Protein AF-0000000069710941 (afdb_homodimer)

Sequence (602 aa):
MHVAVIGAGALGTLLAGRLKRAETSVTLVGHPGRHLDAIADRGVCIERPNGTAESADLTVSTEHDEVAAADWVLLAVKSYDTKSAMADIAPSLDGTTVLSVQNGLGNAETIAEYVDPEQVVVGTTGHGASIPEPGRVDHAGTGETVIGRYFTDIDEEVETIAATLTAADVETRVTDRPRDAIWEKLLINVAINASTALARVPNGYLLTSQPGERLLERAIEEAIDVAQAEGRSVPNDVVDHAKTVARRTATNTSSMRQDIESGSRTEIDALNGAIVSLGRKHDVETPVNQTLADLVRLAERMHVAVIGAGALGTLLAGRLKRAETSVTLVGHPGRHLDAIADRGVCIERPNGTAESADLTVSTEHDEVAAADWVLLAVKSYDTKSAMADIAPSLDGTTVLSVQNGLGNAETIAEYVDPEQVVVGTTGHGASIPEPGRVDHAGTGETVIGRYFTDIDEEVETIAATLTAADVETRVTDRPRDAIWEKLLINVAINASTALARVPNGYLLTSQPGERLLERAIEEAIDVAQAEGRSVPNDVVDHAKTVARRTATNTSSMRQDIESGSRTEIDALNGAIVSLGRKHDVETPVNQTLADLVRLAER

Foldseek 3Di:
DEEEEEAPFQVSLVLQQLLQVLVHHYEYEDADDLQLVLCQVFAAWEAEPVGDIDGGNHHYYPAQLVCLPGQAYEYEHEQVCLLVSLVRNLVSDDLHAYEYQYAFPDNLVSNCVRDPLQRYKYKHFPWDWHDPDRRYIYGLDHDAIEMERDPDHGDVVVVVVQVSSVSSVRNYDYDRCRVLRNLLVLLLCQLFQLVCLLVVFALLVLVVDPNSLVLSVLRSVLLVVLCVLVVHDDDPCSSVVSNVSSNVRVRDHHPLSVCLVVLHDDSLCRHLVVSCVSCVVSVRDRVSSVVSSVSSVVSRD/DEEEEEAPFQVSLVLQQLLQVLVHHYEYEDADDLQLVLCQVFAAWEAEQVGDIDGGNHHYYPAQLVCLPGQAYEYEHEQVCLLVSLVRNLVSDDLHAYEYQYAFPDNLVSNCVRDPLQRYKYKHFPWDWHDPDRRYIYGLDHDAIEMERDPDHGDVVVVVVQVSSVSSVRNYDYDRCRVLRNLLVLLLCQLFQLVCLLVVFALLVLVVDPNSLVLSVLRSVLLVVLCVLVVHDDDPCSSVVSNVSSNVRVRDHHPLSVCLVVLHDDSLCRHLVVSCVSCVVSVRDRVSSVVSSVSSVVSRD

Nearest PDB structures (foldseek):
  5hws-assembly1_D  TM=9.324E-01  e=9.388E-27  Thermococcus kodakarensis KOD1
  5ayv-assembly1_A  TM=9.344E-01  e=1.489E-26  Thermococcus kodakarensis KOD1
  5x20-assembly1_B  TM=9.435E-01  e=2.235E-25  Enterococcus faecium DO
  5x20-assembly1_A  TM=9.362E-01  e=8.412E-25  Enterococcus faecium DO
  8wl1-assembly1_A-2  TM=7.909E-01  e=8.887E-26  Levilactobacillus brevis

Radius of gyration: 29.09 Å; Cα contacts (8 Å, |Δi|>4): 1334; chains: 2; bounding box: 49×85×63 Å

pLDDT: mean 95.83, std 4.09, range [72.69, 98.94]

Structure (mmCIF, N/CA/C/O backbone):
data_AF-0000000069710941-model_v1
#
loop_
_entity.id
_entity.type
_entity.pdbx_description
1 polymer '2-dehydropantoate 2-reductase'
#
loop_
_atom_site.group_PDB
_atom_site.id
_atom_site.type_symbol
_atom_site.label_atom_id
_atom_site.label_alt_id
_atom_site.label_comp_id
_atom_site.label_asym_id
_atom_site.label_entity_id
_atom_site.label_seq_id
_atom_site.pdbx_PDB_ins_code
_atom_site.Cartn_x
_atom_site.Cartn_y
_atom_site.Cartn_z
_atom_site.occupancy
_atom_site.B_iso_or_equiv
_atom_site.auth_seq_id
_atom_site.auth_comp_id
_atom_site.auth_asym_id
_atom_site.auth_atom_id
_atom_site.pdbx_PDB_model_num
ATOM 1 N N . MET A 1 1 ? 7.656 42.656 17.578 1 91.44 1 MET A N 1
ATOM 2 C CA . MET A 1 1 ? 6.887 41.406 17.562 1 91.44 1 MET A CA 1
ATOM 3 C C . MET A 1 1 ? 7.812 40.188 17.531 1 91.44 1 MET A C 1
ATOM 5 O O . MET A 1 1 ? 8.82 40.188 16.828 1 91.44 1 MET A O 1
ATOM 9 N N . HIS A 1 2 ? 7.539 39.281 18.438 1 95.12 2 HIS A N 1
ATOM 10 C CA . HIS A 1 2 ? 8.328 38.031 18.516 1 95.12 2 HIS A CA 1
ATOM 11 C C . HIS A 1 2 ? 7.445 36.812 18.328 1 95.12 2 HIS A C 1
ATOM 13 O O . HIS A 1 2 ? 6.414 36.688 19 1 95.12 2 HIS A O 1
ATOM 19 N N . VAL A 1 3 ? 7.867 35.906 17.422 1 97.06 3 VAL A N 1
ATOM 20 C CA . VAL A 1 3 ? 7.105 34.688 17.109 1 97.06 3 VAL A CA 1
ATOM 21 C C . VAL A 1 3 ? 7.914 33.469 17.516 1 97.06 3 VAL A C 1
ATOM 23 O O . VAL A 1 3 ? 9.102 33.375 17.203 1 97.06 3 VAL A O 1
ATOM 26 N N . ALA A 1 4 ? 7.309 32.562 18.234 1 97 4 ALA A N 1
ATOM 27 C CA . ALA A 1 4 ? 7.906 31.266 18.484 1 97 4 ALA A CA 1
ATOM 28 C C . ALA A 1 4 ? 7.309 30.203 17.562 1 97 4 ALA A C 1
ATOM 30 O O . ALA A 1 4 ? 6.09 30.047 17.484 1 97 4 ALA A O 1
ATOM 31 N N . VAL A 1 5 ? 8.148 29.516 16.828 1 97.38 5 VAL A N 1
ATOM 32 C CA . VAL A 1 5 ? 7.738 28.422 15.953 1 97.38 5 VAL A CA 1
ATOM 33 C C . VAL A 1 5 ? 8.094 27.078 16.609 1 97.38 5 VAL A C 1
ATOM 35 O O . VAL A 1 5 ? 9.273 26.797 16.828 1 97.38 5 VAL A O 1
ATOM 38 N N . ILE A 1 6 ? 7.047 26.312 16.875 1 96.94 6 ILE A N 1
ATOM 39 C CA . ILE A 1 6 ? 7.238 25.031 17.531 1 96.94 6 ILE A CA 1
ATOM 40 C C . ILE A 1 6 ? 7.191 23.906 16.5 1 96.94 6 ILE A C 1
ATOM 42 O O . ILE A 1 6 ? 6.148 23.656 15.898 1 96.94 6 ILE A O 1
ATOM 46 N N . GLY A 1 7 ? 8.305 23.188 16.391 1 96.5 7 GLY A N 1
ATOM 47 C CA . GLY A 1 7 ? 8.453 22.141 15.375 1 96.5 7 GLY A CA 1
ATOM 48 C C . GLY A 1 7 ? 9.445 22.516 14.289 1 96.5 7 GLY A C 1
ATOM 49 O O . GLY A 1 7 ? 9.094 23.219 13.336 1 96.5 7 GLY A O 1
ATOM 50 N N . ALA A 1 8 ? 10.602 21.922 14.383 1 96.38 8 ALA A N 1
ATOM 51 C CA . ALA A 1 8 ? 11.664 22.219 13.422 1 96.38 8 ALA A CA 1
ATOM 52 C C . ALA A 1 8 ? 11.688 21.188 12.297 1 96.38 8 ALA A C 1
ATOM 54 O O . ALA A 1 8 ? 12.75 20.656 11.961 1 96.38 8 ALA A O 1
ATOM 55 N N . GLY A 1 9 ? 10.484 20.859 11.82 1 95.62 9 GLY A N 1
ATOM 56 C CA . GLY A 1 9 ? 10.375 20.109 10.578 1 95.62 9 GLY A CA 1
ATOM 57 C C . GLY A 1 9 ? 10.438 20.969 9.344 1 95.62 9 GLY A C 1
ATOM 58 O O . GLY A 1 9 ? 10.805 22.156 9.422 1 95.62 9 GLY A O 1
ATOM 59 N N . ALA A 1 10 ? 10.094 20.438 8.258 1 95.25 10 ALA A N 1
ATOM 60 C CA . ALA A 1 10 ? 10.211 21.125 6.977 1 95.25 10 ALA A CA 1
ATOM 61 C C . ALA A 1 10 ? 9.367 22.406 6.961 1 95.25 10 ALA A C 1
ATOM 63 O O . ALA A 1 10 ? 9.891 23.484 6.699 1 95.25 10 ALA A O 1
ATOM 64 N N . LEU A 1 11 ? 8.109 22.266 7.289 1 96.25 11 LEU A N 1
ATOM 65 C CA . LEU A 1 11 ? 7.199 23.406 7.227 1 96.25 11 LEU A CA 1
ATOM 66 C C . LEU A 1 11 ? 7.551 24.438 8.297 1 96.25 11 LEU A C 1
ATOM 68 O O . LEU A 1 11 ? 7.574 25.641 8.023 1 96.25 11 LEU A O 1
ATOM 72 N N . GLY A 1 12 ? 7.809 23.938 9.508 1 97.69 12 GLY A N 1
ATOM 73 C CA . GLY A 1 12 ? 8.195 24.859 10.562 1 97.69 12 GLY A CA 1
ATOM 74 C C . GLY A 1 12 ? 9.445 25.656 10.242 1 97.69 12 GLY A C 1
ATOM 75 O O . GLY A 1 12 ? 9.5 26.875 10.453 1 97.69 12 GLY A O 1
ATOM 76 N N . THR A 1 13 ? 10.422 24.969 9.719 1 97.81 13 THR A N 1
ATOM 77 C CA . THR A 1 13 ? 11.672 25.625 9.352 1 97.81 13 THR A CA 1
ATOM 78 C C . THR A 1 13 ? 11.453 26.609 8.203 1 97.81 13 THR A C 1
ATOM 80 O O . THR A 1 13 ? 12.008 27.703 8.211 1 97.81 13 THR A O 1
ATOM 83 N N . LEU A 1 14 ? 10.633 26.219 7.258 1 97.06 14 LEU A N 1
ATOM 84 C CA . LEU A 1 14 ? 10.305 27.109 6.145 1 97.06 14 LEU A CA 1
ATOM 85 C C . LEU A 1 14 ? 9.656 28.391 6.648 1 97.06 14 LEU A C 1
ATOM 87 O O . LEU A 1 14 ? 10.094 29.484 6.301 1 97.06 14 LEU A O 1
ATOM 91 N N . LEU A 1 15 ? 8.656 28.266 7.496 1 97.69 15 LEU A N 1
ATOM 92 C CA . LEU A 1 15 ? 7.898 29.422 7.973 1 97.69 15 LEU A CA 1
ATOM 93 C C . LEU A 1 15 ? 8.758 30.297 8.883 1 97.69 15 LEU A C 1
ATOM 95 O O . LEU A 1 15 ? 8.695 31.516 8.805 1 97.69 15 LEU A O 1
ATOM 99 N N . ALA A 1 16 ? 9.578 29.672 9.695 1 97.88 16 ALA A N 1
ATOM 100 C CA . ALA A 1 16 ? 10.5 30.422 10.539 1 97.88 16 ALA A CA 1
ATOM 101 C C . ALA A 1 16 ? 11.492 31.219 9.695 1 97.88 16 ALA A C 1
ATOM 103 O O . ALA A 1 16 ? 11.742 32.406 9.969 1 97.88 16 ALA A O 1
ATOM 104 N N . GLY A 1 17 ? 12.039 30.562 8.727 1 97.44 17 GLY A N 1
ATOM 105 C CA . GLY A 1 17 ? 12.969 31.234 7.836 1 97.44 17 GLY A CA 1
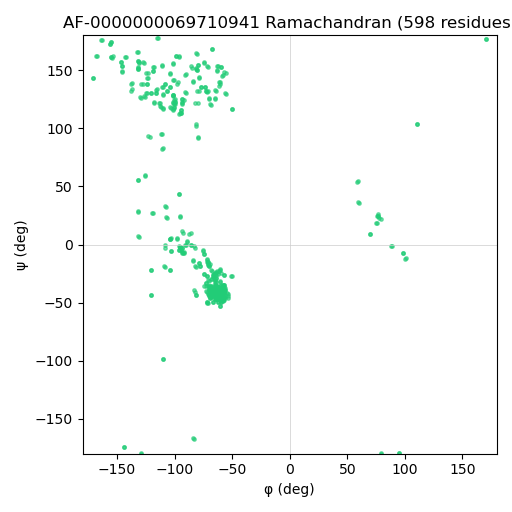ATOM 106 C C . GLY A 1 17 ? 12.359 32.406 7.105 1 97.44 17 GLY A C 1
ATOM 107 O O . GLY A 1 17 ? 12.977 33.469 6.992 1 97.44 17 GLY A O 1
ATOM 108 N N . ARG A 1 18 ? 11.156 32.219 6.641 1 96.31 18 ARG A N 1
ATOM 109 C CA . ARG A 1 18 ? 10.461 33.281 5.93 1 96.31 18 ARG A CA 1
ATOM 110 C C . ARG A 1 18 ? 10.18 34.469 6.852 1 96.31 18 ARG A C 1
ATOM 112 O O . ARG A 1 18 ? 10.359 35.625 6.465 1 96.31 18 ARG A O 1
ATOM 119 N N . LEU A 1 19 ? 9.734 34.188 8.023 1 97.69 19 LEU A N 1
ATOM 120 C CA . LEU A 1 19 ? 9.477 35.25 9.008 1 97.69 19 LEU A CA 1
ATOM 121 C C . LEU A 1 19 ? 10.75 36 9.336 1 97.69 19 LEU A C 1
ATOM 123 O O . LEU A 1 19 ? 10.742 37.25 9.391 1 97.69 19 LEU A O 1
ATOM 127 N N . LYS A 1 20 ? 11.805 35.281 9.484 1 97.5 20 LYS A N 1
ATOM 128 C CA . LYS A 1 20 ? 13.094 35.906 9.789 1 97.5 20 LYS A CA 1
ATOM 129 C C . LYS A 1 20 ? 13.539 36.812 8.656 1 97.5 20 LYS A C 1
ATOM 131 O O . LYS A 1 20 ? 14.016 37.938 8.906 1 97.5 20 LYS A O 1
ATOM 136 N N . ARG A 1 21 ? 13.336 36.375 7.523 1 95.06 21 ARG A N 1
ATOM 137 C CA . ARG A 1 21 ? 13.734 37.188 6.359 1 95.06 21 ARG A CA 1
ATOM 138 C C . ARG A 1 21 ? 12.914 38.469 6.262 1 95.06 21 ARG A C 1
ATOM 140 O O . ARG A 1 21 ? 13.391 39.469 5.738 1 95.06 21 ARG A O 1
ATOM 147 N N . ALA A 1 22 ? 11.781 38.406 6.742 1 95.94 22 ALA A N 1
ATOM 148 C CA . ALA A 1 22 ? 10.914 39.594 6.773 1 95.94 22 ALA A CA 1
ATOM 149 C C . ALA A 1 22 ? 11.18 40.438 8.023 1 95.94 22 ALA A C 1
ATOM 151 O O . ALA A 1 22 ? 10.359 41.281 8.383 1 95.94 22 ALA A O 1
ATOM 152 N N . GLU A 1 23 ? 12.203 40.125 8.734 1 95.75 23 GLU A N 1
ATOM 153 C CA . GLU A 1 23 ? 12.727 40.906 9.859 1 95.75 23 GLU A CA 1
ATOM 154 C C . GLU A 1 23 ? 11.852 40.75 11.094 1 95.75 23 GLU A C 1
ATOM 156 O O . GLU A 1 23 ? 11.805 41.656 11.945 1 95.75 23 GLU A O 1
ATOM 161 N N . THR A 1 24 ? 11.07 39.719 11.086 1 96.12 24 THR A N 1
ATOM 162 C CA . THR A 1 24 ? 10.367 39.344 12.305 1 96.12 24 THR A CA 1
ATOM 163 C C . THR A 1 24 ? 11.281 38.594 13.258 1 96.12 24 THR A C 1
ATOM 165 O O . THR A 1 24 ? 12.062 37.719 12.82 1 96.12 24 THR A O 1
ATOM 168 N N . SER A 1 25 ? 11.266 39 14.516 1 95.56 25 SER A N 1
ATOM 169 C CA . SER A 1 25 ? 11.984 38.188 15.5 1 95.56 25 SER A CA 1
ATOM 170 C C . SER A 1 25 ? 11.352 36.812 15.656 1 95.56 25 SER A C 1
ATOM 172 O O . SER A 1 25 ? 10.141 36.719 15.883 1 95.56 25 SER A O 1
ATOM 174 N N . VAL A 1 26 ? 12.203 35.781 15.484 1 96.06 26 VAL A N 1
ATOM 175 C CA . VAL A 1 26 ? 11.664 34.406 15.492 1 96.06 26 VAL A CA 1
ATOM 176 C C . VAL A 1 26 ? 12.586 33.5 16.297 1 96.06 26 VAL A C 1
ATOM 178 O O . VAL A 1 26 ? 13.812 33.594 16.203 1 96.06 26 VAL A O 1
ATOM 181 N N . THR A 1 27 ? 11.961 32.656 17.062 1 96 27 THR A N 1
ATOM 182 C CA . THR A 1 27 ? 12.656 31.531 17.672 1 96 27 THR A CA 1
ATOM 183 C C . THR A 1 27 ? 12.078 30.203 17.172 1 96 27 THR A C 1
ATOM 185 O O . THR A 1 27 ? 10.875 29.969 17.297 1 96 27 THR A O 1
ATOM 188 N N . LEU A 1 28 ? 12.922 29.391 16.594 1 96.75 28 LEU A N 1
ATOM 189 C CA . LEU A 1 28 ? 12.539 28.047 16.172 1 96.75 28 LEU A CA 1
ATOM 190 C C . LEU A 1 28 ? 12.867 27.031 17.25 1 96.75 28 LEU A C 1
ATOM 192 O O . LEU A 1 28 ? 14.023 26.891 17.641 1 96.75 28 LEU A O 1
ATOM 196 N N . VAL A 1 29 ? 11.836 26.344 17.688 1 95.81 29 VAL A N 1
ATOM 197 C CA . VAL A 1 29 ? 11.992 25.375 18.766 1 95.81 29 VAL A CA 1
ATOM 198 C C . VAL A 1 29 ? 11.82 23.969 18.203 1 95.81 29 VAL A C 1
ATOM 200 O O . VAL A 1 29 ? 10.883 23.688 17.453 1 95.81 29 VAL A O 1
ATOM 203 N N . GLY A 1 30 ? 12.773 23.094 18.5 1 94.25 30 GLY A N 1
ATOM 204 C CA . GLY A 1 30 ? 12.711 21.719 18.031 1 94.25 30 GLY A CA 1
ATOM 205 C C . GLY A 1 30 ? 13.516 20.766 18.906 1 94.25 30 GLY A C 1
ATOM 206 O O . GLY A 1 30 ? 14.195 21.188 19.844 1 94.25 30 GLY A O 1
ATOM 207 N N . HIS A 1 31 ? 13.367 19.547 18.609 1 92.19 31 HIS A N 1
ATOM 208 C CA . HIS A 1 31 ? 14.156 18.547 19.312 1 92.19 31 HIS A CA 1
ATOM 209 C C . HIS A 1 31 ? 15.617 18.594 18.875 1 92.19 31 HIS A C 1
ATOM 211 O O . HIS A 1 31 ? 15.914 18.906 17.719 1 92.19 31 HIS A O 1
ATOM 217 N N . PRO A 1 32 ? 16.469 18.156 19.812 1 92.88 32 PRO A N 1
ATOM 218 C CA . PRO A 1 32 ? 17.875 18.078 19.406 1 92.88 32 PRO A CA 1
ATOM 219 C C . PRO A 1 32 ? 18.094 17.109 18.25 1 92.88 32 PRO A C 1
ATOM 221 O O . PRO A 1 32 ? 17.469 16.062 18.188 1 92.88 32 PRO A O 1
ATOM 224 N N . GLY A 1 33 ? 18.969 17.562 17.359 1 94.62 33 GLY A N 1
ATOM 225 C CA . GLY A 1 33 ? 19.297 16.734 16.203 1 94.62 33 GLY A CA 1
ATOM 226 C C . GLY A 1 33 ? 20.125 17.453 15.164 1 94.62 33 GLY A C 1
ATOM 227 O O . GLY A 1 33 ? 20.438 18.641 15.32 1 94.62 33 GLY A O 1
ATOM 228 N N . ARG A 1 34 ? 20.516 16.734 14.094 1 93.75 34 ARG A N 1
ATOM 229 C CA . ARG A 1 34 ? 21.422 17.234 13.062 1 93.75 34 ARG A CA 1
ATOM 230 C C . ARG A 1 34 ? 20.828 18.469 12.375 1 93.75 34 ARG A C 1
ATOM 232 O O . ARG A 1 34 ? 21.562 19.391 12.023 1 93.75 34 ARG A O 1
ATOM 239 N N . HIS A 1 35 ? 19.531 18.453 12.227 1 96.75 35 HIS A N 1
ATOM 240 C CA . HIS A 1 35 ? 18.875 19.531 11.508 1 96.75 35 HIS A CA 1
ATOM 241 C C . HIS A 1 35 ? 18.891 20.828 12.32 1 96.75 35 HIS A C 1
ATOM 243 O O . HIS A 1 35 ? 19.312 21.875 11.82 1 96.75 35 HIS A O 1
ATOM 249 N N . LEU A 1 36 ? 18.5 20.797 13.531 1 96.38 36 LEU A N 1
ATOM 250 C CA . LEU A 1 36 ? 18.5 21.969 14.391 1 96.38 36 LEU A CA 1
ATOM 251 C C . LEU A 1 36 ? 19.922 22.469 14.641 1 96.38 36 LEU A C 1
ATOM 253 O O . LEU A 1 36 ? 20.156 23.672 14.695 1 96.38 36 LEU A O 1
ATOM 257 N N . ASP A 1 37 ? 20.859 21.516 14.75 1 96.88 37 ASP A N 1
ATOM 258 C CA . ASP A 1 37 ? 22.25 21.859 14.953 1 96.88 37 ASP A CA 1
ATOM 259 C C . ASP A 1 37 ? 22.812 22.641 13.75 1 96.88 37 ASP A C 1
ATOM 261 O O . ASP A 1 37 ? 23.516 23.625 13.922 1 96.88 37 ASP A O 1
ATOM 265 N N . ALA A 1 38 ? 22.453 22.125 12.648 1 97.75 38 ALA A N 1
ATOM 266 C CA . ALA A 1 38 ? 22.906 22.781 11.422 1 97.75 38 ALA A CA 1
ATOM 267 C C . ALA A 1 38 ? 22.375 24.203 11.328 1 97.75 38 ALA A C 1
ATOM 269 O O . ALA A 1 38 ? 23.094 25.125 10.938 1 97.75 38 ALA A O 1
ATOM 270 N N . ILE A 1 39 ? 21.141 24.406 11.68 1 97.81 39 ILE A N 1
ATOM 271 C CA . ILE A 1 39 ? 20.516 25.719 11.617 1 97.81 39 ILE A CA 1
ATOM 272 C C . ILE A 1 39 ? 21.156 26.641 12.641 1 97.81 39 ILE A C 1
ATOM 274 O O . ILE A 1 39 ? 21.391 27.828 12.352 1 97.81 39 ILE A O 1
ATOM 278 N N . ALA A 1 40 ? 21.453 26.172 13.773 1 96.06 40 ALA A N 1
ATOM 279 C CA . ALA A 1 40 ? 22.094 26.953 14.828 1 96.06 40 ALA A CA 1
ATOM 280 C C . ALA A 1 40 ? 23.469 27.438 14.391 1 96.06 40 ALA A C 1
ATOM 282 O O . ALA A 1 40 ? 23.875 28.562 14.711 1 96.06 40 ALA A O 1
ATOM 283 N N . ASP A 1 41 ? 24.141 26.609 13.688 1 96.25 41 ASP A N 1
ATOM 284 C CA . ASP A 1 41 ? 25.531 26.875 13.32 1 96.25 41 ASP A CA 1
ATOM 285 C C . ASP A 1 41 ? 25.609 27.797 12.109 1 96.25 41 ASP A C 1
ATOM 287 O O . ASP A 1 41 ? 26.422 28.734 12.094 1 96.25 41 ASP A O 1
ATOM 291 N N . ARG A 1 42 ? 24.766 27.578 11.062 1 96 42 ARG A N 1
ATOM 292 C CA . ARG A 1 42 ? 25 28.266 9.789 1 96 42 ARG A CA 1
ATOM 293 C C . ARG A 1 42 ? 23.719 28.906 9.273 1 96 42 ARG A C 1
ATOM 295 O O . ARG A 1 42 ? 23.703 29.5 8.195 1 96 42 ARG A O 1
ATOM 302 N N . GLY A 1 43 ? 22.719 28.875 10.047 1 96.94 43 GLY A N 1
ATOM 303 C CA . GLY A 1 43 ? 21.438 29.359 9.555 1 96.94 43 GLY A CA 1
ATOM 304 C C . GLY A 1 43 ? 20.719 28.359 8.68 1 96.94 43 GLY A C 1
ATOM 305 O O . GLY A 1 43 ? 21.156 27.219 8.555 1 96.94 43 GLY A O 1
ATOM 306 N N . VAL A 1 44 ? 19.578 28.75 8.219 1 98 44 VAL A N 1
ATOM 307 C CA . VAL A 1 44 ? 18.797 27.875 7.352 1 98 44 VAL A CA 1
ATOM 308 C C . VAL A 1 44 ? 18.906 28.344 5.906 1 98 44 VAL A C 1
ATOM 310 O O . VAL A 1 44 ? 18.891 29.547 5.637 1 98 44 VAL A O 1
ATOM 313 N N . CYS A 1 45 ? 19.109 27.375 5.055 1 97.88 45 CYS A N 1
ATOM 314 C CA . CYS A 1 45 ? 19.078 27.625 3.619 1 97.88 45 CYS A CA 1
ATOM 315 C C . CYS A 1 45 ? 17.75 27.172 3.014 1 97.88 45 CYS A C 1
ATOM 317 O O . CYS A 1 45 ? 17.375 26 3.127 1 97.88 45 CYS A O 1
ATOM 319 N N . ILE A 1 46 ? 17.031 28.078 2.375 1 96.75 46 ILE A N 1
ATOM 320 C CA . ILE A 1 46 ? 15.734 27.781 1.771 1 96.75 46 ILE A CA 1
ATOM 321 C C . ILE A 1 46 ? 15.859 27.812 0.249 1 96.75 46 ILE A C 1
ATOM 323 O O . ILE A 1 46 ? 16.203 28.828 -0.339 1 96.75 46 ILE A O 1
ATOM 327 N N . GLU A 1 47 ? 15.609 26.672 -0.285 1 95.31 47 GLU A N 1
ATOM 328 C CA . GLU A 1 47 ? 15.57 26.562 -1.74 1 95.31 47 GLU A CA 1
ATOM 329 C C . GLU A 1 47 ? 14.156 26.812 -2.273 1 95.31 47 GLU A C 1
ATOM 331 O O . GLU A 1 47 ? 13.203 26.172 -1.838 1 95.31 47 GLU A O 1
ATOM 336 N N . ARG A 1 48 ? 14.055 27.672 -3.256 1 89.56 48 ARG A N 1
ATOM 337 C CA . ARG A 1 48 ? 12.758 28.031 -3.816 1 89.56 48 ARG A CA 1
ATOM 338 C C . ARG A 1 48 ? 12.453 27.203 -5.062 1 89.56 48 ARG A C 1
ATOM 340 O O . ARG A 1 48 ? 13.367 26.641 -5.676 1 89.56 48 ARG A O 1
ATOM 347 N N . PRO A 1 49 ? 11.203 27.156 -5.422 1 80.88 49 PRO A N 1
ATOM 348 C CA . PRO A 1 49 ? 10.812 26.406 -6.613 1 80.88 49 PRO A CA 1
ATOM 349 C C . PRO A 1 49 ? 11.477 26.906 -7.887 1 80.88 49 PRO A C 1
ATOM 351 O O . PRO A 1 49 ? 11.688 26.141 -8.828 1 80.88 49 PRO A O 1
ATOM 354 N N . ASN A 1 50 ? 11.891 28.172 -7.918 1 82.06 50 ASN A N 1
ATOM 355 C CA . ASN A 1 50 ? 12.492 28.766 -9.109 1 82.06 50 ASN A CA 1
ATOM 356 C C . ASN A 1 50 ? 13.992 28.5 -9.18 1 82.06 50 ASN A C 1
ATOM 358 O O . ASN A 1 50 ? 14.672 28.969 -10.086 1 82.06 50 ASN A O 1
ATOM 362 N N . GLY A 1 51 ? 14.508 27.812 -8.188 1 85.12 51 GLY A N 1
ATOM 363 C CA . GLY A 1 51 ? 15.906 27.406 -8.211 1 85.12 51 GLY A CA 1
ATOM 364 C C . GLY A 1 51 ? 16.812 28.328 -7.402 1 85.12 51 GLY A C 1
ATOM 365 O O . GLY A 1 51 ? 17.984 28.031 -7.184 1 85.12 51 GLY A O 1
ATOM 366 N N . THR A 1 52 ? 16.25 29.422 -6.926 1 91.25 52 THR A N 1
ATOM 367 C CA . THR A 1 52 ? 17.062 30.344 -6.113 1 91.25 52 THR A CA 1
ATOM 368 C C . THR A 1 52 ? 17.062 29.891 -4.652 1 91.25 52 THR A C 1
ATOM 370 O O . THR A 1 52 ? 16.172 29.172 -4.215 1 91.25 52 THR A O 1
ATOM 373 N N . ALA A 1 53 ? 18.141 30.266 -3.98 1 94.81 53 ALA A N 1
ATOM 374 C CA . ALA A 1 53 ? 18.281 29.922 -2.568 1 94.81 53 ALA A CA 1
ATOM 375 C C . ALA A 1 53 ? 18.5 31.172 -1.72 1 94.81 53 ALA A C 1
ATOM 377 O O . ALA A 1 53 ? 19.109 32.156 -2.182 1 94.81 53 ALA A O 1
ATOM 378 N N . GLU A 1 54 ? 17.969 31.188 -0.598 1 94.44 54 GLU A N 1
ATOM 379 C CA . GLU A 1 54 ? 18.156 32.25 0.379 1 94.44 54 GLU A CA 1
ATOM 380 C C . GLU A 1 54 ? 18.484 31.688 1.758 1 94.44 54 GLU A C 1
ATOM 382 O O . GLU A 1 54 ? 18.094 30.562 2.078 1 94.44 54 GLU A O 1
ATOM 387 N N . SER A 1 55 ? 19.203 32.469 2.525 1 96.06 55 SER A N 1
ATOM 388 C CA . SER A 1 55 ? 19.594 32.031 3.863 1 96.06 55 SER A CA 1
ATOM 389 C C . SER A 1 55 ? 19.031 32.969 4.934 1 96.06 55 SER A C 1
ATOM 391 O O . SER A 1 55 ? 18.781 34.156 4.672 1 96.06 55 SER A O 1
ATOM 393 N N . ALA A 1 56 ? 18.766 32.469 6.051 1 96.81 56 ALA A N 1
ATOM 394 C CA . ALA A 1 56 ? 18.312 33.219 7.203 1 96.81 56 ALA A CA 1
ATOM 395 C C . ALA A 1 56 ? 19 32.75 8.484 1 96.81 56 ALA A C 1
ATOM 397 O O . ALA A 1 56 ? 19.141 31.562 8.719 1 96.81 56 ALA A O 1
ATOM 398 N N . ASP A 1 57 ? 19.484 33.719 9.25 1 96.31 57 ASP A N 1
ATOM 399 C CA . ASP A 1 57 ? 20.047 33.406 10.562 1 96.31 57 ASP A CA 1
ATOM 400 C C . ASP A 1 57 ? 18.953 33.25 11.609 1 96.31 57 ASP A C 1
ATOM 402 O O . ASP A 1 57 ? 18.406 34.219 12.109 1 96.31 57 ASP A O 1
ATOM 406 N N . LEU A 1 58 ? 18.641 32.031 11.977 1 95.31 58 LEU A N 1
ATOM 407 C CA . LEU A 1 58 ? 17.516 31.703 12.859 1 95.31 58 LEU A CA 1
ATOM 408 C C . LEU A 1 58 ? 18 31.422 14.273 1 95.31 58 LEU A C 1
ATOM 410 O O . LEU A 1 58 ? 19 30.719 14.469 1 95.31 58 LEU A O 1
ATOM 414 N N . THR A 1 59 ? 17.422 32.062 15.195 1 94.38 59 THR A N 1
ATOM 415 C CA . THR A 1 59 ? 17.594 31.656 16.578 1 94.38 59 THR A CA 1
ATOM 416 C C . THR A 1 59 ? 16.875 30.328 16.844 1 94.38 59 THR A C 1
ATOM 418 O O . THR A 1 59 ? 15.695 30.188 16.547 1 94.38 59 THR A O 1
ATOM 421 N N . VAL A 1 60 ? 17.609 29.328 17.359 1 95.81 60 VAL A N 1
ATOM 422 C CA . VAL A 1 60 ? 17.016 28.016 17.609 1 95.81 60 VAL A CA 1
ATOM 423 C C . VAL A 1 60 ? 17.078 27.703 19.109 1 95.81 60 VAL A C 1
ATOM 425 O O . VAL A 1 60 ? 17.922 28.25 19.828 1 95.81 60 VAL A O 1
ATOM 428 N N . SER A 1 61 ? 16.141 26.891 19.531 1 93.88 61 SER A N 1
ATOM 429 C CA . SER A 1 61 ? 16.125 26.438 20.922 1 93.88 61 SER A CA 1
ATOM 430 C C . SER A 1 61 ? 15.602 25.016 21.047 1 93.88 61 SER A C 1
ATOM 432 O O . SER A 1 61 ? 14.781 24.578 20.234 1 93.88 61 SER A O 1
ATOM 434 N N . THR A 1 62 ? 16.094 24.297 22.047 1 91.56 62 THR A N 1
ATOM 435 C CA . THR A 1 62 ? 15.555 23 22.391 1 91.56 62 THR A CA 1
ATOM 436 C C . THR A 1 62 ? 14.68 23.094 23.641 1 91.56 62 THR A C 1
ATOM 438 O O . THR A 1 62 ? 14.062 22.109 24.047 1 91.56 62 THR A O 1
ATOM 441 N N . GLU A 1 63 ? 14.727 24.266 24.156 1 82.31 63 GLU A N 1
ATOM 442 C CA . GLU A 1 63 ? 13.984 24.5 25.391 1 82.31 63 GLU A CA 1
ATOM 443 C C . GLU A 1 63 ? 12.703 25.281 25.125 1 82.31 63 GLU A C 1
ATOM 445 O O . GLU A 1 63 ? 12.688 26.188 24.281 1 82.31 63 GLU A O 1
ATOM 450 N N . HIS A 1 64 ? 11.727 24.969 25.906 1 76.12 64 HIS A N 1
ATOM 451 C CA . HIS A 1 64 ? 10.414 25.531 25.625 1 76.12 64 HIS A CA 1
ATOM 452 C C . HIS A 1 64 ? 10.172 26.812 26.406 1 76.12 64 HIS A C 1
ATOM 454 O O . HIS A 1 64 ? 9.242 27.562 26.109 1 76.12 64 HIS A O 1
ATOM 460 N N . ASP A 1 65 ? 11.047 27.125 27.25 1 72.94 65 ASP A N 1
ATOM 461 C CA . ASP A 1 65 ? 10.867 28.328 28.062 1 72.94 65 ASP A CA 1
ATOM 462 C C . ASP A 1 65 ? 10.984 29.594 27.234 1 72.94 65 ASP A C 1
ATOM 464 O O . ASP A 1 65 ? 10.469 30.641 27.625 1 72.94 65 ASP A O 1
ATOM 468 N N . GLU A 1 66 ? 11.523 29.5 26.109 1 73.25 66 GLU A N 1
ATOM 469 C CA . GLU A 1 66 ? 11.727 30.672 25.266 1 73.25 66 GLU A CA 1
ATOM 470 C C . GLU A 1 66 ? 10.414 31.141 24.625 1 73.25 66 GLU A C 1
ATOM 472 O O . GLU A 1 66 ? 10.328 32.25 24.109 1 73.25 66 GLU A O 1
ATOM 477 N N . VAL A 1 67 ? 9.438 30.422 24.766 1 82.06 67 VAL A N 1
ATOM 478 C CA . VAL A 1 67 ? 8.133 30.734 24.188 1 82.06 67 VAL A CA 1
ATOM 479 C C . VAL A 1 67 ? 7.426 31.781 25.031 1 82.06 67 VAL A C 1
ATOM 481 O O . VAL A 1 67 ? 6.492 32.438 24.562 1 82.06 67 VAL A O 1
ATOM 484 N N . ALA A 1 68 ? 7.918 31.984 26.281 1 82.31 68 ALA A N 1
ATOM 485 C CA . ALA A 1 68 ? 7.266 32.906 27.219 1 82.31 68 ALA A CA 1
ATOM 486 C C . ALA A 1 68 ? 7.281 34.344 26.688 1 82.31 68 ALA A C 1
ATOM 488 O O . ALA A 1 68 ? 6.379 35.125 26.984 1 82.31 68 ALA A O 1
ATOM 489 N N . ALA A 1 69 ? 8.148 34.75 25.875 1 84.31 69 ALA A N 1
ATOM 490 C CA . ALA A 1 69 ? 8.297 36.094 25.406 1 84.31 69 ALA A CA 1
ATOM 491 C C . ALA A 1 69 ? 7.637 36.281 24.047 1 84.31 69 ALA A C 1
ATOM 493 O O . ALA A 1 69 ? 7.617 37.406 23.5 1 84.31 69 ALA A O 1
ATOM 494 N N . ALA A 1 70 ? 6.969 35.25 23.562 1 94.31 70 ALA A N 1
ATOM 495 C CA . ALA A 1 70 ? 6.441 35.344 22.203 1 94.31 70 ALA A CA 1
ATOM 496 C C . ALA A 1 70 ? 5.094 36.062 22.172 1 94.31 70 ALA A C 1
ATOM 498 O O . ALA A 1 70 ? 4.273 35.875 23.078 1 94.31 70 ALA A O 1
ATOM 499 N N . ASP A 1 71 ? 4.902 36.875 21.156 1 96 71 ASP A N 1
ATOM 500 C CA . ASP A 1 71 ? 3.611 37.5 20.938 1 96 71 ASP A CA 1
ATOM 501 C C . ASP A 1 71 ? 2.564 36.5 20.484 1 96 71 ASP A C 1
ATOM 503 O O . ASP A 1 71 ? 1.389 36.594 20.828 1 96 71 ASP A O 1
ATOM 507 N N . TRP A 1 72 ? 2.92 35.562 19.719 1 97.19 72 TRP A N 1
ATOM 508 C CA . TRP A 1 72 ? 2.113 34.406 19.359 1 97.19 72 TRP A CA 1
ATOM 509 C C . TRP A 1 72 ? 3 33.219 18.953 1 97.19 72 TRP A C 1
ATOM 511 O O . TRP A 1 72 ? 4.203 33.406 18.734 1 97.19 72 TRP A O 1
ATOM 521 N N . VAL A 1 73 ? 2.424 32.031 18.984 1 97.38 73 VAL A N 1
ATOM 522 C CA . VAL A 1 73 ? 3.125 30.797 18.734 1 97.38 73 VAL A CA 1
ATOM 523 C C . VAL A 1 73 ? 2.58 30.125 17.469 1 97.38 73 VAL A C 1
ATOM 525 O O . VAL A 1 73 ? 1.367 30.125 17.25 1 97.38 73 VAL A O 1
ATOM 528 N N . LEU A 1 74 ? 3.48 29.688 16.625 1 97.94 74 LEU A N 1
ATOM 529 C CA . LEU A 1 74 ? 3.129 28.859 15.477 1 97.94 74 LEU A CA 1
ATOM 530 C C . LEU A 1 74 ? 3.447 27.391 15.742 1 97.94 74 LEU A C 1
ATOM 532 O O . LEU A 1 74 ? 4.609 27.031 15.945 1 97.94 74 LEU A O 1
ATOM 536 N N . LEU A 1 75 ? 2.445 26.641 15.758 1 97.75 75 LEU A N 1
ATOM 537 C CA . LEU A 1 75 ? 2.6 25.203 15.984 1 97.75 75 LEU A CA 1
ATOM 538 C C . LEU A 1 75 ? 2.68 24.453 14.656 1 97.75 75 LEU A C 1
ATOM 540 O O . LEU A 1 75 ? 1.707 24.406 13.898 1 97.75 75 LEU A O 1
ATOM 544 N N . ALA A 1 76 ? 3.867 23.828 14.406 1 97.38 76 ALA A N 1
ATOM 545 C CA . ALA A 1 76 ? 4.094 23.172 13.125 1 97.38 76 ALA A CA 1
ATOM 546 C C . ALA A 1 76 ? 4.652 21.766 13.328 1 97.38 76 ALA A C 1
ATOM 548 O O . ALA A 1 76 ? 5.418 21.266 12.5 1 97.38 76 ALA A O 1
ATOM 549 N N . VAL A 1 77 ? 4.324 21.109 14.461 1 96.88 77 VAL A N 1
ATOM 550 C CA . VAL A 1 77 ? 4.684 19.719 14.68 1 96.88 77 VAL A CA 1
ATOM 551 C C . VAL A 1 77 ? 3.674 18.812 13.977 1 96.88 77 VAL A C 1
ATOM 553 O O . VAL A 1 77 ? 2.6 19.266 13.57 1 96.88 77 VAL A O 1
ATOM 556 N N . LYS A 1 78 ? 4.035 17.609 13.836 1 96.69 78 LYS A N 1
ATOM 557 C CA . LYS A 1 78 ? 3.057 16.641 13.359 1 96.69 78 LYS A C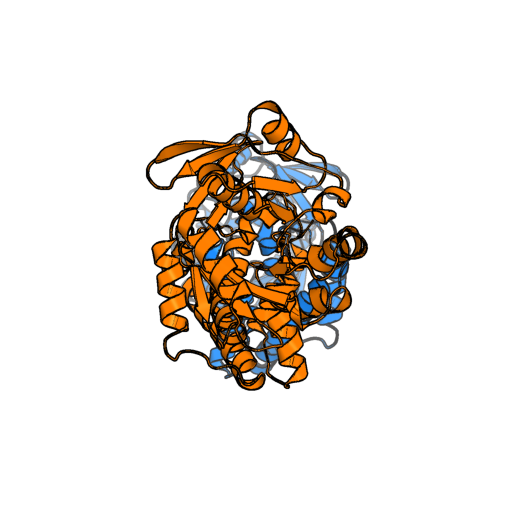A 1
ATOM 558 C C . LYS A 1 78 ? 1.896 16.5 14.344 1 96.69 78 LYS A C 1
ATOM 560 O O . LYS A 1 78 ? 2.078 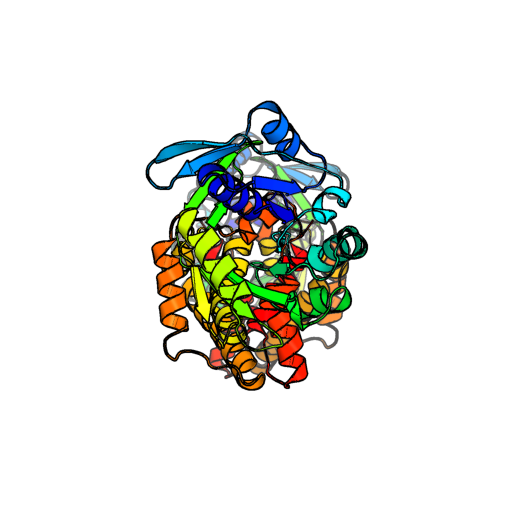16.656 15.547 1 96.69 78 LYS A O 1
ATOM 565 N N . SER A 1 79 ? 0.762 16.109 13.789 1 97.19 79 SER A N 1
ATOM 566 C CA . SER A 1 79 ? -0.466 16.078 14.578 1 97.19 79 SER A CA 1
ATOM 567 C C . SER A 1 79 ? -0.315 15.188 15.805 1 97.19 79 SER A C 1
ATOM 569 O O . SER A 1 79 ? -0.852 15.492 16.875 1 97.19 79 SER A O 1
ATOM 571 N N . TYR A 1 80 ? 0.463 14.086 15.672 1 96.69 80 TYR A N 1
ATOM 572 C CA . TYR A 1 80 ? 0.582 13.148 16.781 1 96.69 80 TYR A CA 1
ATOM 573 C C . TYR A 1 80 ? 1.493 13.703 17.875 1 96.69 80 TYR A C 1
ATOM 575 O O . TYR A 1 80 ? 1.569 13.148 18.969 1 96.69 80 TYR A O 1
ATOM 583 N N . ASP A 1 81 ? 2.111 14.852 17.641 1 97.12 81 ASP A N 1
ATOM 584 C C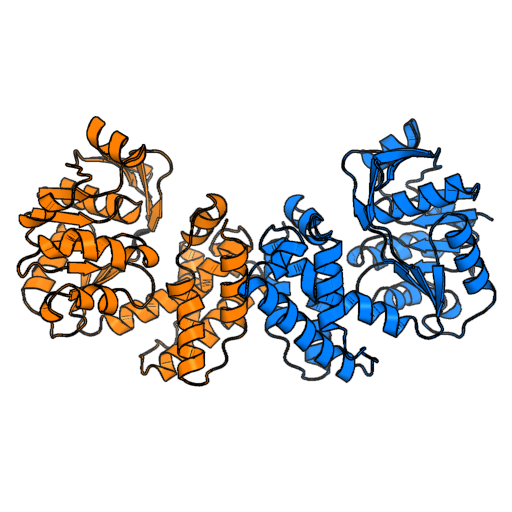A . ASP A 1 81 ? 3.004 15.469 18.625 1 97.12 81 ASP A CA 1
ATOM 585 C C . ASP A 1 81 ? 2.363 16.719 19.234 1 97.12 81 ASP A C 1
ATOM 587 O O . ASP A 1 81 ? 2.959 17.359 20.109 1 97.12 81 ASP A O 1
ATOM 591 N N . THR A 1 82 ? 1.155 17.047 18.797 1 98.19 82 THR A N 1
ATOM 592 C CA . THR A 1 82 ? 0.489 18.266 19.281 1 98.19 82 THR A CA 1
ATOM 593 C C . THR A 1 82 ? 0.35 18.234 20.797 1 98.19 82 THR A C 1
ATOM 595 O O . THR A 1 82 ? 0.678 19.219 21.469 1 98.19 82 THR A O 1
ATOM 598 N N . LYS A 1 83 ? -0.092 17.125 21.328 1 98 83 LYS A N 1
ATOM 599 C CA . LYS A 1 83 ? -0.334 17.016 22.766 1 98 83 LYS A CA 1
ATOM 600 C C . LYS A 1 83 ? 0.954 17.219 23.562 1 98 83 LYS A C 1
ATOM 602 O O . LYS A 1 83 ? 0.989 18.031 24.5 1 98 83 LYS A O 1
ATOM 607 N N . SER A 1 84 ? 2.006 16.516 23.188 1 96.94 84 SER A N 1
ATOM 608 C CA . SER A 1 84 ? 3.27 16.625 23.906 1 96.94 84 SER A CA 1
ATOM 609 C C . SER A 1 84 ? 3.875 18.016 23.766 1 96.94 84 SER A C 1
ATOM 611 O O . SER A 1 84 ? 4.426 18.562 24.719 1 96.94 84 SER A O 1
ATOM 613 N N . ALA A 1 85 ? 3.779 18.594 22.562 1 96.19 85 ALA A N 1
ATOM 614 C CA . ALA A 1 85 ? 4.285 19.938 22.328 1 96.19 85 ALA A CA 1
ATOM 615 C C . ALA A 1 85 ? 3.568 20.953 23.203 1 96.19 85 ALA A C 1
ATOM 617 O O . ALA A 1 85 ? 4.207 21.797 23.844 1 96.19 85 ALA A O 1
ATOM 618 N N . MET A 1 86 ? 2.26 20.844 23.312 1 96.69 86 MET A N 1
ATOM 619 C CA . MET A 1 86 ? 1.477 21.781 24.109 1 96.69 86 MET A CA 1
ATOM 620 C C . MET A 1 86 ? 1.763 21.594 25.594 1 96.69 86 MET A C 1
ATOM 622 O O . MET A 1 86 ? 1.847 22.578 26.344 1 96.69 86 MET A O 1
ATOM 626 N N . ALA A 1 87 ? 1.886 20.328 25.984 1 96.12 87 ALA A N 1
ATOM 627 C CA . ALA A 1 87 ? 2.223 20.062 27.375 1 96.12 87 ALA A CA 1
ATOM 628 C C . ALA A 1 87 ? 3.523 20.766 27.766 1 96.12 87 ALA A C 1
ATOM 630 O O . ALA A 1 87 ? 3.652 21.266 28.891 1 96.12 87 ALA A O 1
ATOM 631 N N . ASP A 1 88 ? 4.426 20.797 26.875 1 93.88 88 ASP A N 1
ATOM 632 C CA . ASP A 1 88 ? 5.742 21.375 27.125 1 93.88 88 ASP A CA 1
ATOM 633 C C . ASP A 1 88 ? 5.68 22.891 27.188 1 93.88 88 ASP A C 1
ATOM 635 O O . ASP A 1 88 ? 6.34 23.516 28.016 1 93.88 88 ASP A O 1
ATOM 639 N N . ILE A 1 89 ? 4.848 23.531 26.391 1 94.56 89 ILE A N 1
ATOM 640 C CA . ILE A 1 89 ? 4.992 24.984 26.25 1 94.56 89 ILE A CA 1
ATOM 641 C C . ILE A 1 89 ? 3.898 25.688 27.047 1 94.56 89 ILE A C 1
ATOM 643 O O . ILE A 1 89 ? 4.016 26.875 27.359 1 94.56 89 ILE A O 1
ATOM 647 N N . ALA A 1 90 ? 2.871 25.031 27.312 1 93.88 90 ALA A N 1
ATOM 648 C CA . ALA A 1 90 ? 1.681 25.625 27.906 1 93.88 90 ALA A CA 1
ATOM 649 C C . ALA A 1 90 ? 2.025 26.375 29.188 1 93.88 90 ALA A C 1
ATOM 651 O O . ALA A 1 90 ? 1.528 27.484 29.406 1 93.88 90 ALA A O 1
ATOM 652 N N . PRO A 1 91 ? 2.889 25.828 30.062 1 92.44 91 PRO A N 1
ATOM 653 C CA . PRO A 1 91 ? 3.209 26.516 31.312 1 92.44 91 PRO A CA 1
ATOM 654 C C . PRO A 1 91 ? 3.838 27.891 31.078 1 92.44 91 PRO A C 1
ATOM 656 O O . PRO A 1 91 ? 3.779 28.75 31.953 1 92.44 91 PRO A O 1
ATOM 659 N N . SER A 1 92 ? 4.387 28.062 29.938 1 91.69 92 SER A N 1
ATOM 660 C CA . SER A 1 92 ? 5.078 29.312 29.641 1 91.69 92 SER A CA 1
ATOM 661 C C . SER A 1 92 ? 4.168 30.281 28.891 1 91.69 92 SER A C 1
ATOM 663 O O . SER A 1 92 ? 4.555 31.422 28.609 1 91.69 92 SER A O 1
ATOM 665 N N . LEU A 1 93 ? 2.996 29.844 28.547 1 91.75 93 LEU A N 1
ATOM 666 C CA . LEU A 1 93 ? 2.07 30.672 27.797 1 91.75 93 LEU A CA 1
ATOM 667 C C . LEU A 1 93 ? 1.146 31.453 28.719 1 91.75 93 LEU A C 1
ATOM 669 O O . LEU A 1 93 ? 0.667 30.906 29.719 1 91.75 93 LEU A O 1
ATOM 673 N N . ASP A 1 94 ? 1.126 32.75 28.578 1 90.31 94 ASP A N 1
ATOM 674 C CA . ASP A 1 94 ? 0.208 33.594 29.312 1 90.31 94 ASP A CA 1
ATOM 675 C C . ASP A 1 94 ? -0.652 34.438 28.359 1 90.31 94 ASP A C 1
ATOM 677 O O . ASP A 1 94 ? -0.272 35.531 27.969 1 90.31 94 ASP A O 1
ATOM 681 N N . GLY A 1 95 ? -1.827 33.875 28.047 1 92.75 95 GLY A N 1
ATOM 682 C CA . GLY A 1 95 ? -2.732 34.594 27.156 1 92.75 95 GLY A CA 1
ATOM 683 C C . GLY A 1 95 ? -2.221 34.656 25.734 1 92.75 95 GLY A C 1
ATOM 684 O O . GLY A 1 95 ? -2.752 35.438 24.922 1 92.75 95 GLY A O 1
ATOM 685 N N . THR A 1 96 ? -1.14 33.906 25.422 1 95.44 96 THR A N 1
ATOM 686 C CA . THR A 1 96 ? -0.509 33.938 24.109 1 95.44 96 THR A CA 1
ATOM 687 C C . THR A 1 96 ? -1.34 33.125 23.109 1 95.44 96 THR A C 1
ATOM 689 O O . THR A 1 96 ? -1.816 32.031 23.406 1 95.44 96 THR A O 1
ATOM 692 N N . THR A 1 97 ? -1.552 33.688 21.891 1 97.5 97 THR A N 1
ATOM 693 C CA . THR A 1 97 ? -2.277 33.031 20.812 1 97.5 97 THR A CA 1
ATOM 694 C C . THR A 1 97 ? -1.432 31.922 20.203 1 97.5 97 THR A C 1
ATOM 696 O O . THR A 1 97 ? -0.232 32.094 19.984 1 97.5 97 THR A O 1
ATOM 699 N N . VAL A 1 98 ? -2.086 30.766 19.984 1 98.12 98 VAL A N 1
ATOM 700 C CA . VAL A 1 98 ? -1.445 29.625 19.328 1 98.12 98 VAL A CA 1
ATOM 701 C C . VAL A 1 98 ? -2.082 29.391 17.969 1 98.12 98 VAL A C 1
ATOM 703 O O . VAL A 1 98 ? -3.279 29.094 17.875 1 98.12 98 VAL A O 1
ATOM 706 N N . LEU A 1 99 ? -1.267 29.5 16.906 1 98.62 99 LEU A N 1
ATOM 707 C CA . LEU A 1 99 ? -1.697 29.203 15.547 1 98.62 99 LEU A CA 1
ATOM 708 C C . LEU A 1 99 ? -1.224 27.828 15.109 1 98.62 99 LEU A C 1
ATOM 710 O O . LEU A 1 99 ? -0.023 27.547 15.117 1 98.62 99 LEU A O 1
ATOM 714 N N . SER A 1 100 ? -2.141 26.969 14.766 1 98.56 100 SER A N 1
ATOM 715 C CA . SER A 1 100 ? -1.826 25.672 14.156 1 98.56 100 SER A CA 1
ATOM 716 C C . SER A 1 100 ? -2.043 25.703 12.648 1 98.56 100 SER A C 1
ATOM 718 O O . SER A 1 100 ? -3.104 26.125 12.18 1 98.56 100 SER A O 1
ATOM 720 N N . VAL A 1 101 ? -1.067 25.281 11.875 1 96.94 101 VAL A N 1
ATOM 721 C CA . VAL A 1 101 ? -1.23 25.094 10.438 1 96.94 101 VAL A CA 1
ATOM 722 C C . VAL A 1 101 ? -0.967 23.641 10.07 1 96.94 101 VAL A C 1
ATOM 724 O O . VAL A 1 101 ? -0.521 23.344 8.961 1 96.94 101 VAL A O 1
ATOM 727 N N . GLN A 1 102 ? -1.191 22.766 11.016 1 97.19 102 GLN A N 1
ATOM 728 C CA . GLN A 1 102 ? -0.947 21.328 10.906 1 97.19 102 GLN A CA 1
ATOM 729 C C . GLN A 1 102 ? -2.01 20.656 10.047 1 97.19 102 GLN A C 1
ATOM 731 O O . GLN A 1 102 ? -3.111 21.172 9.875 1 97.19 102 GLN A O 1
ATOM 736 N N . ASN A 1 103 ? -1.66 19.562 9.523 1 95.25 103 ASN A N 1
ATOM 737 C CA . ASN A 1 103 ? -2.619 18.75 8.773 1 95.25 103 ASN A CA 1
ATOM 738 C C . ASN A 1 103 ? -3.48 17.906 9.695 1 95.25 103 ASN A C 1
ATOM 740 O O . ASN A 1 103 ? -3.059 17.562 10.805 1 95.25 103 ASN A O 1
ATOM 744 N N . GLY A 1 104 ? -4.664 17.656 9.18 1 97.31 104 GLY A N 1
ATOM 745 C CA . GLY A 1 104 ? -5.488 16.656 9.844 1 97.31 104 GLY A CA 1
ATOM 746 C C . GLY A 1 104 ? -6.465 17.266 10.844 1 97.31 104 GLY A C 1
ATOM 747 O O . GLY A 1 104 ? -6.531 18.484 11 1 97.31 104 GLY A O 1
ATOM 748 N N . LEU A 1 105 ? -7.211 16.438 11.477 1 97.94 105 LEU A N 1
ATOM 749 C CA . LEU A 1 105 ? -8.234 16.828 12.43 1 97.94 105 LEU A CA 1
ATOM 750 C C . LEU A 1 105 ? -7.746 16.656 13.867 1 97.94 105 LEU A C 1
ATOM 752 O O . LEU A 1 105 ? -6.824 15.875 14.117 1 97.94 105 LEU A O 1
ATOM 756 N N . GLY A 1 106 ? -8.312 17.406 14.797 1 97.25 106 GLY A N 1
ATOM 757 C CA . GLY A 1 106 ? -8.133 17.156 16.219 1 97.25 106 GLY A CA 1
ATOM 758 C C . GLY A 1 106 ? -7.117 18.078 16.875 1 97.25 106 GLY A C 1
ATOM 759 O O . GLY A 1 106 ? -7.062 18.188 18.094 1 97.25 106 GLY A O 1
ATOM 760 N N . ASN A 1 107 ? -6.336 18.828 16.078 1 98.31 107 ASN A N 1
ATOM 761 C CA . ASN A 1 107 ? -5.285 19.672 16.625 1 98.31 107 ASN A CA 1
ATOM 762 C C . ASN A 1 107 ? -5.859 20.812 17.453 1 98.31 107 ASN A C 1
ATOM 764 O O . ASN A 1 107 ? -5.371 21.109 18.547 1 98.31 107 ASN A O 1
ATOM 768 N N . ALA A 1 108 ? -6.918 21.469 16.984 1 98.19 108 ALA A N 1
ATOM 769 C CA . ALA A 1 108 ? -7.527 22.594 17.688 1 98.19 108 ALA A CA 1
ATOM 770 C C . ALA A 1 108 ? -8.031 22.172 19.062 1 98.19 108 ALA A C 1
ATOM 772 O O . ALA A 1 108 ? -7.789 22.859 20.062 1 98.19 108 ALA A O 1
ATOM 773 N N . GLU A 1 109 ? -8.703 21.031 19.047 1 98.06 109 GLU A N 1
ATOM 774 C CA . GLU A 1 109 ? -9.242 20.5 20.297 1 98.06 109 GLU A CA 1
ATOM 775 C C . GLU A 1 109 ? -8.133 20.141 21.281 1 98.06 109 GLU A C 1
ATOM 777 O O . GLU A 1 109 ? -8.242 20.422 22.484 1 98.06 109 GLU A O 1
ATOM 782 N N . THR A 1 110 ? -7.109 19.562 20.781 1 98.5 110 THR A N 1
ATOM 783 C CA . THR A 1 110 ? -5.973 19.203 21.625 1 98.5 110 THR A CA 1
ATOM 784 C C . THR A 1 110 ? -5.312 20.438 22.203 1 98.5 110 THR A C 1
ATOM 786 O O . THR A 1 110 ? -4.992 20.484 23.391 1 98.5 110 THR A O 1
ATOM 789 N N . ILE A 1 111 ? -5.105 21.469 21.406 1 98.56 111 ILE A N 1
ATOM 790 C CA . ILE A 1 111 ? -4.512 22.734 21.859 1 98.56 111 ILE A CA 1
ATOM 791 C C . ILE A 1 111 ? -5.379 23.344 22.953 1 98.56 111 ILE A C 1
ATOM 793 O O . ILE A 1 111 ? -4.863 23.828 23.953 1 98.56 111 ILE A O 1
ATOM 797 N N . ALA A 1 112 ? -6.691 23.25 22.812 1 98.38 112 ALA A N 1
ATOM 798 C CA . ALA A 1 112 ? -7.648 23.891 23.719 1 98.38 112 ALA A CA 1
ATOM 799 C C . ALA A 1 112 ? -7.664 23.172 25.078 1 98.38 112 ALA A C 1
ATOM 801 O O . ALA A 1 112 ? -8.242 23.688 26.047 1 98.38 112 ALA A O 1
ATOM 802 N N . GLU A 1 113 ? -7.066 22 25.156 1 98.19 113 GLU A N 1
ATOM 803 C CA . GLU A 1 113 ? -6.895 21.344 26.453 1 98.19 113 GLU A CA 1
ATOM 804 C C . GLU A 1 113 ? -5.844 22.047 27.297 1 98.19 113 GLU A C 1
ATOM 806 O O . GLU A 1 113 ? -5.781 21.844 28.516 1 98.19 113 GLU A O 1
ATOM 811 N N . TYR A 1 114 ? -5.027 22.906 26.672 1 97.69 114 TYR A N 1
ATOM 812 C CA . TYR A 1 114 ? -3.865 23.438 27.375 1 97.69 114 TYR A CA 1
ATOM 813 C C . TYR A 1 114 ? -3.945 24.969 27.453 1 97.69 114 TYR A C 1
ATOM 815 O O . TYR A 1 114 ? -3.273 25.578 28.297 1 97.69 114 TYR A O 1
ATOM 823 N N . VAL A 1 115 ? -4.711 25.656 26.578 1 97.38 115 VAL A N 1
ATOM 824 C CA . VAL A 1 115 ? -4.898 27.109 26.609 1 97.38 115 VAL A CA 1
ATOM 825 C C . VAL A 1 115 ? -6.387 27.438 26.484 1 97.38 115 VAL A C 1
ATOM 827 O O . VAL A 1 115 ? -7.191 26.578 26.125 1 97.38 115 VAL A O 1
ATOM 830 N N . ASP A 1 116 ? -6.695 28.688 26.797 1 97.56 116 ASP A N 1
ATOM 831 C CA . ASP A 1 116 ? -8.078 29.125 26.625 1 97.56 116 ASP A CA 1
ATOM 832 C C . ASP A 1 116 ? -8.508 29.016 25.172 1 97.56 116 ASP A C 1
ATOM 834 O O . ASP A 1 116 ? -7.742 29.375 24.266 1 97.56 116 ASP A O 1
ATOM 838 N N . PRO A 1 117 ? -9.711 28.547 24.906 1 97.69 117 PRO A N 1
ATOM 839 C CA . PRO A 1 117 ? -10.227 28.438 23.531 1 97.69 117 PRO A CA 1
ATOM 840 C C . PRO A 1 117 ? -10.094 29.734 22.75 1 97.69 117 PRO A C 1
ATOM 842 O O . PRO A 1 117 ? -9.938 29.703 21.531 1 97.69 117 PRO A O 1
ATOM 845 N N . GLU A 1 118 ? -10.078 30.844 23.391 1 97.06 118 GLU A N 1
ATOM 846 C CA . GLU A 1 118 ? -9.984 32.156 22.75 1 97.06 118 GLU A CA 1
ATOM 847 C C . GLU A 1 118 ? -8.586 32.375 22.172 1 97.06 118 GLU A C 1
ATOM 849 O O . GLU A 1 118 ? -8.391 33.281 21.359 1 97.06 118 GLU A O 1
ATOM 854 N N . GLN A 1 119 ? -7.656 31.562 22.578 1 97.38 119 GLN A N 1
ATOM 855 C CA . GLN A 1 119 ? -6.273 31.719 22.141 1 97.38 119 GLN A CA 1
ATOM 856 C C . GLN A 1 119 ? -5.973 30.828 20.938 1 97.38 119 GLN A C 1
ATOM 858 O O . GLN A 1 119 ? -4.871 30.875 20.391 1 97.38 119 GLN A O 1
ATOM 863 N N . VAL A 1 120 ? -6.949 30.031 20.5 1 98.62 120 VAL A N 1
ATOM 864 C CA . VAL A 1 120 ? -6.703 29.016 19.484 1 98.62 120 VAL A CA 1
ATOM 865 C C . VAL A 1 120 ? -7.055 29.562 18.109 1 98.62 120 VAL A C 1
ATOM 867 O O . VAL A 1 120 ? -8.211 29.891 17.844 1 98.62 120 VAL A O 1
ATOM 870 N N . VAL A 1 121 ? -6.035 29.719 17.297 1 98.69 121 VAL A N 1
ATOM 871 C CA . VAL A 1 121 ? -6.172 30 15.867 1 98.69 121 VAL A CA 1
ATOM 872 C C . VAL A 1 121 ? -5.719 28.781 15.062 1 98.69 121 VAL A C 1
ATOM 874 O O . VAL A 1 121 ? -4.73 28.141 15.414 1 98.69 121 VAL A O 1
ATOM 877 N N . VAL A 1 122 ? -6.516 28.438 14.031 1 98.31 122 VAL A N 1
ATOM 878 C CA . VAL A 1 122 ? -6.141 27.312 13.18 1 98.31 122 VAL A CA 1
ATOM 879 C C . VAL A 1 122 ? -6.148 27.766 11.719 1 98.31 122 VAL A C 1
ATOM 881 O O . VAL A 1 122 ? -6.797 28.75 11.359 1 98.31 122 VAL A O 1
ATOM 884 N N . GLY A 1 123 ? -5.379 27.016 10.945 1 96.19 123 GLY A N 1
ATOM 885 C CA . GLY A 1 123 ? -5.352 27.281 9.516 1 96.19 123 GLY A CA 1
ATOM 886 C C . GLY A 1 123 ? -4.762 26.125 8.711 1 96.19 123 GLY A C 1
ATOM 887 O O . GLY A 1 123 ? -4.516 25.047 9.25 1 96.19 123 GLY A O 1
ATOM 888 N N . THR A 1 124 ? -4.777 26.266 7.461 1 96.69 124 THR A N 1
ATOM 889 C CA . THR A 1 124 ? -4.168 25.344 6.496 1 96.69 124 THR A CA 1
ATOM 890 C C . THR A 1 124 ? -3.189 26.094 5.594 1 96.69 124 THR A C 1
ATOM 892 O O . THR A 1 124 ? -3.295 27.312 5.43 1 96.69 124 THR A O 1
ATOM 895 N N . THR A 1 125 ? -2.229 25.453 5.215 1 95.81 125 THR A N 1
ATOM 896 C CA . THR A 1 125 ? -1.29 26.047 4.27 1 95.81 125 THR A CA 1
ATOM 897 C C . THR A 1 125 ? -1.07 25.141 3.074 1 95.81 125 THR A C 1
ATOM 899 O O . THR A 1 125 ? -1.03 23.906 3.223 1 95.81 125 THR A O 1
ATOM 902 N N . GLY A 1 126 ? -1.033 25.719 1.89 1 92.44 126 GLY A N 1
ATOM 903 C CA . GLY A 1 126 ? -0.74 24.984 0.669 1 92.44 126 GLY A CA 1
ATOM 904 C C . GLY A 1 126 ? 0.742 24.922 0.35 1 92.44 126 GLY A C 1
ATOM 905 O O . GLY A 1 126 ? 1.136 24.422 -0.7 1 92.44 126 GLY A O 1
ATOM 906 N N . HIS A 1 127 ? 1.529 25.5 1.282 1 92.25 127 HIS A N 1
ATOM 907 C CA . HIS A 1 127 ? 2.971 25.422 1.074 1 92.25 127 HIS A CA 1
ATOM 908 C C . HIS A 1 127 ? 3.502 24.016 1.338 1 92.25 127 HIS A C 1
ATOM 910 O O . HIS A 1 127 ? 3.096 23.375 2.305 1 92.25 127 HIS A O 1
ATOM 916 N N . GLY A 1 128 ? 4.297 23.547 0.417 1 90.38 128 GLY A N 1
ATOM 917 C CA . GLY A 1 128 ? 5 22.297 0.581 1 90.38 128 GLY A CA 1
ATOM 918 C C . GLY A 1 128 ? 6.488 22.469 0.811 1 90.38 128 GLY A C 1
ATOM 919 O O . GLY A 1 128 ? 7.113 23.359 0.229 1 90.38 128 GLY A O 1
ATOM 920 N N . ALA A 1 129 ? 6.996 21.641 1.762 1 93.31 129 ALA A N 1
ATOM 921 C CA . ALA A 1 129 ? 8.422 21.734 2.068 1 93.31 129 ALA A CA 1
ATOM 922 C C . ALA A 1 129 ? 9 20.359 2.422 1 93.31 129 ALA A C 1
ATOM 924 O O . ALA A 1 129 ? 8.266 19.469 2.834 1 93.31 129 ALA A O 1
ATOM 925 N N . SER A 1 130 ? 10.266 20.234 2.193 1 93.81 130 SER A N 1
ATOM 926 C CA . SER A 1 130 ? 11.016 19.047 2.58 1 93.81 130 SER A CA 1
ATOM 927 C C . SER A 1 130 ? 12.422 19.406 3.055 1 93.81 130 SER A C 1
ATOM 929 O O . SER A 1 130 ? 12.867 20.531 2.865 1 93.81 130 SER A O 1
ATOM 931 N N . ILE A 1 131 ? 13.023 18.484 3.766 1 94.94 131 ILE A N 1
ATOM 932 C CA . ILE A 1 131 ? 14.391 18.656 4.246 1 94.94 131 ILE A CA 1
ATOM 933 C C . ILE A 1 131 ? 15.32 17.688 3.52 1 94.94 131 ILE A C 1
ATOM 935 O O . ILE A 1 131 ? 15.469 16.531 3.93 1 94.94 131 ILE A O 1
ATOM 939 N N . PRO A 1 132 ? 15.953 18.125 2.461 1 93.81 132 PRO A N 1
ATOM 940 C CA . PRO A 1 132 ? 16.859 17.234 1.728 1 93.81 132 PRO A CA 1
ATOM 941 C C . PRO A 1 132 ? 18.125 16.922 2.504 1 93.81 132 PRO A C 1
ATOM 943 O O . PRO A 1 132 ? 18.703 15.852 2.332 1 93.81 132 PRO A O 1
ATOM 946 N N . GLU A 1 133 ? 18.578 17.875 3.318 1 95.5 133 GLU A N 1
ATOM 947 C CA . GLU A 1 133 ? 19.719 17.719 4.211 1 95.5 133 GLU A CA 1
ATOM 948 C C . GLU A 1 133 ? 19.625 18.672 5.402 1 95.5 133 GLU A C 1
ATOM 950 O O . GLU A 1 133 ? 18.891 19.656 5.355 1 95.5 133 GLU A O 1
ATOM 955 N N . PRO A 1 134 ? 20.344 18.359 6.418 1 96.56 134 PRO A N 1
ATOM 956 C CA . PRO A 1 134 ? 20.281 19.219 7.605 1 96.56 134 PRO A CA 1
ATOM 957 C C . PRO A 1 134 ? 20.594 20.688 7.297 1 96.56 134 PRO A C 1
ATOM 959 O O . PRO A 1 134 ? 21.578 20.984 6.617 1 96.56 134 PRO A O 1
ATOM 962 N N . GLY A 1 135 ? 19.719 21.547 7.75 1 97.5 135 GLY A N 1
ATOM 963 C CA . GLY A 1 135 ? 19.938 22.984 7.594 1 97.5 135 GLY A CA 1
ATOM 964 C C . GLY A 1 135 ? 19.391 23.516 6.285 1 97.5 135 GLY A C 1
ATOM 965 O O . GLY A 1 135 ? 19.438 24.734 6.039 1 97.5 135 GLY A O 1
ATOM 966 N N . ARG A 1 136 ? 18.859 22.641 5.523 1 97.06 136 ARG A N 1
ATOM 967 C CA . ARG A 1 136 ? 18.312 23.062 4.238 1 97.06 136 ARG A CA 1
ATOM 968 C C . ARG A 1 136 ? 16.844 22.656 4.125 1 97.06 136 ARG A C 1
ATOM 970 O O . ARG A 1 136 ? 16.469 21.562 4.539 1 97.06 136 ARG A O 1
ATOM 977 N N . VAL A 1 137 ? 16.031 23.594 3.574 1 96.88 137 VAL A N 1
ATOM 978 C CA . VAL A 1 137 ? 14.633 23.328 3.299 1 96.88 137 VAL A CA 1
ATOM 979 C C . VAL A 1 137 ? 14.328 23.594 1.829 1 96.88 137 VAL A C 1
ATOM 981 O O . VAL A 1 137 ? 14.75 24.625 1.286 1 96.88 137 VAL A O 1
ATOM 984 N N . ASP A 1 138 ? 13.695 22.641 1.209 1 95.38 138 ASP A N 1
ATOM 985 C CA . ASP A 1 138 ? 13.195 22.812 -0.152 1 95.38 138 ASP A CA 1
ATOM 986 C C . ASP A 1 138 ? 11.734 23.25 -0.149 1 95.38 138 ASP A C 1
ATOM 988 O O . ASP A 1 138 ? 10.859 22.516 0.295 1 95.38 138 ASP A O 1
ATOM 992 N N . HIS A 1 139 ? 11.562 24.438 -0.595 1 93.75 139 HIS A N 1
ATOM 993 C CA . HIS A 1 139 ? 10.203 24.938 -0.754 1 93.75 139 HIS A CA 1
ATOM 994 C C . HIS A 1 139 ? 9.57 24.406 -2.033 1 93.75 139 HIS A C 1
ATOM 996 O O . HIS A 1 139 ? 9.664 25.031 -3.088 1 93.75 139 HIS A O 1
ATOM 1002 N N . ALA A 1 140 ? 8.867 23.297 -2.02 1 82 140 ALA A N 1
ATOM 1003 C CA . ALA A 1 140 ? 8.453 22.453 -3.139 1 82 140 ALA A CA 1
ATOM 1004 C C . ALA A 1 140 ? 7.195 23.016 -3.801 1 82 140 ALA A C 1
ATOM 1006 O O . ALA A 1 140 ? 6.863 22.641 -4.93 1 82 140 ALA A O 1
ATOM 1007 N N . GLY A 1 141 ? 6.461 23.844 -3.176 1 82.69 141 GLY A N 1
ATOM 1008 C CA . GLY A 1 141 ? 5.246 24.406 -3.752 1 82.69 141 GLY A CA 1
ATOM 1009 C C . GLY A 1 141 ? 4.652 25.531 -2.92 1 82.69 141 GLY A C 1
ATOM 1010 O O . GLY A 1 141 ? 4.723 25.5 -1.69 1 82.69 141 GLY A O 1
ATOM 1011 N N . THR A 1 142 ? 4.141 26.469 -3.652 1 84.62 142 THR A N 1
ATOM 1012 C CA . THR A 1 142 ? 3.48 27.594 -2.996 1 84.62 142 THR A CA 1
ATOM 1013 C C . THR A 1 142 ? 1.964 27.438 -3.039 1 84.62 142 THR A C 1
ATOM 1015 O O . THR A 1 142 ? 1.423 26.844 -3.979 1 84.62 142 THR A O 1
ATOM 1018 N N . GLY A 1 143 ? 1.368 27.812 -1.987 1 86.38 143 GLY A N 1
ATOM 1019 C CA . GLY A 1 143 ? -0.083 27.828 -1.898 1 86.38 143 GLY A CA 1
ATOM 1020 C C . GLY A 1 143 ? -0.608 28.812 -0.878 1 86.38 143 GLY A C 1
ATOM 1021 O O . GLY A 1 143 ? 0.171 29.484 -0.189 1 86.38 143 GLY A O 1
ATOM 1022 N N . GLU A 1 144 ? -1.84 28.922 -0.863 1 90.19 144 GLU A N 1
ATOM 1023 C CA . GLU A 1 144 ? -2.477 29.875 0.043 1 90.19 144 GLU A CA 1
ATOM 1024 C C . GLU A 1 144 ? -2.545 29.312 1.464 1 90.19 144 GLU A C 1
ATOM 1026 O O . GLU A 1 144 ? -2.639 28.109 1.66 1 90.19 144 GLU A O 1
ATOM 1031 N N . THR A 1 145 ? -2.365 30.234 2.369 1 97.44 145 THR A N 1
ATOM 1032 C CA . THR A 1 145 ? -2.625 29.953 3.777 1 97.44 145 THR A CA 1
ATOM 1033 C C . THR A 1 145 ? -3.91 30.641 4.234 1 97.44 145 THR A C 1
ATOM 1035 O O . THR A 1 145 ? -4.172 31.781 3.871 1 97.44 145 THR A O 1
ATOM 1038 N N . VAL A 1 146 ? -4.75 29.891 4.914 1 97.94 146 VAL A N 1
ATOM 1039 C CA . VAL A 1 146 ? -6.004 30.406 5.445 1 97.94 146 VAL A CA 1
ATOM 1040 C C . VAL A 1 146 ? -6.098 30.125 6.941 1 97.94 146 VAL A C 1
ATOM 1042 O O . VAL A 1 146 ? -5.867 29 7.379 1 97.94 146 VAL A O 1
ATOM 1045 N N . ILE A 1 147 ? -6.371 31.234 7.746 1 98.62 147 ILE A N 1
ATOM 1046 C CA . ILE A 1 147 ? -6.414 31.016 9.188 1 98.62 147 ILE A CA 1
ATOM 1047 C C . ILE A 1 147 ? -7.672 31.656 9.766 1 98.62 147 ILE A C 1
ATOM 1049 O O . ILE A 1 147 ? -8.281 32.531 9.133 1 98.62 147 ILE A O 1
ATOM 1053 N N . GLY A 1 148 ? -8.102 31.234 10.875 1 98.56 148 GLY A N 1
ATOM 1054 C CA . GLY A 1 148 ? -9.211 31.797 11.625 1 98.56 148 GLY A CA 1
ATOM 1055 C C . GLY A 1 148 ? -9.305 31.266 13.047 1 98.56 148 GLY A C 1
ATOM 1056 O O . GLY A 1 148 ? -8.648 30.281 13.391 1 98.56 148 GLY A O 1
ATOM 1057 N N . ARG A 1 149 ? -10.055 31.984 13.906 1 98.25 149 ARG A N 1
ATOM 1058 C CA . ARG A 1 149 ? -10.359 31.5 15.25 1 98.25 149 ARG A CA 1
ATOM 1059 C C . ARG A 1 149 ? -11.211 30.234 15.188 1 98.25 149 ARG A C 1
ATOM 1061 O O . ARG A 1 149 ? -12.195 30.172 14.445 1 98.25 149 ARG A O 1
ATOM 1068 N N . TYR A 1 150 ? -10.852 29.266 15.891 1 97.5 150 TYR A N 1
ATOM 1069 C CA . TYR A 1 150 ? -11.539 27.969 15.805 1 97.5 150 TYR A CA 1
ATOM 1070 C C . TYR A 1 150 ? -12.797 27.969 16.656 1 97.5 150 TYR A C 1
ATOM 1072 O O . TYR A 1 150 ? -13.828 27.422 16.266 1 97.5 150 TYR A O 1
ATOM 1080 N N . PHE A 1 151 ? -12.695 28.578 17.875 1 97.69 151 PHE A N 1
ATOM 1081 C CA . PHE A 1 151 ? -13.773 28.469 18.844 1 97.69 151 PHE A CA 1
ATOM 1082 C C . PHE A 1 151 ? -14.516 29.797 19 1 97.69 151 PHE A C 1
ATOM 1084 O O . PHE A 1 151 ? -15.625 29.828 19.547 1 97.69 151 PHE A O 1
ATOM 1091 N N . THR A 1 152 ? -13.867 30.891 18.578 1 96.88 152 THR A N 1
ATOM 1092 C CA . THR A 1 152 ? -14.445 32.219 18.766 1 96.88 152 THR A CA 1
ATOM 1093 C C . THR A 1 152 ? -14.453 33 17.453 1 96.88 152 THR A C 1
ATOM 1095 O O . THR A 1 152 ? -14.023 32.469 16.422 1 96.88 152 THR A O 1
ATOM 1098 N N . ASP A 1 153 ? -14.938 34.25 17.469 1 96.25 153 ASP A N 1
ATOM 1099 C CA . ASP A 1 153 ? -15.031 35.094 16.281 1 96.25 153 ASP A CA 1
ATOM 1100 C C . ASP A 1 153 ? -13.688 35.719 15.953 1 96.25 153 ASP A C 1
ATOM 1102 O O . ASP A 1 153 ? -12.852 35.906 16.844 1 96.25 153 ASP A O 1
ATOM 1106 N N . ILE A 1 154 ? -13.617 36 14.727 1 95.62 154 ILE A N 1
ATOM 1107 C CA . ILE A 1 154 ? -12.414 36.688 14.25 1 95.62 154 ILE A CA 1
ATOM 1108 C C . ILE A 1 154 ? -12.227 38 14.992 1 95.62 154 ILE A C 1
ATOM 1110 O O . ILE A 1 154 ? -13.211 38.656 15.32 1 95.62 154 ILE A O 1
ATOM 1114 N N . ASP A 1 155 ? -10.984 38.375 15.219 1 95.94 155 ASP A N 1
ATOM 1115 C CA . ASP A 1 155 ? -10.641 39.625 15.867 1 95.94 155 ASP A CA 1
ATOM 1116 C C . ASP A 1 155 ? -9.367 40.219 15.273 1 95.94 155 ASP A C 1
ATOM 1118 O O . ASP A 1 155 ? -8.844 39.719 14.273 1 95.94 155 ASP A O 1
ATOM 1122 N N . GLU A 1 156 ? -8.906 41.281 15.852 1 96.69 156 GLU A N 1
ATOM 1123 C CA . GLU A 1 156 ? -7.781 42.031 15.305 1 96.69 156 GLU A CA 1
ATOM 1124 C C . GLU A 1 156 ? -6.484 41.219 15.414 1 96.69 156 GLU A C 1
ATOM 1126 O O . GLU A 1 156 ? -5.586 41.375 14.578 1 96.69 156 GLU A O 1
ATOM 1131 N N . GLU A 1 157 ? -6.406 40.406 16.375 1 96.75 157 GLU A N 1
ATOM 1132 C CA . GLU A 1 157 ? -5.195 39.625 16.578 1 96.75 157 GLU A CA 1
ATOM 1133 C C . GLU A 1 157 ? -4.965 38.656 15.422 1 96.75 157 GLU A C 1
ATOM 1135 O O . GLU A 1 157 ? -3.846 38.531 14.922 1 96.75 157 GLU A O 1
ATOM 1140 N N . VAL A 1 158 ? -6.02 38 14.969 1 98.12 158 VAL A N 1
ATOM 1141 C CA . VAL A 1 158 ? -5.914 37.062 13.852 1 98.12 158 VAL A CA 1
ATOM 1142 C C . VAL A 1 158 ? -5.512 37.812 12.586 1 98.12 158 VAL A C 1
ATOM 1144 O O . VAL A 1 158 ? -4.723 37.312 11.781 1 98.12 158 VAL A O 1
ATOM 1147 N N . GLU A 1 159 ? -6.031 39 12.422 1 98.06 159 GLU A N 1
ATOM 1148 C CA . GLU A 1 159 ? -5.672 39.812 11.281 1 98.06 159 GLU A CA 1
ATOM 1149 C C . GLU A 1 159 ? -4.199 40.219 11.32 1 98.06 159 GLU A C 1
ATOM 1151 O O . GLU A 1 159 ? -3.531 40.25 10.281 1 98.06 159 GLU A O 1
ATOM 1156 N N . THR A 1 160 ? -3.779 40.5 12.5 1 97.88 160 THR A N 1
ATOM 1157 C CA . THR A 1 160 ? -2.377 40.844 12.68 1 97.88 160 THR A CA 1
ATOM 1158 C C . THR A 1 160 ? -1.469 39.688 12.336 1 97.88 160 THR A C 1
ATOM 1160 O O . THR A 1 160 ? -0.443 39.844 11.672 1 97.88 160 THR A O 1
ATOM 1163 N N . ILE A 1 161 ? -1.794 38.5 12.758 1 98.38 161 ILE A N 1
ATOM 1164 C CA . ILE A 1 161 ? -1.037 37.312 12.453 1 98.38 161 ILE A CA 1
ATOM 1165 C C . ILE A 1 161 ? -1 37.094 10.938 1 98.38 161 ILE A C 1
ATOM 1167 O O . ILE A 1 161 ? 0.067 36.844 10.367 1 98.38 161 ILE A O 1
ATOM 1171 N N . ALA A 1 162 ? -2.15 37.219 10.297 1 98.44 162 ALA A N 1
ATOM 1172 C CA . ALA A 1 162 ? -2.244 37.031 8.844 1 98.44 162 ALA A CA 1
ATOM 1173 C C . ALA A 1 162 ? -1.356 38.031 8.117 1 98.44 162 ALA A C 1
ATOM 1175 O O . ALA A 1 162 ? -0.657 37.688 7.164 1 98.44 162 ALA A O 1
ATOM 1176 N N . ALA A 1 163 ? -1.397 39.25 8.57 1 97.94 163 ALA A N 1
ATOM 1177 C CA . ALA A 1 163 ? -0.593 40.312 7.957 1 97.94 163 ALA A CA 1
ATOM 1178 C C . ALA A 1 163 ? 0.897 40.031 8.125 1 97.94 163 ALA A C 1
ATOM 1180 O O . ALA A 1 163 ? 1.688 40.281 7.211 1 97.94 163 ALA A O 1
ATOM 1181 N N . THR A 1 164 ? 1.277 39.562 9.273 1 98.12 164 THR A N 1
ATOM 1182 C CA . THR A 1 164 ? 2.67 39.219 9.555 1 98.12 164 THR A CA 1
ATOM 1183 C C . THR A 1 164 ? 3.16 38.125 8.617 1 98.12 164 THR A C 1
ATOM 1185 O O . THR A 1 164 ? 4.254 38.219 8.062 1 98.12 164 THR A O 1
ATOM 1188 N N . LEU A 1 165 ? 2.369 37.094 8.414 1 98.19 165 LEU A N 1
ATOM 1189 C CA . LEU A 1 165 ? 2.721 36 7.523 1 98.19 165 LEU A CA 1
ATOM 1190 C C . LEU A 1 165 ? 2.783 36.469 6.074 1 98.19 165 LEU A C 1
ATOM 1192 O O . LEU A 1 165 ? 3.703 36.094 5.336 1 98.19 165 LEU A O 1
ATOM 1196 N N . THR A 1 166 ? 1.827 37.281 5.707 1 97.75 166 THR A N 1
ATOM 1197 C CA . THR A 1 166 ? 1.797 37.781 4.344 1 97.75 166 THR A CA 1
ATOM 1198 C C . THR A 1 166 ? 3.035 38.625 4.062 1 97.75 166 THR A C 1
ATOM 1200 O O . THR A 1 166 ? 3.629 38.531 2.986 1 97.75 166 THR A O 1
ATOM 1203 N N . ALA A 1 167 ? 3.414 39.406 5.051 1 96.94 167 ALA A N 1
ATOM 1204 C CA . ALA A 1 167 ? 4.613 40.25 4.914 1 96.94 167 ALA A CA 1
ATOM 1205 C C . ALA A 1 167 ? 5.859 39.375 4.762 1 96.94 167 ALA A C 1
ATOM 1207 O O . ALA A 1 167 ? 6.867 39.812 4.211 1 96.94 167 ALA A O 1
ATOM 1208 N N . ALA A 1 168 ? 5.793 38.188 5.219 1 95.81 168 ALA A N 1
ATOM 1209 C CA . ALA A 1 168 ? 6.902 37.25 5.133 1 95.81 168 ALA A CA 1
ATOM 1210 C C . ALA A 1 168 ? 6.793 36.375 3.871 1 95.81 168 ALA A C 1
ATOM 1212 O O . ALA A 1 168 ? 7.434 35.344 3.766 1 95.81 168 ALA A O 1
ATOM 1213 N N . ASP A 1 169 ? 5.926 36.688 2.934 1 92.75 169 ASP A N 1
ATOM 1214 C CA . ASP A 1 169 ? 5.73 36.031 1.644 1 92.75 169 ASP A CA 1
ATOM 1215 C C . ASP A 1 169 ? 4.98 34.719 1.806 1 92.75 169 ASP A C 1
ATOM 1217 O O . ASP A 1 169 ? 5.219 33.75 1.055 1 92.75 169 ASP A O 1
ATOM 1221 N N . VAL A 1 170 ? 4.23 34.594 2.824 1 95.5 170 VAL A N 1
ATOM 1222 C CA . VAL A 1 170 ? 3.244 33.531 3.027 1 95.5 170 VAL A CA 1
ATOM 1223 C C . VAL A 1 170 ? 1.837 34.125 2.943 1 95.5 170 VAL A C 1
ATOM 1225 O O . VAL A 1 170 ? 1.237 34.469 3.965 1 95.5 170 VAL A O 1
ATOM 1228 N N . GLU A 1 171 ? 1.42 34.25 1.717 1 96.31 171 GLU A N 1
ATOM 1229 C CA . GLU A 1 171 ? 0.109 34.844 1.513 1 96.31 171 GLU A CA 1
ATOM 1230 C C . GLU A 1 171 ? -0.952 34.188 2.381 1 96.31 171 GLU A C 1
ATOM 1232 O O . GLU A 1 171 ? -1.203 32.969 2.25 1 96.31 171 GLU A O 1
ATOM 1237 N N . THR A 1 172 ? -1.545 34.969 3.314 1 98.06 172 THR A N 1
ATOM 1238 C CA . THR A 1 172 ? -2.463 34.438 4.312 1 98.06 172 THR A CA 1
ATOM 1239 C C . THR A 1 172 ? -3.764 35.25 4.34 1 98.06 172 THR A C 1
ATOM 1241 O O . THR A 1 172 ? -3.742 36.469 4.422 1 98.06 172 THR A O 1
ATOM 1244 N N . ARG A 1 173 ? -4.852 34.562 4.207 1 97.75 173 ARG A N 1
ATOM 1245 C CA . ARG A 1 173 ? -6.164 35.219 4.332 1 97.75 173 ARG A CA 1
ATOM 1246 C C . ARG A 1 173 ? -6.867 34.75 5.609 1 97.75 173 ARG A C 1
ATOM 1248 O O . ARG A 1 173 ? -6.629 33.656 6.102 1 97.75 173 ARG A O 1
ATOM 1255 N N . VAL A 1 174 ? -7.723 35.594 6.117 1 98.38 174 VAL A N 1
ATOM 1256 C CA . VAL A 1 174 ? -8.508 35.281 7.309 1 98.38 174 VAL A CA 1
ATOM 1257 C C . VAL A 1 174 ? -9.891 34.781 6.906 1 98.38 174 VAL A C 1
ATOM 1259 O O . VAL A 1 174 ? -10.469 35.281 5.934 1 98.38 174 VAL A O 1
ATOM 1262 N N . THR A 1 175 ? -10.391 33.781 7.586 1 97.56 175 THR A N 1
ATOM 1263 C CA . THR A 1 175 ? -11.719 33.25 7.332 1 97.56 175 THR A CA 1
ATOM 1264 C C . THR A 1 175 ? -12.492 33.094 8.633 1 97.56 175 THR A C 1
ATOM 1266 O O . THR A 1 175 ? -11.898 32.875 9.695 1 97.56 175 THR A O 1
ATOM 1269 N N . ASP A 1 176 ? -13.773 33.188 8.594 1 96.69 176 ASP A N 1
ATOM 1270 C CA . ASP A 1 176 ? -14.625 32.906 9.742 1 96.69 176 ASP A CA 1
ATOM 1271 C C . ASP A 1 176 ? -15.047 31.422 9.758 1 96.69 176 ASP A C 1
ATOM 1273 O O . ASP A 1 176 ? -15.797 31 10.641 1 96.69 176 ASP A O 1
ATOM 1277 N N . ARG A 1 177 ? -14.602 30.703 8.789 1 94.62 177 ARG A N 1
ATOM 1278 C CA . ARG A 1 177 ? -14.938 29.281 8.695 1 94.62 177 ARG A CA 1
ATOM 1279 C C . ARG A 1 177 ? -13.688 28.422 8.586 1 94.62 177 ARG A C 1
ATOM 1281 O O . ARG A 1 177 ? -13.562 27.594 7.676 1 94.62 177 ARG A O 1
ATOM 1288 N N . PRO A 1 178 ? -12.797 28.484 9.562 1 96.44 178 PRO A N 1
ATOM 1289 C CA . PRO A 1 178 ? -11.539 27.75 9.461 1 96.44 178 PRO A CA 1
ATOM 1290 C C . PRO A 1 178 ? -11.742 26.234 9.469 1 96.44 178 PRO A C 1
ATOM 1292 O O . PRO A 1 178 ? -10.945 25.5 8.883 1 96.44 178 PRO A O 1
ATOM 1295 N N . ARG A 1 179 ? -12.844 25.766 10.055 1 95.94 179 ARG A N 1
ATOM 1296 C CA . ARG A 1 179 ? -13.141 24.328 10.078 1 95.94 179 ARG A CA 1
ATOM 1297 C C . ARG A 1 179 ? -13.352 23.797 8.664 1 95.94 179 ARG A C 1
ATOM 1299 O O . ARG A 1 179 ? -12.875 22.719 8.328 1 95.94 179 ARG A O 1
ATOM 1306 N N . ASP A 1 180 ? -14.07 24.562 7.848 1 95 180 ASP A N 1
ATOM 1307 C CA . ASP A 1 180 ? -14.305 24.156 6.469 1 95 180 ASP A CA 1
ATOM 1308 C C . ASP A 1 180 ? -13 24.094 5.68 1 95 180 ASP A C 1
ATOM 1310 O O . ASP A 1 180 ? -12.805 23.188 4.859 1 95 180 ASP A O 1
ATOM 1314 N N . ALA A 1 181 ? -12.102 25.062 5.949 1 94.69 181 ALA A N 1
ATOM 1315 C CA . ALA A 1 181 ? -10.797 25.062 5.285 1 94.69 181 ALA A CA 1
ATOM 1316 C C . ALA A 1 181 ? -9.992 23.828 5.652 1 94.69 181 ALA A C 1
ATOM 1318 O O . ALA A 1 181 ? -9.367 23.203 4.785 1 94.69 181 ALA A O 1
ATOM 1319 N N . ILE A 1 182 ? -10.047 23.453 6.891 1 96.81 182 ILE A N 1
ATOM 1320 C CA . ILE A 1 182 ? -9.336 22.266 7.371 1 96.81 182 ILE A CA 1
ATOM 1321 C C . ILE A 1 182 ? -9.891 21.016 6.695 1 96.81 182 ILE A C 1
ATOM 1323 O O . ILE A 1 182 ? -9.133 20.172 6.23 1 96.81 182 ILE A O 1
ATOM 1327 N N . TRP A 1 183 ? -11.172 20.938 6.559 1 97.5 183 TRP A N 1
ATOM 1328 C CA . TRP A 1 183 ? -11.805 19.766 5.953 1 97.5 183 TRP A CA 1
ATOM 1329 C C . TRP A 1 183 ? -11.5 19.688 4.461 1 97.5 183 TRP A C 1
ATOM 1331 O O . TRP A 1 183 ? -11.281 18.609 3.918 1 97.5 183 TRP A O 1
ATOM 1341 N N . GLU A 1 184 ? -11.531 20.844 3.844 1 95.62 184 GLU A N 1
ATOM 1342 C CA . GLU A 1 184 ? -11.195 20.844 2.424 1 95.62 184 GLU A CA 1
ATOM 1343 C C . GLU A 1 184 ? -9.789 20.281 2.195 1 95.62 184 GLU A C 1
ATOM 1345 O O . GLU A 1 184 ? -9.578 19.453 1.308 1 95.62 184 GLU A O 1
ATOM 1350 N N . LYS A 1 185 ? -8.859 20.688 2.947 1 96.56 185 LYS A N 1
ATOM 1351 C CA . LYS A 1 185 ? -7.496 20.172 2.832 1 96.56 185 LYS A CA 1
ATOM 1352 C C . LYS A 1 185 ? -7.426 18.703 3.209 1 96.56 185 LYS A C 1
ATOM 1354 O O . LYS A 1 185 ? -6.672 17.938 2.602 1 96.56 185 LYS A O 1
ATOM 1359 N N . LEU A 1 186 ? -8.172 18.359 4.223 1 98 186 LEU A N 1
ATOM 1360 C CA . LEU A 1 186 ? -8.227 16.969 4.629 1 98 186 LEU A CA 1
ATOM 1361 C C . LEU A 1 186 ? -8.688 16.078 3.475 1 98 186 LEU A C 1
ATOM 1363 O O . LEU A 1 186 ? -8.094 15.031 3.223 1 98 186 LEU A O 1
ATOM 1367 N N . LEU A 1 187 ? -9.734 16.531 2.789 1 98.31 187 LEU A N 1
ATOM 1368 C CA . LEU A 1 187 ? -10.273 15.766 1.674 1 98.31 187 LEU A CA 1
ATOM 1369 C C . LEU A 1 187 ? -9.227 15.57 0.587 1 98.31 187 LEU A C 1
ATOM 1371 O O . LEU A 1 187 ? -9.102 14.484 0.019 1 98.31 187 LEU A O 1
ATOM 1375 N N . ILE A 1 188 ? -8.445 16.562 0.367 1 97.19 188 ILE A N 1
ATOM 1376 C CA . ILE A 1 188 ? -7.387 16.484 -0.632 1 97.19 188 ILE A CA 1
ATOM 1377 C C . ILE A 1 188 ? -6.309 15.516 -0.164 1 97.19 188 ILE A C 1
ATOM 1379 O O . ILE A 1 188 ? -5.852 14.664 -0.933 1 97.19 188 ILE A O 1
ATOM 1383 N N . ASN A 1 189 ? -5.926 15.617 1.09 1 97.5 189 ASN A N 1
ATOM 1384 C CA . ASN A 1 189 ? -4.879 14.773 1.647 1 97.5 189 ASN A CA 1
ATOM 1385 C C . ASN A 1 189 ? -5.293 13.305 1.66 1 97.5 189 ASN A C 1
ATOM 1387 O O . ASN A 1 189 ? -4.492 12.422 1.338 1 97.5 189 ASN A O 1
ATOM 1391 N N . VAL A 1 190 ? -6.527 13.047 1.993 1 98.38 190 VAL A N 1
ATOM 1392 C CA . VAL A 1 190 ? -7.07 11.688 2.043 1 98.38 190 VAL A CA 1
ATOM 1393 C C . VAL A 1 190 ? -7.059 11.078 0.645 1 98.38 190 VAL A C 1
ATOM 1395 O O . VAL A 1 190 ? -6.836 9.875 0.489 1 98.38 190 VAL A O 1
ATOM 1398 N N . ALA A 1 191 ? -7.242 11.906 -0.331 1 98.06 191 ALA A N 1
ATOM 1399 C CA . ALA A 1 191 ? -7.32 11.469 -1.724 1 98.06 191 ALA A CA 1
ATOM 1400 C C . ALA A 1 191 ? -5.945 11.094 -2.262 1 98.06 191 ALA A C 1
ATOM 1402 O O . ALA A 1 191 ? -5.828 10.273 -3.168 1 98.06 191 ALA A O 1
ATOM 1403 N N . ILE A 1 192 ? -4.898 11.664 -1.693 1 98.38 192 ILE A N 1
ATOM 1404 C CA . ILE A 1 192 ? -3.627 11.602 -2.406 1 98.38 192 ILE A CA 1
ATOM 1405 C C . ILE A 1 192 ? -2.588 10.883 -1.555 1 98.38 192 ILE A C 1
ATOM 1407 O O . ILE A 1 192 ? -1.894 9.984 -2.041 1 98.38 192 ILE A O 1
ATOM 1411 N N . ASN A 1 193 ? -2.486 11.156 -0.239 1 98.31 193 ASN A N 1
ATOM 1412 C CA . ASN A 1 193 ? -1.291 10.883 0.551 1 98.31 193 ASN A CA 1
ATOM 1413 C C . ASN A 1 193 ? -1.104 9.391 0.787 1 98.31 193 ASN A C 1
ATOM 1415 O O . ASN A 1 193 ? -0.037 8.836 0.502 1 98.31 193 ASN A O 1
ATOM 1419 N N . ALA A 1 194 ? -2.152 8.719 1.239 1 98.75 194 ALA A N 1
ATOM 1420 C CA . ALA A 1 194 ? -2.006 7.316 1.63 1 98.75 194 ALA A CA 1
ATOM 1421 C C . ALA A 1 194 ? -1.695 6.438 0.42 1 98.75 194 ALA A C 1
ATOM 1423 O O . ALA A 1 194 ? -0.786 5.605 0.466 1 98.75 194 ALA A O 1
ATOM 1424 N N . SER A 1 195 ? -2.42 6.691 -0.694 1 98.75 195 SER A N 1
ATOM 1425 C CA . SER A 1 195 ? -2.244 5.863 -1.883 1 98.75 195 SER A CA 1
ATOM 1426 C C . SER A 1 195 ? -0.854 6.043 -2.48 1 98.75 195 SER A C 1
ATOM 1428 O O . SER A 1 195 ? -0.205 5.066 -2.861 1 98.75 195 SER A O 1
ATOM 1430 N N . THR A 1 196 ? -0.356 7.289 -2.527 1 98.5 196 THR A N 1
ATOM 1431 C CA . THR A 1 196 ? 0.961 7.547 -3.1 1 98.5 196 THR A CA 1
ATOM 1432 C C . THR A 1 196 ? 2.061 7 -2.193 1 98.5 196 THR A C 1
ATOM 1434 O O . THR A 1 196 ? 3.096 6.535 -2.676 1 98.5 196 THR A O 1
ATOM 1437 N N . ALA A 1 197 ? 1.818 7.094 -0.878 1 98.38 197 ALA A N 1
ATOM 1438 C CA . ALA A 1 197 ? 2.791 6.566 0.076 1 98.38 197 ALA A CA 1
ATOM 1439 C C . ALA A 1 197 ? 2.902 5.051 -0.038 1 98.38 197 ALA A C 1
ATOM 1441 O O . ALA A 1 197 ? 4.008 4.504 -0.094 1 98.38 197 ALA A O 1
ATOM 1442 N N . LEU A 1 198 ? 1.776 4.383 -0.144 1 98.38 198 LEU A N 1
ATOM 1443 C CA . LEU A 1 198 ? 1.734 2.926 -0.173 1 98.38 198 LEU A CA 1
ATOM 1444 C C . LEU A 1 198 ? 2.262 2.393 -1.5 1 98.38 198 LEU A C 1
ATOM 1446 O O . LEU A 1 198 ? 2.996 1.401 -1.529 1 98.38 198 LEU A O 1
ATOM 1450 N N . ALA A 1 199 ? 1.932 3.023 -2.592 1 97.81 199 ALA A N 1
ATOM 1451 C CA . ALA A 1 199 ? 2.369 2.586 -3.916 1 97.81 199 ALA A CA 1
ATOM 1452 C C . ALA A 1 199 ? 3.766 3.115 -4.234 1 97.81 199 ALA A C 1
ATOM 1454 O O . ALA A 1 199 ? 4.387 2.695 -5.211 1 97.81 199 ALA A O 1
ATOM 1455 N N . ARG A 1 200 ? 4.25 4.07 -3.477 1 96.88 200 ARG A N 1
ATOM 1456 C CA . ARG A 1 200 ? 5.559 4.691 -3.658 1 96.88 200 ARG A CA 1
ATOM 1457 C C . ARG A 1 200 ? 5.672 5.328 -5.039 1 96.88 200 ARG A C 1
ATOM 1459 O O . ARG A 1 200 ? 6.629 5.07 -5.77 1 96.88 200 ARG A O 1
ATOM 1466 N N . VAL A 1 201 ? 4.699 6.176 -5.289 1 97.31 201 VAL A N 1
ATOM 1467 C CA . VAL A 1 201 ? 4.66 6.891 -6.559 1 97.31 201 VAL A CA 1
ATOM 1468 C C . VAL A 1 201 ? 4.453 8.383 -6.301 1 97.31 201 VAL A C 1
ATOM 1470 O O . VAL A 1 201 ? 3.965 8.773 -5.238 1 97.31 201 VAL A O 1
ATOM 1473 N N . PRO A 1 202 ? 4.855 9.273 -7.242 1 97.19 202 PRO A N 1
ATOM 1474 C CA . PRO A 1 202 ? 4.566 10.703 -7.078 1 97.19 202 PRO A CA 1
ATOM 1475 C C . PRO A 1 202 ? 3.074 11.016 -7.18 1 97.19 202 PRO A C 1
ATOM 1477 O O . PRO A 1 202 ? 2.289 10.172 -7.617 1 97.19 202 PRO A O 1
ATOM 1480 N N . ASN A 1 203 ? 2.68 12.203 -6.828 1 97.12 203 ASN A N 1
ATOM 1481 C CA . ASN A 1 203 ? 1.279 12.586 -6.699 1 97.12 203 ASN A CA 1
ATOM 1482 C C . ASN A 1 203 ? 0.532 12.43 -8.023 1 97.12 203 ASN A C 1
ATOM 1484 O O . ASN A 1 203 ? -0.556 11.852 -8.062 1 97.12 203 ASN A O 1
ATOM 1488 N N . GLY A 1 204 ? 1.146 12.852 -9.086 1 97.75 204 GLY A N 1
ATOM 1489 C CA . GLY A 1 204 ? 0.473 12.883 -10.375 1 97.75 204 GLY A CA 1
ATOM 1490 C C . GLY A 1 204 ? 0.221 11.5 -10.945 1 97.75 204 GLY A C 1
ATOM 1491 O O . GLY A 1 204 ? -0.619 11.336 -11.836 1 97.75 204 GLY A O 1
ATOM 1492 N N . TYR A 1 205 ? 0.919 10.523 -10.461 1 97.94 205 TYR A N 1
ATOM 1493 C CA . TYR A 1 205 ? 0.807 9.164 -10.977 1 97.94 205 TYR A CA 1
ATOM 1494 C C . TYR A 1 205 ? -0.585 8.602 -10.727 1 97.94 205 TYR A C 1
ATOM 1496 O O . TYR A 1 205 ? -1.033 7.699 -11.438 1 97.94 205 TYR A O 1
ATOM 1504 N N . LEU A 1 206 ? -1.293 9.109 -9.719 1 98.25 206 LEU A N 1
ATOM 1505 C CA . LEU A 1 206 ? -2.662 8.695 -9.43 1 98.25 206 LEU A CA 1
ATOM 1506 C C . LEU A 1 206 ? -3.562 8.898 -10.641 1 98.25 206 LEU A C 1
ATOM 1508 O O . LEU A 1 206 ? -4.555 8.188 -10.805 1 98.25 206 LEU A O 1
ATOM 1512 N N . LEU A 1 207 ? -3.182 9.836 -11.492 1 98.25 207 LEU A N 1
ATOM 1513 C CA . LEU A 1 207 ? -4.078 10.227 -12.57 1 98.25 207 LEU A CA 1
ATOM 1514 C C . LEU A 1 207 ? -3.619 9.641 -13.906 1 98.25 207 LEU A C 1
ATOM 1516 O O . LEU A 1 207 ? -4.211 9.922 -14.945 1 98.25 207 LEU A O 1
ATOM 1520 N N . THR A 1 208 ? -2.604 8.828 -13.883 1 97.25 208 THR A N 1
ATOM 1521 C CA . THR A 1 208 ? -2.057 8.281 -15.117 1 97.25 208 THR A CA 1
ATOM 1522 C C . THR A 1 208 ? -2.691 6.93 -15.43 1 97.25 208 THR A C 1
ATOM 1524 O O . THR A 1 208 ? -2.43 6.348 -16.484 1 97.25 208 THR A O 1
ATOM 1527 N N . SER A 1 209 ? -3.469 6.406 -14.547 1 95.69 209 SER A N 1
ATOM 1528 C CA . SER A 1 209 ? -4.109 5.109 -14.742 1 95.69 209 SER A CA 1
ATOM 1529 C C . SER A 1 209 ? -5.488 5.07 -14.094 1 95.69 209 SER A C 1
ATOM 1531 O O . SER A 1 209 ? -5.766 5.832 -13.164 1 95.69 209 SER A O 1
ATOM 1533 N N . GLN A 1 210 ? -6.309 4.219 -14.539 1 97.25 210 GLN A N 1
ATOM 1534 C CA . GLN A 1 210 ? -7.656 4.066 -14 1 97.25 210 GLN A CA 1
ATOM 1535 C C . GLN A 1 210 ? -7.621 3.619 -12.539 1 97.25 210 GLN A C 1
ATOM 1537 O O . GLN A 1 210 ? -8.367 4.133 -11.711 1 97.25 210 GLN A O 1
ATOM 1542 N N . PRO A 1 211 ? -6.688 2.68 -12.164 1 97.75 211 PRO A N 1
ATOM 1543 C CA . PRO A 1 211 ? -6.602 2.295 -10.75 1 97.75 211 PRO A CA 1
ATOM 1544 C C . PRO A 1 211 ? -6.273 3.475 -9.836 1 97.75 211 PRO A C 1
ATOM 1546 O O . PRO A 1 211 ? -6.887 3.629 -8.781 1 97.75 211 PRO A O 1
ATOM 1549 N N . GLY A 1 212 ? -5.312 4.281 -10.25 1 98.25 212 GLY A N 1
ATOM 1550 C CA . GLY A 1 212 ? -4.949 5.438 -9.445 1 98.25 212 GLY A CA 1
ATOM 1551 C C . GLY A 1 212 ? -6.086 6.43 -9.281 1 98.25 212 GLY A C 1
ATOM 1552 O O . GLY A 1 212 ? -6.344 6.906 -8.18 1 98.25 212 GLY A O 1
ATOM 1553 N N . GLU A 1 213 ? -6.77 6.707 -10.383 1 98.38 213 GLU A N 1
ATOM 1554 C CA . GLU A 1 213 ? -7.883 7.648 -10.344 1 98.38 213 GLU A CA 1
ATOM 1555 C C . GLU A 1 213 ? -9.023 7.113 -9.484 1 98.38 213 GLU A C 1
ATOM 1557 O O . GLU A 1 213 ? -9.641 7.867 -8.727 1 98.38 213 GLU A O 1
ATOM 1562 N N . ARG A 1 214 ? -9.297 5.891 -9.602 1 98.44 214 ARG A N 1
ATOM 1563 C CA . ARG A 1 214 ? -10.352 5.266 -8.812 1 98.44 214 ARG A CA 1
ATOM 1564 C C . ARG A 1 214 ? -10.039 5.34 -7.32 1 98.44 214 ARG A C 1
ATOM 1566 O O . ARG A 1 214 ? -10.938 5.582 -6.508 1 98.44 214 ARG A O 1
ATOM 1573 N N . LEU A 1 215 ? -8.789 5.078 -6.941 1 98.56 215 LEU A N 1
ATOM 1574 C CA . LEU A 1 215 ? -8.383 5.188 -5.543 1 98.56 215 LEU A CA 1
ATOM 1575 C C . LEU A 1 215 ? -8.641 6.594 -5.012 1 98.56 215 LEU A C 1
ATOM 1577 O O . LEU A 1 215 ? -9.219 6.758 -3.938 1 98.56 215 LEU A O 1
ATOM 1581 N N . LEU A 1 216 ? -8.211 7.562 -5.781 1 98.75 216 LEU A N 1
ATOM 1582 C CA . LEU A 1 216 ? -8.398 8.961 -5.41 1 98.75 216 LEU A CA 1
ATOM 1583 C C . LEU A 1 216 ? -9.875 9.273 -5.207 1 98.75 216 LEU A C 1
ATOM 1585 O O . LEU A 1 216 ? -10.266 9.789 -4.16 1 98.75 216 LEU A O 1
ATOM 1589 N N . GLU A 1 217 ? -10.68 8.859 -6.129 1 98.75 217 GLU A N 1
ATOM 1590 C CA . GLU A 1 217 ? -12.102 9.188 -6.121 1 98.75 217 GLU A CA 1
ATOM 1591 C C . GLU A 1 217 ? -12.828 8.477 -4.98 1 98.75 217 GLU A C 1
ATOM 1593 O O . GLU A 1 217 ? -13.609 9.094 -4.254 1 98.75 217 GLU A O 1
ATOM 1598 N N . ARG A 1 218 ? -12.562 7.242 -4.773 1 98.69 218 ARG A N 1
ATOM 1599 C CA . ARG A 1 218 ? -13.289 6.473 -3.77 1 98.69 218 ARG A CA 1
ATOM 1600 C C . ARG A 1 218 ? -12.914 6.918 -2.361 1 98.69 218 ARG A C 1
ATOM 1602 O O . ARG A 1 218 ? -13.766 6.973 -1.473 1 98.69 218 ARG A O 1
ATOM 1609 N N . ALA A 1 219 ? -11.641 7.223 -2.164 1 98.81 219 ALA A N 1
ATOM 1610 C CA . ALA A 1 219 ? -11.203 7.688 -0.851 1 98.81 219 ALA A CA 1
ATOM 1611 C C . ALA A 1 219 ? -11.875 9.008 -0.484 1 98.81 219 ALA A C 1
ATOM 1613 O O . ALA A 1 219 ? -12.391 9.156 0.625 1 98.81 219 ALA A O 1
ATOM 1614 N N . ILE A 1 220 ? -11.875 9.891 -1.452 1 98.81 220 ILE A N 1
ATOM 1615 C CA . ILE A 1 220 ? -12.414 11.219 -1.167 1 98.81 220 ILE A CA 1
ATOM 1616 C C . ILE A 1 220 ? -13.938 11.148 -1.061 1 98.81 220 ILE A C 1
ATOM 1618 O O . ILE A 1 220 ? -14.539 11.867 -0.268 1 98.81 220 ILE A O 1
ATOM 1622 N N . GLU A 1 221 ? -14.578 10.266 -1.816 1 98.56 221 GLU A N 1
ATOM 1623 C CA . GLU A 1 221 ? -16.031 10.133 -1.766 1 98.56 221 GLU A CA 1
ATOM 1624 C C . GLU A 1 221 ? -16.5 9.656 -0.39 1 98.56 221 GLU A C 1
ATOM 1626 O O . GLU A 1 221 ? -17.453 10.203 0.169 1 98.56 221 GLU A O 1
ATOM 1631 N N . GLU A 1 222 ? -15.805 8.633 0.145 1 98.75 222 GLU A N 1
ATOM 1632 C CA . GLU A 1 222 ? -16.094 8.227 1.514 1 98.75 222 GLU A CA 1
ATOM 1633 C C . GLU A 1 222 ? -15.914 9.383 2.492 1 98.75 222 GLU A C 1
ATOM 1635 O O . GLU A 1 222 ? -16.719 9.562 3.402 1 98.75 222 GLU A O 1
ATOM 1640 N N . ALA A 1 223 ? -14.875 10.156 2.285 1 98.81 223 ALA A N 1
ATOM 1641 C CA . ALA A 1 223 ? -14.555 11.258 3.188 1 98.81 223 ALA A CA 1
ATOM 1642 C C . ALA A 1 223 ? -15.602 12.367 3.08 1 98.81 223 ALA A C 1
ATOM 1644 O O . ALA A 1 223 ? -15.922 13.031 4.07 1 98.81 223 ALA A O 1
ATOM 1645 N N . ILE A 1 224 ? -16.094 12.602 1.862 1 98.62 224 ILE A N 1
ATOM 1646 C CA . ILE A 1 224 ? -17.156 13.578 1.643 1 98.62 224 ILE A CA 1
ATOM 1647 C C . ILE A 1 224 ? -18.391 13.188 2.439 1 98.62 224 ILE A C 1
ATOM 1649 O O . ILE A 1 224 ? -19 14.031 3.107 1 98.62 224 ILE A O 1
ATOM 1653 N N . ASP A 1 225 ? -18.75 11.883 2.387 1 98.56 225 ASP A N 1
ATOM 1654 C CA . ASP A 1 225 ? -19.906 11.398 3.133 1 98.56 225 ASP A CA 1
ATOM 1655 C C . ASP A 1 225 ? -19.734 11.664 4.629 1 98.56 225 ASP A C 1
ATOM 1657 O O . ASP A 1 225 ? -20.688 12.078 5.297 1 98.56 225 ASP A O 1
ATOM 1661 N N . VAL A 1 226 ? -18.578 11.477 5.129 1 98.75 226 VAL A N 1
ATOM 1662 C CA . VAL A 1 226 ? -18.297 11.695 6.543 1 98.75 226 VAL A CA 1
ATOM 1663 C C . VAL A 1 226 ? -18.344 13.188 6.855 1 98.75 226 VAL A C 1
ATOM 1665 O O . VAL A 1 226 ? -18.906 13.602 7.879 1 98.75 226 VAL A O 1
ATOM 1668 N N . ALA A 1 227 ? -17.734 14.023 5.965 1 98.31 227 ALA A N 1
ATOM 1669 C CA . ALA A 1 227 ? -17.75 15.477 6.145 1 98.31 227 ALA A CA 1
ATOM 1670 C C . ALA A 1 227 ? -19.188 15.992 6.234 1 98.31 227 ALA A C 1
ATOM 1672 O O . ALA A 1 227 ? -19.5 16.812 7.098 1 98.31 227 ALA A O 1
ATOM 1673 N N . GLN A 1 228 ? -20.016 15.469 5.371 1 97.5 228 GLN A N 1
ATOM 1674 C CA . GLN A 1 228 ? -21.406 15.875 5.355 1 97.5 228 GLN A CA 1
ATOM 1675 C C . GLN A 1 228 ? -22.125 15.453 6.641 1 97.5 228 GLN A C 1
ATOM 1677 O O . GLN A 1 228 ? -22.906 16.219 7.199 1 97.5 228 GLN A O 1
ATOM 1682 N N . ALA A 1 229 ? -21.797 14.266 7.098 1 97.94 229 ALA A N 1
ATOM 1683 C CA . ALA A 1 229 ? -22.375 13.789 8.352 1 97.94 229 ALA A CA 1
ATOM 1684 C C . ALA A 1 229 ? -21.938 14.648 9.523 1 97.94 229 ALA A C 1
ATOM 1686 O O . ALA A 1 229 ? -22.672 14.82 10.5 1 97.94 229 ALA A O 1
ATOM 1687 N N . GLU A 1 230 ? -20.734 15.266 9.438 1 96.5 230 GLU A N 1
ATOM 1688 C CA . GLU A 1 230 ? -20.188 16.156 10.453 1 96.5 230 GLU A CA 1
ATOM 1689 C C . GLU A 1 230 ? -20.734 17.578 10.305 1 96.5 230 GLU A C 1
ATOM 1691 O O . GLU A 1 230 ? -20.391 18.469 11.086 1 96.5 230 GLU A O 1
ATOM 1696 N N . GLY A 1 231 ? -21.594 17.781 9.266 1 95.81 231 GLY A N 1
ATOM 1697 C CA . GLY A 1 231 ? -22.188 19.094 9.047 1 95.81 231 GLY A CA 1
ATOM 1698 C C . GLY A 1 231 ? -21.25 20.078 8.391 1 95.81 231 GLY A C 1
ATOM 1699 O O . GLY A 1 231 ? -21.422 21.297 8.531 1 95.81 231 GLY A O 1
ATOM 1700 N N . ARG A 1 232 ? -20.25 19.562 7.699 1 94.88 232 ARG A N 1
ATOM 1701 C CA . ARG A 1 232 ? -19.297 20.438 7.02 1 94.88 232 ARG A CA 1
ATOM 1702 C C . ARG A 1 232 ? -19.75 20.734 5.594 1 94.88 232 ARG A C 1
ATOM 1704 O O . ARG A 1 232 ? -20.406 19.906 4.953 1 94.88 232 ARG A O 1
ATOM 1711 N N . SER A 1 233 ? -19.453 21.953 5.148 1 92.44 233 SER A N 1
ATOM 1712 C CA . SER A 1 233 ? -19.688 22.312 3.754 1 92.44 233 SER A CA 1
ATOM 1713 C C . SER A 1 233 ? -18.562 21.781 2.854 1 92.44 233 SER A C 1
ATOM 1715 O O . SER A 1 233 ? -17.391 22.078 3.08 1 92.44 233 SER A O 1
ATOM 1717 N N . VAL A 1 234 ? -18.953 21 1.924 1 93.19 234 VAL A N 1
ATOM 1718 C CA . VAL A 1 234 ? -18 20.469 0.963 1 93.19 234 VAL A CA 1
ATOM 1719 C C . VAL A 1 234 ? -18.281 21.031 -0.425 1 93.19 234 VAL A C 1
ATOM 1721 O O . VAL A 1 234 ? -19.406 20.938 -0.928 1 93.19 234 VAL A O 1
ATOM 1724 N N . PRO A 1 235 ? -17.281 21.672 -0.956 1 93.06 235 PRO A N 1
ATOM 1725 C CA . PRO A 1 235 ? -17.5 22.156 -2.316 1 93.06 235 PRO A CA 1
ATOM 1726 C C . PRO A 1 235 ? -17.906 21.047 -3.289 1 93.06 235 PRO A C 1
ATOM 1728 O O . PRO A 1 235 ? -17.391 19.938 -3.191 1 93.06 235 PRO A O 1
ATOM 1731 N N . ASN A 1 236 ? -18.719 21.359 -4.277 1 93.12 236 ASN A N 1
ATOM 1732 C CA . ASN A 1 236 ? -19.219 20.375 -5.23 1 93.12 236 ASN A CA 1
ATOM 1733 C C . ASN A 1 236 ? -18.109 19.844 -6.129 1 93.12 236 ASN A C 1
ATOM 1735 O O . ASN A 1 236 ? -18.219 18.75 -6.668 1 93.12 236 ASN A O 1
ATOM 1739 N N . ASP A 1 237 ? -17.047 20.594 -6.254 1 96.44 237 ASP A N 1
ATOM 1740 C CA . ASP A 1 237 ? -16 20.219 -7.195 1 96.44 237 ASP A CA 1
ATOM 1741 C C . ASP A 1 237 ? -14.766 19.719 -6.461 1 96.44 237 ASP A C 1
ATOM 1743 O O . ASP A 1 237 ? -13.648 19.781 -6.984 1 96.44 237 ASP A O 1
ATOM 1747 N N . VAL A 1 238 ? -14.953 19.25 -5.262 1 96.5 238 VAL A N 1
ATOM 1748 C CA . VAL A 1 238 ? -13.812 18.906 -4.426 1 96.5 238 VAL A CA 1
ATOM 1749 C C . VAL A 1 238 ? -13.039 17.75 -5.055 1 96.5 238 VAL A C 1
ATOM 1751 O O . VAL A 1 238 ? -11.812 17.688 -4.957 1 96.5 238 VAL A O 1
ATOM 1754 N N . VAL A 1 239 ? -13.68 16.797 -5.73 1 97.94 239 VAL A N 1
ATOM 1755 C CA . VAL A 1 239 ? -13.008 15.68 -6.398 1 97.94 239 VAL A CA 1
ATOM 1756 C C . VAL A 1 239 ? -12.133 16.219 -7.531 1 97.94 239 VAL A C 1
ATOM 1758 O O . VAL A 1 239 ? -10.961 15.844 -7.648 1 97.94 239 VAL A O 1
ATOM 1761 N N . ASP A 1 240 ? -12.68 17.094 -8.32 1 98 240 ASP A N 1
ATOM 1762 C CA . ASP A 1 240 ? -11.914 17.719 -9.406 1 98 240 ASP A CA 1
ATOM 1763 C C . ASP A 1 240 ? -10.766 18.547 -8.852 1 98 240 ASP A C 1
ATOM 1765 O O . ASP A 1 240 ? -9.688 18.609 -9.453 1 98 240 ASP A O 1
ATOM 1769 N N . HIS A 1 241 ? -11.078 19.234 -7.773 1 96.88 241 HIS A N 1
ATOM 1770 C CA . HIS A 1 241 ? -10.023 20.016 -7.125 1 96.88 241 HIS A CA 1
ATOM 1771 C C . HIS A 1 241 ? -8.883 19.109 -6.668 1 96.88 241 HIS A C 1
ATOM 1773 O O . HIS A 1 241 ? -7.707 19.438 -6.84 1 96.88 241 HIS A O 1
ATOM 1779 N N . ALA A 1 242 ? -9.203 17.953 -6.082 1 97.69 242 ALA A N 1
ATOM 1780 C CA . ALA A 1 242 ? -8.188 17 -5.668 1 97.69 242 ALA A CA 1
ATOM 1781 C C . ALA A 1 242 ? -7.348 16.547 -6.859 1 97.69 242 ALA A C 1
ATOM 1783 O O . ALA A 1 242 ? -6.121 16.453 -6.766 1 97.69 242 ALA A O 1
ATOM 1784 N N . LYS A 1 243 ? -7.996 16.281 -7.965 1 98.38 243 LYS A N 1
ATOM 1785 C CA . LYS A 1 243 ? -7.293 15.898 -9.188 1 98.38 243 LYS A CA 1
ATOM 1786 C C . LYS A 1 243 ? -6.375 17.016 -9.672 1 98.38 243 LYS A C 1
ATOM 1788 O O . LYS A 1 243 ? -5.254 16.766 -10.117 1 98.38 243 LYS A O 1
ATOM 1793 N N . THR A 1 244 ? -6.859 18.203 -9.602 1 97 244 THR A N 1
ATOM 1794 C CA . THR A 1 244 ? -6.066 19.359 -9.992 1 97 244 THR A CA 1
ATOM 1795 C C . THR A 1 244 ? -4.82 19.484 -9.117 1 97 244 THR A C 1
ATOM 1797 O O . THR A 1 244 ? -3.725 19.734 -9.625 1 97 244 THR A O 1
ATOM 1800 N N . VAL A 1 245 ? -4.977 19.344 -7.828 1 94.94 245 VAL A N 1
ATOM 1801 C CA . VAL A 1 245 ? -3.844 19.391 -6.91 1 94.94 245 VAL A CA 1
ATOM 1802 C C . VAL A 1 245 ? -2.84 18.297 -7.262 1 94.94 245 VAL A C 1
ATOM 1804 O O . VAL A 1 245 ? -1.634 18.547 -7.316 1 94.94 245 VAL A O 1
ATOM 1807 N N . ALA A 1 246 ? -3.324 17.062 -7.504 1 97.06 246 ALA A N 1
ATOM 1808 C CA . ALA A 1 246 ? -2.449 15.969 -7.895 1 97.06 246 ALA A CA 1
ATOM 1809 C C . ALA A 1 246 ? -1.671 16.312 -9.164 1 97.06 246 ALA A C 1
ATOM 1811 O O . ALA A 1 246 ? -0.479 16 -9.266 1 97.06 246 ALA A O 1
ATOM 1812 N N . ARG A 1 247 ? -2.338 16.953 -10.102 1 96.81 247 ARG A N 1
ATOM 1813 C CA . ARG A 1 247 ? -1.704 17.328 -11.359 1 96.81 247 ARG A CA 1
ATOM 1814 C C . ARG A 1 247 ? -0.663 18.422 -11.133 1 96.81 247 ARG A C 1
ATOM 1816 O O . ARG A 1 247 ? 0.437 18.359 -11.688 1 96.81 247 ARG A O 1
ATOM 1823 N N . ARG A 1 248 ? -0.995 19.406 -10.391 1 92.75 248 ARG A N 1
ATOM 1824 C CA . ARG A 1 248 ? -0.118 20.547 -10.141 1 92.75 248 ARG A CA 1
ATOM 1825 C C . ARG A 1 248 ? 1.127 20.125 -9.367 1 92.75 248 ARG A C 1
ATOM 1827 O O . ARG A 1 248 ? 2.195 20.719 -9.531 1 92.75 248 ARG A O 1
ATOM 1834 N N . THR A 1 249 ? 0.986 19.141 -8.578 1 92.69 249 THR A N 1
ATOM 1835 C CA . THR A 1 249 ? 2.098 18.641 -7.781 1 92.69 249 THR A CA 1
ATOM 1836 C C . THR A 1 249 ? 2.564 17.281 -8.312 1 92.69 249 THR A C 1
ATOM 1838 O O . THR A 1 249 ? 2.98 16.422 -7.543 1 92.69 249 THR A O 1
ATOM 1841 N N . ALA A 1 250 ? 2.486 17.047 -9.609 1 95.12 250 ALA A N 1
ATOM 1842 C CA . ALA A 1 250 ? 2.613 15.734 -10.258 1 95.12 250 ALA A CA 1
ATOM 1843 C C . ALA A 1 250 ? 3.963 15.094 -9.945 1 95.12 250 ALA A C 1
ATOM 1845 O O . ALA A 1 250 ? 4.047 13.883 -9.742 1 95.12 250 ALA A O 1
ATOM 1846 N N . THR A 1 251 ? 4.969 15.852 -9.859 1 93.25 251 THR A N 1
ATOM 1847 C CA . THR A 1 251 ? 6.305 15.289 -9.688 1 93.25 251 THR A CA 1
ATOM 1848 C C . THR A 1 251 ? 6.688 15.266 -8.211 1 93.25 251 THR A C 1
ATOM 1850 O O . THR A 1 251 ? 7.738 14.727 -7.844 1 93.25 251 THR A O 1
ATOM 1853 N N . ASN A 1 252 ? 5.805 15.789 -7.305 1 92.06 252 ASN A N 1
ATOM 1854 C CA . ASN A 1 252 ? 6.102 15.867 -5.879 1 92.06 252 ASN A CA 1
ATOM 1855 C C . ASN A 1 252 ? 5.859 14.531 -5.184 1 92.06 252 ASN A C 1
ATOM 1857 O O . ASN A 1 252 ? 5.059 13.719 -5.648 1 92.06 252 ASN A O 1
ATOM 1861 N N . THR A 1 253 ? 6.629 14.336 -4.145 1 93.81 253 THR A N 1
ATOM 1862 C CA . THR A 1 253 ? 6.398 13.266 -3.182 1 93.81 253 THR A CA 1
ATOM 1863 C C . THR A 1 253 ? 5.559 13.758 -2.008 1 93.81 253 THR A C 1
ATOM 1865 O O . THR A 1 253 ? 5.871 14.789 -1.406 1 93.81 253 THR A O 1
ATOM 1868 N N . SER A 1 254 ? 4.477 13.039 -1.798 1 94.94 254 SER A N 1
ATOM 1869 C CA . SER A 1 254 ? 3.674 13.445 -0.649 1 94.94 254 SER A CA 1
ATOM 1870 C C . SER A 1 254 ? 4.477 13.359 0.644 1 94.94 254 SER A C 1
ATOM 1872 O O . SER A 1 254 ? 5.441 12.602 0.732 1 94.94 254 SER A O 1
ATOM 1874 N N . SER A 1 255 ? 4.094 14.188 1.618 1 93.25 255 SER A N 1
ATOM 1875 C CA . SER A 1 255 ? 4.781 14.18 2.906 1 93.25 255 SER A CA 1
ATOM 1876 C C . SER A 1 255 ? 4.668 12.812 3.578 1 93.25 255 SER A C 1
ATOM 1878 O O . SER A 1 255 ? 5.602 12.367 4.25 1 93.25 255 SER A O 1
ATOM 1880 N N . MET A 1 256 ? 3.623 12.141 3.363 1 97.06 256 MET A N 1
ATOM 1881 C CA . MET A 1 256 ? 3.438 10.828 3.969 1 97.06 256 MET A CA 1
ATOM 1882 C C . MET A 1 256 ? 4.371 9.797 3.336 1 97.06 256 MET A C 1
ATOM 1884 O O . MET A 1 256 ? 4.906 8.938 4.027 1 97.06 256 MET A O 1
ATOM 1888 N N . ARG A 1 257 ? 4.504 9.828 2.016 1 97.06 257 ARG A N 1
ATOM 1889 C CA . ARG A 1 257 ? 5.457 8.93 1.371 1 97.06 257 ARG A CA 1
ATOM 1890 C C . ARG A 1 257 ? 6.863 9.141 1.919 1 97.06 257 ARG A C 1
ATOM 1892 O O . ARG A 1 257 ? 7.586 8.18 2.18 1 97.06 257 ARG A O 1
ATOM 1899 N N . GLN A 1 258 ? 7.223 10.398 2.121 1 93.81 258 GLN A N 1
ATOM 1900 C CA . GLN A 1 258 ? 8.523 10.703 2.711 1 93.81 258 GLN A CA 1
ATOM 1901 C C . GLN A 1 258 ? 8.664 10.055 4.082 1 93.81 258 GLN A C 1
ATOM 1903 O O . GLN A 1 258 ? 9.727 9.508 4.406 1 93.81 258 GLN A O 1
ATOM 1908 N N . ASP A 1 259 ? 7.609 10.148 4.891 1 95.5 259 ASP A N 1
ATOM 1909 C CA . ASP A 1 259 ? 7.617 9.539 6.219 1 95.5 259 ASP A CA 1
ATOM 1910 C C . ASP A 1 259 ? 7.812 8.031 6.133 1 95.5 259 ASP A C 1
ATOM 1912 O O . ASP A 1 259 ? 8.664 7.469 6.828 1 95.5 259 ASP A O 1
ATOM 1916 N N . ILE A 1 260 ? 7.074 7.363 5.25 1 96.69 260 ILE A N 1
ATOM 1917 C CA . ILE A 1 260 ? 7.129 5.91 5.105 1 96.69 260 ILE A CA 1
ATOM 1918 C C . ILE A 1 260 ? 8.516 5.496 4.625 1 96.69 260 ILE A C 1
ATOM 1920 O O . ILE A 1 260 ? 9.102 4.547 5.152 1 96.69 260 ILE A O 1
ATOM 1924 N N . GLU A 1 261 ? 9.062 6.172 3.672 1 94 261 GLU A N 1
ATOM 1925 C CA . GLU A 1 261 ? 10.359 5.848 3.09 1 94 261 GLU A CA 1
ATOM 1926 C C . GLU A 1 261 ? 11.484 6.059 4.098 1 94 261 GLU A C 1
ATOM 1928 O O . GLU A 1 261 ? 12.508 5.371 4.047 1 94 261 GLU A O 1
ATOM 1933 N N . SER A 1 262 ? 11.242 6.953 5.055 1 91.56 262 SER A N 1
ATOM 1934 C CA . SER A 1 262 ? 12.258 7.227 6.062 1 91.56 262 SER A CA 1
ATOM 1935 C C . SER A 1 262 ? 12.055 6.359 7.301 1 91.56 262 SER A C 1
ATOM 1937 O O . SER A 1 262 ? 12.82 6.445 8.266 1 91.56 262 SER A O 1
ATOM 1939 N N . GLY A 1 263 ? 10.953 5.555 7.277 1 92.31 263 GLY A N 1
ATOM 1940 C CA . GLY A 1 263 ? 10.664 4.688 8.406 1 92.31 263 GLY A CA 1
ATOM 1941 C C . GLY A 1 263 ? 10.078 5.43 9.594 1 92.31 263 GLY A C 1
ATOM 1942 O O . GLY A 1 263 ? 10.227 4.992 10.742 1 92.31 263 GLY A O 1
ATOM 1943 N N . SER A 1 264 ? 9.422 6.594 9.383 1 91.81 264 SER A N 1
ATOM 1944 C CA . SER A 1 264 ? 8.867 7.434 10.438 1 91.81 264 SER A CA 1
ATOM 1945 C C . SER A 1 264 ? 7.371 7.195 10.609 1 91.81 264 SER A C 1
ATOM 1947 O O . SER A 1 264 ? 6.727 6.613 9.734 1 91.81 264 SER A O 1
ATOM 1949 N N . ARG A 1 265 ? 6.918 7.629 11.75 1 95.5 265 ARG A N 1
ATOM 1950 C CA . ARG A 1 265 ? 5.477 7.711 11.969 1 95.5 265 ARG A CA 1
ATOM 1951 C C . ARG A 1 265 ? 4.836 8.711 11.008 1 95.5 265 ARG A C 1
ATOM 1953 O O . ARG A 1 265 ? 5.492 9.641 10.539 1 95.5 265 ARG A O 1
ATOM 1960 N N . THR A 1 266 ? 3.527 8.414 10.672 1 97.56 266 THR A N 1
ATOM 1961 C CA . THR A 1 266 ? 2.82 9.297 9.75 1 97.56 266 THR A CA 1
ATOM 1962 C C . THR A 1 266 ? 1.644 9.977 10.453 1 97.56 266 THR A C 1
ATOM 1964 O O . THR A 1 266 ? 1.371 9.703 11.625 1 97.56 266 THR A O 1
ATOM 1967 N N . GLU A 1 267 ? 0.992 10.805 9.727 1 97.69 267 GLU A N 1
ATOM 1968 C CA . GLU A 1 267 ? -0.193 11.484 10.242 1 97.69 267 GLU A CA 1
ATOM 1969 C C . GLU A 1 267 ? -1.469 10.742 9.852 1 97.69 267 GLU A C 1
ATOM 1971 O O . GLU A 1 267 ? -2.553 11.328 9.828 1 97.69 267 GLU A O 1
ATOM 1976 N N . ILE A 1 268 ? -1.371 9.453 9.578 1 98.5 268 ILE A N 1
ATOM 1977 C CA . ILE A 1 268 ? -2.465 8.664 9.023 1 98.5 268 ILE A CA 1
ATOM 1978 C C . ILE A 1 268 ? -3.678 8.742 9.945 1 98.5 268 ILE A C 1
ATOM 1980 O O . ILE A 1 268 ? -4.82 8.789 9.484 1 98.5 268 ILE A O 1
ATOM 1984 N N . ASP A 1 269 ? -3.498 8.805 11.242 1 98.19 269 ASP A N 1
ATOM 1985 C CA . ASP A 1 269 ? -4.594 8.773 12.211 1 98.19 269 ASP A CA 1
ATOM 1986 C C . ASP A 1 269 ? -5.375 10.086 12.188 1 98.19 269 ASP A C 1
ATOM 1988 O O . ASP A 1 269 ? -6.574 10.109 12.469 1 98.19 269 ASP A O 1
ATOM 1992 N N . ALA A 1 270 ? -4.672 11.164 11.797 1 98.31 270 ALA A N 1
ATOM 1993 C CA . ALA A 1 270 ? -5.332 12.461 11.75 1 98.31 270 ALA A CA 1
ATOM 1994 C C . ALA A 1 270 ? -5.926 12.727 10.367 1 98.31 270 ALA A C 1
ATOM 1996 O O . ALA A 1 270 ? -6.617 13.719 10.156 1 98.31 270 ALA A O 1
ATOM 1997 N N . LEU A 1 271 ? -5.645 11.844 9.422 1 98.5 271 LEU A N 1
ATOM 1998 C CA . LEU A 1 271 ? -6.148 11.953 8.055 1 98.5 271 LEU A CA 1
ATOM 1999 C C . LEU A 1 271 ? -7.18 10.867 7.766 1 98.5 271 LEU A C 1
ATOM 2001 O O . LEU A 1 271 ? -8.297 10.906 8.289 1 98.5 271 LEU A O 1
ATOM 2005 N N . ASN A 1 272 ? -6.75 9.781 7.105 1 98.88 272 ASN A N 1
ATOM 2006 C CA . ASN A 1 272 ? -7.68 8.703 6.809 1 98.88 272 ASN A CA 1
ATOM 2007 C C . ASN A 1 272 ? -8.25 8.078 8.078 1 98.88 272 ASN A C 1
ATOM 2009 O O . ASN A 1 272 ? -9.422 7.699 8.125 1 98.88 272 ASN A O 1
ATOM 2013 N N . GLY A 1 273 ? -7.434 7.934 9.102 1 98.69 273 GLY A N 1
ATOM 2014 C CA . GLY A 1 273 ? -7.898 7.395 10.367 1 98.69 273 GLY A CA 1
ATOM 2015 C C . GLY A 1 273 ? -9 8.227 11 1 98.69 273 GLY A C 1
ATOM 2016 O O . GLY A 1 273 ? -9.922 7.68 11.609 1 98.69 273 GLY A O 1
ATOM 2017 N N . ALA A 1 274 ? -8.875 9.523 10.875 1 98.75 274 ALA A N 1
ATOM 2018 C CA . ALA A 1 274 ? -9.914 10.406 11.398 1 98.75 274 ALA A CA 1
ATOM 2019 C C . ALA A 1 274 ? -11.234 10.203 10.656 1 98.75 274 ALA A C 1
ATOM 2021 O O . ALA A 1 274 ? -12.305 10.195 11.273 1 98.75 274 ALA A O 1
ATOM 2022 N N . ILE A 1 275 ? -11.172 10.031 9.336 1 98.88 275 ILE A N 1
ATOM 2023 C CA . ILE A 1 275 ? -12.359 9.766 8.531 1 98.88 275 ILE A CA 1
ATOM 2024 C C . ILE A 1 275 ? -13.023 8.477 9.008 1 98.88 275 ILE A C 1
ATOM 2026 O O . ILE A 1 275 ? -14.242 8.422 9.164 1 98.88 275 ILE A O 1
ATOM 2030 N N . VAL A 1 276 ? -12.227 7.465 9.273 1 98.88 276 VAL A N 1
ATOM 2031 C CA . VAL A 1 276 ? -12.742 6.172 9.719 1 98.88 276 VAL A CA 1
ATOM 2032 C C . VAL A 1 276 ? -13.414 6.328 11.078 1 98.88 276 VAL A C 1
ATOM 2034 O O . VAL A 1 276 ? -14.523 5.824 11.289 1 98.88 276 VAL A O 1
ATOM 2037 N N . SER A 1 277 ? -12.766 6.992 11.984 1 98.62 277 SER A N 1
ATOM 2038 C CA . SER A 1 277 ? -13.305 7.191 13.328 1 98.62 277 SER A CA 1
ATOM 2039 C C . SER A 1 277 ? -14.633 7.941 13.281 1 98.62 277 SER A C 1
ATOM 2041 O O . SER A 1 277 ? -15.609 7.527 13.906 1 98.62 277 SER A O 1
ATOM 2043 N N . LEU A 1 278 ? -14.672 9 12.547 1 98.69 278 LEU A N 1
ATOM 2044 C CA . LEU A 1 278 ? -15.891 9.789 12.43 1 98.69 278 LEU A CA 1
ATOM 2045 C C . LEU A 1 278 ? -16.969 9.023 11.664 1 98.69 278 LEU A C 1
ATOM 2047 O O . LEU A 1 278 ? -18.156 9.164 11.953 1 98.69 278 LEU A O 1
ATOM 2051 N N . GLY A 1 279 ? -16.531 8.273 10.633 1 98.75 279 GLY A N 1
ATOM 2052 C CA . GLY A 1 279 ? -17.484 7.398 9.961 1 98.75 279 GLY A CA 1
ATOM 2053 C C . GLY A 1 279 ? -18.219 6.473 10.914 1 98.75 279 GLY A C 1
ATOM 2054 O O . GLY A 1 279 ? -19.438 6.324 10.828 1 98.75 279 GLY A O 1
ATOM 2055 N N . ARG A 1 280 ? -17.484 5.879 11.789 1 98.5 280 ARG A N 1
ATOM 2056 C CA . ARG A 1 280 ? -18.078 5.012 12.797 1 98.5 280 ARG A CA 1
ATOM 2057 C C . ARG A 1 280 ? -19.062 5.785 13.672 1 98.5 280 ARG A C 1
ATOM 2059 O O . ARG A 1 280 ? -20.156 5.305 13.953 1 98.5 280 ARG A O 1
ATOM 2066 N N . LYS A 1 281 ? -18.656 6.953 14.055 1 98.31 281 LYS A N 1
ATOM 2067 C CA . LYS A 1 281 ? -19.5 7.812 14.891 1 98.31 281 LYS A CA 1
ATOM 2068 C C . LYS A 1 281 ? -20.828 8.102 14.211 1 98.31 281 LYS A C 1
ATOM 2070 O O . LYS A 1 281 ? -21.875 8.133 14.867 1 98.31 281 LYS A O 1
ATOM 2075 N N . HIS A 1 282 ? -20.844 8.312 12.953 1 98.56 282 HIS A N 1
ATOM 2076 C CA . HIS A 1 282 ? -22.031 8.75 12.219 1 98.56 282 HIS A CA 1
ATOM 2077 C C . HIS A 1 282 ? -22.656 7.59 11.445 1 98.56 282 HIS A C 1
ATOM 2079 O O . HIS A 1 282 ? -23.578 7.797 10.648 1 98.56 282 HIS A O 1
ATOM 2085 N N . ASP A 1 283 ? -22.109 6.332 11.641 1 98.38 283 ASP A N 1
ATOM 2086 C CA . ASP A 1 283 ? -22.578 5.137 10.953 1 98.38 283 ASP A CA 1
ATOM 2087 C C . ASP A 1 283 ? -22.453 5.285 9.438 1 98.38 283 ASP A C 1
ATOM 2089 O O . ASP A 1 283 ? -23.391 5.004 8.695 1 98.38 283 ASP A O 1
ATOM 2093 N N . VAL A 1 284 ? -21.438 5.926 8.984 1 98.62 284 VAL A N 1
ATOM 2094 C CA . VAL A 1 284 ? -21.047 6.027 7.578 1 98.62 284 VAL A CA 1
ATOM 2095 C C . VAL A 1 284 ? -19.922 5.039 7.277 1 98.62 284 VAL A C 1
ATOM 2097 O O . VAL A 1 284 ? -18.891 5.043 7.949 1 98.62 284 VAL A O 1
ATOM 2100 N N . GLU A 1 285 ? -20.078 4.117 6.305 1 98.38 285 GLU A N 1
ATOM 2101 C CA . GLU A 1 285 ? -19.078 3.123 5.961 1 98.38 285 GLU A CA 1
ATOM 2102 C C . GLU A 1 285 ? -17.891 3.766 5.25 1 98.38 285 GLU A C 1
ATOM 2104 O O . GLU A 1 285 ? -18.062 4.586 4.348 1 98.38 285 GLU A O 1
ATOM 2109 N N . THR A 1 286 ? -16.734 3.447 5.688 1 98.81 286 THR A N 1
ATOM 2110 C CA . THR A 1 286 ? -15.516 3.994 5.086 1 98.81 286 THR A CA 1
ATOM 2111 C C . THR A 1 286 ? -14.508 2.887 4.801 1 98.81 286 THR A C 1
ATOM 2113 O O . THR A 1 286 ? -13.344 2.973 5.207 1 98.81 286 THR A O 1
ATOM 2116 N N . PRO A 1 287 ? -14.883 1.856 4.047 1 98.81 287 PRO A N 1
ATOM 2117 C CA . PRO A 1 287 ? -14 0.708 3.854 1 98.81 287 PRO A CA 1
ATOM 2118 C C . PRO A 1 287 ? -12.695 1.078 3.139 1 98.81 287 PRO A C 1
ATOM 2120 O O . PRO A 1 287 ? -11.648 0.486 3.408 1 98.81 287 PRO A O 1
ATOM 2123 N N . VAL A 1 288 ? -12.734 2.004 2.188 1 98.88 288 VAL A N 1
ATOM 2124 C CA . VAL A 1 288 ? -11.539 2.4 1.451 1 98.88 288 VAL A CA 1
ATOM 2125 C C . VAL A 1 288 ? -10.562 3.111 2.387 1 98.88 288 VAL A C 1
ATOM 2127 O O . VAL A 1 288 ? -9.391 2.736 2.477 1 98.88 288 VAL A O 1
ATOM 2130 N N . ASN A 1 289 ? -11.086 4.098 3.154 1 98.94 289 ASN A N 1
ATOM 2131 C CA . ASN A 1 289 ? -10.242 4.828 4.09 1 98.94 289 ASN A CA 1
ATOM 2132 C C . ASN A 1 289 ? -9.719 3.922 5.203 1 98.94 289 ASN A C 1
ATOM 2134 O O . ASN A 1 289 ? -8.602 4.094 5.676 1 98.94 289 ASN A O 1
ATOM 2138 N N . GLN A 1 290 ? -10.539 3 5.668 1 98.88 290 GLN A N 1
ATOM 2139 C CA . GLN A 1 290 ? -10.086 2.043 6.672 1 98.88 290 GLN A CA 1
ATOM 2140 C C . GLN A 1 290 ? -8.953 1.174 6.137 1 98.88 290 GLN A C 1
ATOM 2142 O O . GLN A 1 290 ? -7.969 0.932 6.836 1 98.88 290 GLN A O 1
ATOM 2147 N N . THR A 1 291 ? -9.094 0.663 4.922 1 98.88 291 THR A N 1
ATOM 2148 C CA . THR A 1 291 ? -8.062 -0.157 4.301 1 98.88 291 THR A CA 1
ATOM 2149 C C . THR A 1 291 ? -6.754 0.625 4.168 1 98.88 291 THR A C 1
ATOM 2151 O O . THR A 1 291 ? -5.688 0.135 4.543 1 98.88 291 THR A O 1
ATOM 2154 N N . LEU A 1 292 ? -6.852 1.854 3.664 1 98.88 292 LEU A N 1
ATOM 2155 C CA . LEU A 1 292 ? -5.684 2.713 3.506 1 98.88 292 LEU A CA 1
ATOM 2156 C C . LEU A 1 292 ? -5.023 2.982 4.855 1 98.88 292 LEU A C 1
ATOM 2158 O O . LEU A 1 292 ? -3.801 2.867 4.984 1 98.88 292 LEU A O 1
ATOM 2162 N N . ALA A 1 293 ? -5.867 3.311 5.848 1 98.81 293 ALA A N 1
ATOM 2163 C CA . ALA A 1 293 ? -5.344 3.619 7.176 1 98.81 293 ALA A CA 1
ATOM 2164 C C . ALA A 1 293 ? -4.625 2.414 7.777 1 98.81 293 ALA A C 1
ATOM 2166 O O . ALA A 1 293 ? -3.516 2.539 8.297 1 98.81 293 ALA A O 1
ATOM 2167 N N . ASP A 1 294 ? -5.219 1.253 7.684 1 98.75 294 ASP A N 1
ATOM 2168 C CA . ASP A 1 294 ? -4.633 0.038 8.242 1 98.75 294 ASP A CA 1
ATOM 2169 C C . ASP A 1 294 ? -3.326 -0.317 7.539 1 98.75 294 ASP A C 1
ATOM 2171 O O . ASP A 1 294 ? -2.363 -0.742 8.18 1 98.75 294 ASP A O 1
ATOM 2175 N N . LEU A 1 295 ? -3.287 -0.157 6.211 1 98.75 295 LEU A N 1
ATOM 2176 C CA . LEU A 1 295 ? -2.076 -0.455 5.453 1 98.75 295 LEU A CA 1
ATOM 2177 C C . LEU A 1 295 ? -0.936 0.471 5.867 1 98.75 295 LEU A C 1
ATOM 2179 O O . LEU A 1 295 ? 0.197 0.022 6.059 1 98.75 295 LEU A O 1
ATOM 2183 N N . VAL A 1 296 ? -1.231 1.772 5.969 1 98.75 296 VAL A N 1
ATOM 2184 C CA . VAL A 1 296 ? -0.197 2.73 6.348 1 98.75 296 VAL A CA 1
ATOM 2185 C C . VAL A 1 296 ? 0.31 2.418 7.754 1 98.75 296 VAL A C 1
ATOM 2187 O O . VAL A 1 296 ? 1.517 2.436 8 1 98.75 296 VAL A O 1
ATOM 2190 N N . ARG A 1 297 ? -0.627 2.145 8.711 1 98.19 297 ARG A N 1
ATOM 2191 C CA . ARG A 1 297 ? -0.231 1.781 10.07 1 98.19 297 ARG A CA 1
ATOM 2192 C C . ARG A 1 297 ? 0.691 0.566 10.062 1 98.19 297 ARG A C 1
ATOM 2194 O O . ARG A 1 297 ? 1.653 0.506 10.836 1 98.19 297 ARG A O 1
ATOM 2201 N N . LEU A 1 298 ? 0.365 -0.386 9.172 1 97 298 LEU A N 1
ATOM 2202 C CA . LEU A 1 298 ? 1.174 -1.594 9.055 1 97 298 LEU A CA 1
ATOM 2203 C C . LEU A 1 298 ? 2.549 -1.271 8.477 1 97 298 LEU A C 1
ATOM 2205 O O . LEU A 1 298 ? 3.545 -1.897 8.852 1 97 298 LEU A O 1
ATOM 2209 N N . ALA A 1 299 ? 2.627 -0.349 7.594 1 97.06 299 ALA A N 1
ATOM 2210 C CA . ALA A 1 299 ? 3.854 0.005 6.883 1 97.06 299 ALA A CA 1
ATOM 2211 C C . ALA A 1 299 ? 4.773 0.846 7.766 1 97.06 299 ALA A C 1
ATOM 2213 O O . ALA A 1 299 ? 5.973 0.953 7.496 1 97.06 299 ALA A O 1
ATOM 2214 N N . GLU A 1 300 ? 4.129 1.456 8.875 1 93.06 300 GLU A N 1
ATOM 2215 C CA . GLU A 1 300 ? 4.91 2.283 9.789 1 93.06 300 GLU A CA 1
ATOM 2216 C C . GLU A 1 300 ? 5.891 1.436 10.594 1 93.06 300 GLU A C 1
ATOM 2218 O O . GLU A 1 300 ? 5.578 0.303 10.969 1 93.06 300 GLU A O 1
ATOM 2223 N N . ARG A 1 301 ? 7.199 1.531 10.633 1 74.12 301 ARG A N 1
ATOM 2224 C CA . ARG A 1 301 ? 8.211 0.785 11.375 1 74.12 301 ARG A CA 1
ATOM 2225 C C . ARG A 1 301 ? 8.484 1.432 12.734 1 74.12 301 ARG A C 1
ATOM 2227 O O . ARG A 1 301 ? 8.328 2.645 12.891 1 74.12 301 ARG A O 1
ATOM 2234 N N . MET B 1 1 ? 9.086 -42.125 -18.609 1 91.12 1 MET B N 1
ATOM 2235 C CA . MET B 1 1 ? 8.203 -40.969 -18.469 1 91.12 1 MET B CA 1
ATOM 2236 C C . MET B 1 1 ? 9 -39.656 -18.578 1 91.12 1 MET B C 1
ATOM 2238 O O . MET B 1 1 ? 10.094 -39.562 -18.031 1 91.12 1 MET B O 1
ATOM 2242 N N . HIS B 1 2 ? 8.508 -38.781 -19.453 1 95.12 2 HIS B N 1
ATOM 2243 C CA . HIS B 1 2 ? 9.148 -37.469 -19.641 1 95.12 2 HIS B CA 1
ATOM 2244 C C . HIS B 1 2 ? 8.188 -36.344 -19.328 1 95.12 2 HIS B C 1
ATOM 2246 O O . HIS B 1 2 ? 7.062 -36.312 -19.828 1 95.12 2 HIS B O 1
ATOM 2252 N N . VAL B 1 3 ? 8.656 -35.375 -18.484 1 97.06 3 VAL B N 1
ATOM 2253 C CA . VAL B 1 3 ? 7.832 -34.25 -18.062 1 97.06 3 VAL B CA 1
ATOM 2254 C C . VAL B 1 3 ? 8.445 -32.969 -18.578 1 97.06 3 VAL B C 1
ATOM 2256 O O . VAL B 1 3 ? 9.648 -32.75 -18.453 1 97.06 3 VAL B O 1
ATOM 2259 N N . ALA B 1 4 ? 7.652 -32.125 -19.203 1 96.94 4 ALA B N 1
ATOM 2260 C CA . ALA B 1 4 ? 8.07 -30.766 -19.516 1 96.94 4 ALA B CA 1
ATOM 2261 C C . ALA B 1 4 ? 7.523 -29.766 -18.516 1 96.94 4 ALA B C 1
ATOM 2263 O O . ALA B 1 4 ? 6.316 -29.734 -18.25 1 96.94 4 ALA B O 1
ATOM 2264 N N . VAL B 1 5 ? 8.391 -28.984 -17.906 1 97.38 5 VAL B N 1
ATOM 2265 C CA . VAL B 1 5 ? 8.008 -27.922 -16.984 1 97.38 5 VAL B CA 1
ATOM 2266 C C . VAL B 1 5 ? 8.133 -26.562 -17.672 1 97.38 5 VAL B C 1
ATOM 2268 O O . VAL B 1 5 ? 9.227 -26.172 -18.078 1 97.38 5 VAL B O 1
ATOM 2271 N N . ILE B 1 6 ? 6.984 -25.906 -17.766 1 96.94 6 ILE B N 1
ATOM 2272 C CA . ILE B 1 6 ? 6.941 -24.625 -18.453 1 96.94 6 ILE B CA 1
ATOM 2273 C C . ILE B 1 6 ? 6.941 -23.484 -17.422 1 96.94 6 ILE B C 1
ATOM 2275 O O . ILE B 1 6 ? 5.984 -23.344 -16.656 1 96.94 6 ILE B O 1
ATOM 2279 N N . GLY B 1 7 ? 7.98 -22.656 -17.469 1 96.5 7 GLY B N 1
ATOM 2280 C CA . GLY B 1 7 ? 8.18 -21.609 -16.484 1 96.5 7 GLY B CA 1
ATOM 2281 C C . GLY B 1 7 ? 9.359 -21.859 -15.57 1 96.5 7 GLY B C 1
ATOM 2282 O O . GLY B 1 7 ? 9.227 -22.594 -14.578 1 96.5 7 GLY B O 1
ATOM 2283 N N . ALA B 1 8 ? 10.422 -21.156 -15.828 1 96.38 8 ALA B N 1
ATOM 2284 C CA . ALA B 1 8 ? 11.641 -21.344 -15.047 1 96.38 8 ALA B CA 1
ATOM 2285 C C . ALA B 1 8 ? 11.734 -20.312 -13.938 1 96.38 8 ALA B C 1
ATOM 2287 O O . ALA B 1 8 ? 12.773 -19.656 -13.766 1 96.38 8 ALA B O 1
ATOM 2288 N N . GLY B 1 9 ? 10.594 -20.094 -13.281 1 95.56 9 GLY B N 1
ATOM 2289 C CA . GLY B 1 9 ? 10.594 -19.344 -12.031 1 95.56 9 GLY B CA 1
ATOM 2290 C C . GLY B 1 9 ? 10.938 -20.188 -10.82 1 95.56 9 GLY B C 1
ATOM 2291 O O . GLY B 1 9 ? 11.398 -21.312 -10.961 1 95.56 9 GLY B O 1
ATOM 2292 N N . ALA B 1 10 ? 10.711 -19.672 -9.695 1 95.31 10 ALA B N 1
ATOM 2293 C CA . ALA B 1 10 ? 11.094 -20.328 -8.453 1 95.31 10 ALA B CA 1
ATOM 2294 C C . ALA B 1 10 ? 10.391 -21.688 -8.312 1 95.31 10 ALA B C 1
ATOM 2296 O O . ALA B 1 10 ? 11.047 -22.719 -8.141 1 95.31 10 ALA B O 1
ATOM 2297 N N . LEU B 1 11 ? 9.086 -21.672 -8.438 1 96.31 11 LEU B N 1
ATOM 2298 C CA . LEU B 1 11 ? 8.312 -22.891 -8.242 1 96.31 11 LEU B CA 1
ATOM 2299 C C . LEU B 1 11 ? 8.594 -23.891 -9.359 1 96.31 11 LEU B C 1
ATOM 2301 O O . LEU B 1 11 ? 8.781 -25.094 -9.094 1 96.31 11 LEU B O 1
ATOM 2305 N N . GLY B 1 12 ? 8.617 -23.391 -10.602 1 97.69 12 GLY B N 1
ATOM 2306 C CA . GLY B 1 12 ? 8.922 -24.281 -11.703 1 97.69 12 GLY B CA 1
ATOM 2307 C C . GLY B 1 12 ? 10.281 -24.953 -11.586 1 97.69 12 GLY B C 1
ATOM 2308 O O . GLY B 1 12 ? 10.414 -26.156 -11.805 1 97.69 12 GLY B O 1
ATOM 2309 N N . THR B 1 13 ? 11.258 -24.172 -11.219 1 97.81 13 THR B N 1
ATOM 2310 C CA . THR B 1 13 ? 12.609 -24.688 -11.047 1 97.81 13 THR B CA 1
ATOM 2311 C C . THR B 1 13 ? 12.664 -25.672 -9.883 1 97.81 13 THR B C 1
ATOM 2313 O O . THR B 1 13 ? 13.312 -26.719 -9.977 1 97.81 13 THR B O 1
ATOM 2316 N N . LEU B 1 14 ? 11.961 -25.359 -8.82 1 97.12 14 LEU B N 1
ATOM 2317 C CA . LEU B 1 14 ? 11.898 -26.266 -7.672 1 97.12 14 LEU B CA 1
ATOM 2318 C C . LEU B 1 14 ? 11.312 -27.609 -8.07 1 97.12 14 LEU B C 1
ATOM 2320 O O . LEU B 1 14 ? 11.906 -28.656 -7.801 1 97.12 14 LEU B O 1
ATOM 2324 N N . LEU B 1 15 ? 10.18 -27.594 -8.758 1 97.69 15 LEU B N 1
ATOM 2325 C CA . LEU B 1 15 ? 9.477 -28.828 -9.117 1 97.69 15 LEU B CA 1
ATOM 2326 C C . LEU B 1 15 ? 10.266 -29.609 -10.148 1 97.69 15 LEU B C 1
ATOM 2328 O O . LEU B 1 15 ? 10.344 -30.844 -10.07 1 97.69 15 LEU B O 1
ATOM 2332 N N . ALA B 1 16 ? 10.898 -28.922 -11.078 1 97.88 16 ALA B N 1
ATOM 2333 C CA . ALA B 1 16 ? 11.75 -29.594 -12.055 1 97.88 16 ALA B CA 1
ATOM 2334 C C . ALA B 1 16 ? 12.93 -30.281 -11.383 1 97.88 16 ALA B C 1
ATOM 2336 O O . ALA B 1 16 ? 13.258 -31.422 -11.695 1 97.88 16 ALA B O 1
ATOM 2337 N N . GLY B 1 17 ? 13.547 -29.547 -10.5 1 97.44 17 GLY B N 1
ATOM 2338 C CA . GLY B 1 17 ? 14.672 -30.109 -9.758 1 97.44 17 GLY B CA 1
ATOM 2339 C C . GLY B 1 17 ? 14.297 -31.344 -8.953 1 97.44 17 GLY B C 1
ATOM 2340 O O . GLY B 1 17 ? 15.023 -32.344 -8.945 1 97.44 17 GLY B O 1
ATOM 2341 N N . ARG B 1 18 ? 13.164 -31.281 -8.305 1 96.38 18 ARG B N 1
ATOM 2342 C CA . ARG B 1 18 ? 12.695 -32.406 -7.504 1 96.38 18 ARG B CA 1
ATOM 2343 C C . ARG B 1 18 ? 12.398 -33.625 -8.383 1 96.38 18 ARG B C 1
ATOM 2345 O O . ARG B 1 18 ? 12.75 -34.75 -8.031 1 96.38 18 ARG B O 1
ATOM 2352 N N . LEU B 1 19 ? 11.75 -33.406 -9.469 1 97.75 19 LEU B N 1
ATOM 2353 C CA . LEU B 1 19 ? 11.453 -34.469 -10.406 1 97.75 19 LEU B CA 1
ATOM 2354 C C . LEU B 1 19 ? 12.734 -35.125 -10.93 1 97.75 19 LEU B C 1
ATOM 2356 O O . LEU B 1 19 ? 12.844 -36.344 -10.984 1 97.75 19 LEU B O 1
ATOM 2360 N N . LYS B 1 20 ? 13.688 -34.281 -11.234 1 97.56 20 LYS B N 1
ATOM 2361 C CA . LYS B 1 20 ? 14.969 -34.75 -11.734 1 97.56 20 LYS B CA 1
ATOM 2362 C C . LYS B 1 20 ? 15.672 -35.625 -10.688 1 97.56 20 LYS B C 1
ATOM 2364 O O . LYS B 1 20 ? 16.219 -36.688 -11.016 1 97.56 20 LYS B O 1
ATOM 2369 N N . ARG B 1 21 ? 15.602 -35.219 -9.531 1 95.06 21 ARG B N 1
ATOM 2370 C CA . ARG B 1 21 ? 16.25 -35.938 -8.445 1 95.06 21 ARG B CA 1
ATOM 2371 C C . ARG B 1 21 ? 15.586 -37.281 -8.227 1 95.06 21 ARG B C 1
ATOM 2373 O O . ARG B 1 21 ? 16.234 -38.25 -7.789 1 95.06 21 ARG B O 1
ATOM 2380 N N . ALA B 1 22 ? 14.391 -37.375 -8.539 1 96 22 ALA B N 1
ATOM 2381 C CA . ALA B 1 22 ? 13.648 -38.625 -8.438 1 96 22 ALA B CA 1
ATOM 2382 C C . ALA B 1 22 ? 13.805 -39.438 -9.719 1 96 22 ALA B C 1
ATOM 2384 O O . ALA B 1 22 ? 13.031 -40.375 -9.961 1 96 22 ALA B O 1
ATOM 2385 N N . GLU B 1 23 ? 14.664 -39.031 -10.578 1 95.75 23 GLU B N 1
ATOM 2386 C CA . GLU B 1 23 ? 15.086 -39.781 -11.766 1 95.75 23 GLU B CA 1
ATOM 2387 C C . GLU B 1 23 ? 14.016 -39.719 -12.852 1 95.75 23 GLU B C 1
ATOM 2389 O O . GLU B 1 23 ? 13.93 -40.625 -13.688 1 95.75 23 GLU B O 1
ATOM 2394 N N . THR B 1 24 ? 13.156 -38.781 -12.727 1 96.12 24 THR B N 1
ATOM 2395 C CA . THR B 1 24 ? 12.234 -38.5 -13.82 1 96.12 24 THR B CA 1
ATOM 2396 C C . THR B 1 24 ? 12.914 -37.656 -14.898 1 96.12 24 THR B C 1
ATOM 2398 O O . THR B 1 24 ? 13.656 -36.719 -14.586 1 96.12 24 THR B O 1
ATOM 2401 N N . SER B 1 25 ? 12.742 -38.094 -16.141 1 95.62 25 SER B N 1
ATOM 2402 C CA . SER B 1 25 ? 13.211 -37.25 -17.219 1 95.62 25 SER B CA 1
ATOM 2403 C C . SER B 1 25 ? 12.43 -35.938 -17.281 1 95.62 25 SER B C 1
ATOM 2405 O O . SER B 1 25 ? 11.195 -35.938 -17.328 1 95.62 25 SER B O 1
ATOM 2407 N N . VAL B 1 26 ? 13.188 -34.812 -17.234 1 96.12 26 VAL B N 1
ATOM 2408 C CA . VAL B 1 26 ? 12.523 -33.5 -17.141 1 96.12 26 VAL B CA 1
ATOM 2409 C C . VAL B 1 26 ? 13.219 -32.5 -18.078 1 96.12 26 VAL B C 1
ATOM 2411 O O . VAL B 1 26 ? 14.453 -32.5 -18.156 1 96.12 26 VAL B O 1
ATOM 2414 N N . THR B 1 27 ? 12.414 -31.734 -18.734 1 96 27 THR B N 1
ATOM 2415 C CA . THR B 1 27 ? 12.891 -30.562 -19.438 1 96 27 THR B CA 1
ATOM 2416 C C . THR B 1 27 ? 12.266 -29.297 -18.859 1 96 27 THR B C 1
ATOM 2418 O O . THR B 1 27 ? 11.039 -29.172 -18.797 1 96 27 THR B O 1
ATOM 2421 N N . LEU B 1 28 ? 13.102 -28.391 -18.406 1 96.81 28 LEU B N 1
ATOM 2422 C CA . LEU B 1 28 ? 12.656 -27.094 -17.922 1 96.81 28 LEU B CA 1
ATOM 2423 C C . LEU B 1 28 ? 12.711 -26.047 -19.031 1 96.81 28 LEU B C 1
ATOM 2425 O O . LEU B 1 28 ? 13.781 -25.797 -19.609 1 96.81 28 LEU B O 1
ATOM 2429 N N . VAL B 1 29 ? 11.562 -25.469 -19.312 1 95.88 29 VAL B N 1
ATOM 2430 C CA . VAL B 1 29 ? 11.461 -24.5 -20.391 1 95.88 29 VAL B CA 1
ATOM 2431 C C . VAL B 1 29 ? 11.234 -23.109 -19.812 1 95.88 29 VAL B C 1
ATOM 2433 O O . VAL B 1 29 ? 10.391 -22.922 -18.922 1 95.88 29 VAL B O 1
ATOM 2436 N N . GLY B 1 30 ? 12.039 -22.156 -20.234 1 94.31 30 GLY B N 1
ATOM 2437 C CA . GLY B 1 30 ? 11.906 -20.797 -19.766 1 94.31 30 GLY B CA 1
ATOM 2438 C C . GLY B 1 30 ? 12.477 -19.766 -20.734 1 94.31 30 GLY B C 1
ATOM 2439 O O . GLY B 1 30 ? 13.039 -20.141 -21.766 1 94.31 30 GLY B O 1
ATOM 2440 N N . HIS B 1 31 ? 12.242 -18.562 -20.422 1 92.19 31 HIS B N 1
ATOM 2441 C CA . HIS B 1 31 ? 12.82 -17.5 -21.234 1 92.19 31 HIS B CA 1
ATOM 2442 C C . HIS B 1 31 ? 14.328 -17.391 -21.031 1 92.19 31 HIS B C 1
ATOM 2444 O O . HIS B 1 31 ? 14.82 -17.672 -19.938 1 92.19 31 HIS B O 1
ATOM 2450 N N . PRO B 1 32 ? 14.977 -16.906 -22.078 1 92.94 32 PRO B N 1
ATOM 2451 C CA . PRO B 1 32 ? 16.406 -16.688 -21.891 1 92.94 32 PRO B CA 1
ATOM 2452 C C . PRO B 1 32 ? 16.719 -15.688 -20.781 1 92.94 32 PRO B C 1
ATOM 2454 O O . PRO B 1 32 ? 16 -14.703 -20.609 1 92.94 32 PRO B O 1
ATOM 2457 N N . GLY B 1 33 ? 17.75 -16.031 -20.031 1 94.69 33 GLY B N 1
ATOM 2458 C CA . GLY B 1 33 ? 18.172 -15.164 -18.953 1 94.69 33 GLY B CA 1
ATOM 2459 C C . GLY B 1 33 ? 19.219 -15.797 -18.047 1 94.69 33 GLY B C 1
ATOM 2460 O O . GLY B 1 33 ? 19.609 -16.938 -18.266 1 94.69 33 GLY B O 1
ATOM 2461 N N . ARG B 1 34 ? 19.703 -15.016 -17.047 1 93.81 34 ARG B N 1
ATOM 2462 C CA . ARG B 1 34 ? 20.797 -15.422 -16.172 1 93.81 34 ARG B CA 1
ATOM 2463 C C . ARG B 1 34 ? 20.453 -16.688 -15.406 1 93.81 34 ARG B C 1
ATOM 2465 O O . ARG B 1 34 ? 21.312 -17.547 -15.172 1 93.81 34 ARG B O 1
ATOM 2472 N N . HIS B 1 35 ? 19.188 -16.812 -15.055 1 96.81 35 HIS B N 1
ATOM 2473 C CA . HIS B 1 35 ? 18.766 -17.953 -14.25 1 96.81 35 HIS B CA 1
ATOM 2474 C C . HIS B 1 35 ? 18.781 -19.234 -15.062 1 96.81 35 HIS B C 1
ATOM 2476 O O . HIS B 1 35 ? 19.391 -20.234 -14.641 1 96.81 35 HIS B O 1
ATOM 2482 N N . LEU B 1 36 ? 18.203 -19.25 -16.203 1 96.38 36 LEU B N 1
ATOM 2483 C CA . LEU B 1 36 ? 18.188 -20.438 -17.062 1 96.38 36 LEU B CA 1
ATOM 2484 C C . LEU B 1 36 ? 19.594 -20.781 -17.531 1 96.38 36 LEU B C 1
ATOM 2486 O O . LEU B 1 36 ? 19.953 -21.969 -17.609 1 96.38 36 LEU B O 1
ATOM 2490 N N . ASP B 1 37 ? 20.406 -19.734 -17.766 1 96.88 37 ASP B N 1
ATOM 2491 C CA . ASP B 1 37 ? 21.797 -19.953 -18.188 1 96.88 37 ASP B CA 1
ATOM 2492 C C . ASP B 1 37 ? 22.594 -20.656 -17.078 1 96.88 37 ASP B C 1
ATOM 2494 O O . ASP B 1 37 ? 23.359 -21.578 -17.359 1 96.88 37 ASP B O 1
ATOM 2498 N N . ALA B 1 38 ? 22.359 -20.188 -15.938 1 97.75 38 ALA B N 1
ATOM 2499 C CA . ALA B 1 38 ? 23.062 -20.781 -14.797 1 97.75 38 ALA B CA 1
ATOM 2500 C C . ALA B 1 38 ? 22.688 -22.25 -14.633 1 97.75 38 ALA B C 1
ATOM 2502 O O . ALA B 1 38 ? 23.562 -23.094 -14.367 1 97.75 38 ALA B O 1
ATOM 2503 N N . ILE B 1 39 ? 21.453 -22.562 -14.797 1 97.81 39 ILE B N 1
ATOM 2504 C CA . ILE B 1 39 ? 20.969 -23.922 -14.641 1 97.81 39 ILE B CA 1
ATOM 2505 C C . ILE B 1 39 ? 21.547 -24.797 -15.758 1 97.81 39 ILE B C 1
ATOM 2507 O O . ILE B 1 39 ? 21.938 -25.953 -15.516 1 97.81 39 ILE B O 1
ATOM 2511 N N . ALA B 1 40 ? 21.609 -24.312 -16.922 1 96.06 40 ALA B N 1
ATOM 2512 C CA . ALA B 1 40 ? 22.156 -25.047 -18.062 1 96.06 40 ALA B CA 1
ATOM 2513 C C . ALA B 1 40 ? 23.625 -25.375 -17.859 1 96.06 40 ALA B C 1
ATOM 2515 O O . ALA B 1 40 ? 24.078 -26.453 -18.234 1 96.06 40 ALA B O 1
ATOM 2516 N N . ASP B 1 41 ? 24.328 -24.484 -17.25 1 96.38 41 ASP B N 1
ATOM 2517 C CA . ASP B 1 41 ? 25.766 -24.609 -17.094 1 96.38 41 ASP B CA 1
ATOM 2518 C C . ASP B 1 41 ? 26.125 -25.516 -15.914 1 96.38 41 ASP B C 1
ATOM 2520 O O . ASP B 1 41 ? 27.016 -26.344 -16.031 1 96.38 41 ASP B O 1
ATOM 2524 N N . ARG B 1 42 ? 25.422 -25.359 -14.758 1 96.06 42 ARG B N 1
ATOM 2525 C CA . ARG B 1 42 ? 25.922 -26 -13.539 1 96.06 42 ARG B CA 1
ATOM 2526 C C . ARG B 1 42 ? 24.797 -26.766 -12.836 1 96.06 42 ARG B C 1
ATOM 2528 O O . ARG B 1 42 ? 25.016 -27.344 -11.766 1 96.06 42 ARG B O 1
ATOM 2535 N N . GLY B 1 43 ? 23.688 -26.844 -13.453 1 97 43 GLY B N 1
ATOM 2536 C CA . GLY B 1 43 ? 22.547 -27.453 -12.766 1 97 43 GLY B CA 1
ATOM 2537 C C . GLY B 1 43 ? 21.875 -26.516 -11.789 1 97 43 GLY B C 1
ATOM 2538 O O . GLY B 1 43 ? 22.203 -25.328 -11.734 1 97 43 GLY B O 1
ATOM 2539 N N . VAL B 1 44 ? 20.859 -27.016 -11.148 1 98.06 44 VAL B N 1
ATOM 2540 C CA . VAL B 1 44 ? 20.141 -26.219 -10.172 1 98.06 44 VAL B CA 1
ATOM 2541 C C . VAL B 1 44 ? 20.516 -26.656 -8.758 1 98.06 44 VAL B C 1
ATOM 2543 O O . VAL B 1 44 ? 20.656 -27.859 -8.492 1 98.06 44 VAL B O 1
ATOM 2546 N N . CYS B 1 45 ? 20.75 -25.656 -7.945 1 97.88 45 CYS B N 1
ATOM 2547 C CA . CYS B 1 45 ? 20.953 -25.891 -6.523 1 97.88 45 CYS B CA 1
ATOM 2548 C C . CYS B 1 45 ? 19.703 -25.562 -5.723 1 97.88 45 CYS B C 1
ATOM 2550 O O . CYS B 1 45 ? 19.203 -24.438 -5.77 1 97.88 45 CYS B O 1
ATOM 2552 N N . ILE B 1 46 ? 19.188 -26.531 -4.977 1 96.81 46 ILE B N 1
ATOM 2553 C CA . ILE B 1 46 ? 17.969 -26.359 -4.18 1 96.81 46 ILE B CA 1
ATOM 2554 C C . ILE B 1 46 ? 18.328 -26.344 -2.695 1 96.81 46 ILE B C 1
ATOM 2556 O O . ILE B 1 46 ? 18.844 -27.328 -2.17 1 96.81 46 ILE B O 1
ATOM 2560 N N . GLU B 1 47 ? 18.047 -25.219 -2.129 1 95.44 47 GLU B N 1
ATOM 2561 C CA . GLU B 1 47 ? 18.219 -25.125 -0.683 1 95.44 47 GLU B CA 1
ATOM 2562 C C . GLU B 1 47 ? 16.938 -25.5 0.058 1 95.44 47 GLU B C 1
ATOM 2564 O O . GLU B 1 47 ? 15.875 -24.953 -0.221 1 95.44 47 GLU B O 1
ATOM 2569 N N . ARG B 1 48 ? 17.078 -26.359 1.043 1 89.81 48 ARG B N 1
ATOM 2570 C CA . ARG B 1 48 ? 15.914 -26.828 1.795 1 89.81 48 ARG B CA 1
ATOM 2571 C C . ARG B 1 48 ? 15.727 -26.031 3.076 1 89.81 48 ARG B C 1
ATOM 2573 O O . ARG B 1 48 ? 16.656 -25.375 3.543 1 89.81 48 ARG B O 1
ATOM 2580 N N . PRO B 1 49 ? 14.547 -26.109 3.621 1 81.25 49 PRO B N 1
ATOM 2581 C CA . PRO B 1 49 ? 14.273 -25.359 4.855 1 81.25 49 PRO B CA 1
ATOM 2582 C C . PRO B 1 49 ? 15.172 -25.797 6.016 1 81.25 49 PRO B C 1
ATOM 2584 O O . PRO B 1 49 ? 15.445 -25 6.914 1 81.25 49 PRO B O 1
ATOM 2587 N N . ASN B 1 50 ? 15.711 -27.016 5.977 1 82.44 50 ASN B N 1
ATOM 2588 C CA . ASN B 1 50 ? 16.531 -27.531 7.062 1 82.44 50 ASN B CA 1
ATOM 2589 C C . ASN B 1 50 ? 18 -27.109 6.898 1 82.44 50 ASN B C 1
ATOM 2591 O O . ASN B 1 50 ? 18.859 -27.5 7.695 1 82.44 50 ASN B O 1
ATOM 2595 N N . GLY B 1 51 ? 18.281 -26.391 5.84 1 85.31 51 GLY B N 1
ATOM 2596 C CA . GLY B 1 51 ? 19.625 -25.859 5.652 1 85.31 51 GLY B CA 1
ATOM 2597 C C . GLY B 1 51 ? 20.484 -26.703 4.711 1 85.31 51 GLY B C 1
ATOM 2598 O O . GLY B 1 51 ? 21.578 -26.281 4.324 1 85.31 51 GLY B O 1
ATOM 2599 N N . THR B 1 52 ? 19.984 -27.844 4.324 1 91.5 52 THR B N 1
ATOM 2600 C CA . THR B 1 52 ? 20.734 -28.688 3.398 1 91.5 52 THR B CA 1
ATOM 2601 C C . THR B 1 52 ? 20.469 -28.266 1.954 1 91.5 52 THR B C 1
ATOM 2603 O O . THR B 1 52 ? 19.453 -27.641 1.657 1 91.5 52 THR B O 1
ATOM 2606 N N . ALA B 1 53 ? 21.469 -28.531 1.124 1 94.94 53 ALA B N 1
ATOM 2607 C CA . ALA B 1 53 ? 21.359 -28.188 -0.292 1 94.94 53 ALA B CA 1
ATOM 2608 C C . ALA B 1 53 ? 21.562 -29.422 -1.169 1 94.94 53 ALA B C 1
ATOM 2610 O O . ALA B 1 53 ? 22.328 -30.328 -0.812 1 94.94 53 ALA B O 1
ATOM 2611 N N . GLU B 1 54 ? 20.859 -29.5 -2.197 1 94.56 54 GLU B N 1
ATOM 2612 C CA . GLU B 1 54 ? 21.016 -30.547 -3.197 1 94.56 54 GLU B CA 1
ATOM 2613 C C . GLU B 1 54 ? 21.062 -29.969 -4.605 1 94.56 54 GLU B C 1
ATOM 2615 O O . GLU B 1 54 ? 20.516 -28.891 -4.863 1 94.56 54 GLU B O 1
ATOM 2620 N N . SER B 1 55 ? 21.734 -30.688 -5.48 1 96.12 55 SER B N 1
ATOM 2621 C CA . SER B 1 55 ? 21.875 -30.234 -6.855 1 96.12 55 SER B CA 1
ATOM 2622 C C . SER B 1 55 ? 21.25 -31.219 -7.832 1 96.12 55 SER B C 1
ATOM 2624 O O . SER B 1 55 ? 21.156 -32.406 -7.543 1 96.12 55 SER B O 1
ATOM 2626 N N . ALA B 1 56 ? 20.766 -30.75 -8.898 1 96.88 56 ALA B N 1
ATOM 2627 C CA . ALA B 1 56 ? 20.219 -31.562 -9.977 1 96.88 56 ALA B CA 1
ATOM 2628 C C . ALA B 1 56 ? 20.672 -31.047 -11.344 1 96.88 56 ALA B C 1
ATOM 2630 O O . ALA B 1 56 ? 20.641 -29.844 -11.594 1 96.88 56 ALA B O 1
ATOM 2631 N N . ASP B 1 57 ? 21.109 -31.969 -12.18 1 96.38 57 ASP B N 1
ATOM 2632 C CA . ASP B 1 57 ? 21.438 -31.625 -13.562 1 96.38 57 ASP B CA 1
ATOM 2633 C C . ASP B 1 57 ? 20.188 -31.578 -14.43 1 96.38 57 ASP B C 1
ATOM 2635 O O . ASP B 1 57 ? 19.672 -32.625 -14.852 1 96.38 57 ASP B O 1
ATOM 2639 N N . LEU B 1 58 ? 19.703 -30.406 -14.727 1 95.31 58 LEU B N 1
ATOM 2640 C CA . LEU B 1 58 ? 18.438 -30.203 -15.422 1 95.31 58 LEU B CA 1
ATOM 2641 C C . LEU B 1 58 ? 18.656 -29.891 -16.891 1 95.31 58 LEU B C 1
ATOM 2643 O O . LEU B 1 58 ? 19.531 -29.094 -17.234 1 95.31 58 LEU B O 1
ATOM 2647 N N . THR B 1 59 ? 18.016 -30.594 -17.719 1 94.38 59 THR B N 1
ATOM 2648 C CA . THR B 1 59 ? 17.938 -30.172 -19.109 1 94.38 59 THR B CA 1
ATOM 2649 C C . THR B 1 59 ? 17.062 -28.938 -19.25 1 94.38 59 THR B C 1
ATOM 2651 O O . THR B 1 59 ? 15.922 -28.922 -18.766 1 94.38 59 THR B O 1
ATOM 2654 N N . VAL B 1 60 ? 17.594 -27.859 -19.875 1 95.81 60 VAL B N 1
ATOM 2655 C CA . VAL B 1 60 ? 16.828 -26.625 -20.031 1 95.81 60 VAL B CA 1
ATOM 2656 C C . VAL B 1 60 ? 16.641 -26.312 -21.516 1 95.81 60 VAL B C 1
ATOM 2658 O O . VAL B 1 60 ? 17.422 -26.781 -22.344 1 95.81 60 VAL B O 1
ATOM 2661 N N . SER B 1 61 ? 15.57 -25.609 -21.797 1 93.88 61 SER B N 1
ATOM 2662 C CA . SER B 1 61 ? 15.305 -25.188 -23.172 1 93.88 61 SER B CA 1
ATOM 2663 C C . SER B 1 61 ? 14.625 -23.812 -23.203 1 93.88 61 SER B C 1
ATOM 2665 O O . SER B 1 61 ? 13.898 -23.453 -22.266 1 93.88 61 SER B O 1
ATOM 2667 N N . THR B 1 62 ? 14.898 -23.062 -24.25 1 91.5 62 THR B N 1
ATOM 2668 C CA . THR B 1 62 ? 14.188 -21.828 -24.5 1 91.5 62 THR B CA 1
ATOM 2669 C C . THR B 1 62 ? 13.148 -22.016 -25.609 1 91.5 62 THR B C 1
ATOM 2671 O O . THR B 1 62 ? 12.375 -21.094 -25.906 1 91.5 62 THR B O 1
ATOM 2674 N N . GLU B 1 63 ? 13.227 -23.188 -26.125 1 82.06 63 GLU B N 1
ATOM 2675 C CA . GLU B 1 63 ? 12.336 -23.516 -27.234 1 82.06 63 GLU B CA 1
ATOM 2676 C C . GLU B 1 63 ? 11.195 -24.422 -26.781 1 82.06 63 GLU B C 1
ATOM 2678 O O . GLU B 1 63 ? 11.391 -25.297 -25.953 1 82.06 63 GLU B O 1
ATOM 2683 N N . HIS B 1 64 ? 10.086 -24.219 -27.438 1 76.12 64 HIS B N 1
ATOM 2684 C CA . HIS B 1 64 ? 8.883 -24.906 -26.953 1 76.12 64 HIS B CA 1
ATOM 2685 C C . HIS B 1 64 ? 8.672 -26.219 -27.688 1 76.12 64 HIS B C 1
ATOM 2687 O O . HIS B 1 64 ? 7.863 -27.047 -27.25 1 76.12 64 HIS B O 1
ATOM 2693 N N . ASP B 1 65 ? 9.461 -26.484 -28.625 1 72.69 65 ASP B N 1
ATOM 2694 C CA . ASP B 1 65 ? 9.281 -27.703 -29.422 1 72.69 65 ASP B CA 1
ATOM 2695 C C . ASP B 1 65 ? 9.633 -28.938 -28.609 1 72.69 65 ASP B C 1
ATOM 2697 O O . ASP B 1 65 ? 9.164 -30.047 -28.922 1 72.69 65 ASP B O 1
ATOM 2701 N N . GLU B 1 66 ? 10.328 -28.797 -27.562 1 73.31 66 GLU B N 1
ATOM 2702 C CA . GLU B 1 66 ? 10.758 -29.922 -26.75 1 73.31 66 GLU B CA 1
ATOM 2703 C C . GLU B 1 66 ? 9.594 -30.484 -25.938 1 73.31 66 GLU B C 1
ATOM 2705 O O . GLU B 1 66 ? 9.68 -31.609 -25.406 1 73.31 66 GLU B O 1
ATOM 2710 N N . VAL B 1 67 ? 8.531 -29.859 -25.938 1 82.06 67 VAL B N 1
ATOM 2711 C CA . VAL B 1 67 ? 7.355 -30.266 -25.172 1 82.06 67 VAL B CA 1
ATOM 2712 C C . VAL B 1 67 ? 6.629 -31.391 -25.906 1 82.06 67 VAL B C 1
ATOM 2714 O O . VAL B 1 67 ? 5.84 -32.125 -25.312 1 82.06 67 VAL B O 1
ATOM 2717 N N . ALA B 1 68 ? 6.961 -31.562 -27.219 1 82.25 68 ALA B N 1
ATOM 2718 C CA . ALA B 1 68 ? 6.27 -32.531 -28.047 1 82.25 68 ALA B CA 1
ATOM 2719 C C . ALA B 1 68 ? 6.504 -33.969 -27.531 1 82.25 68 ALA B C 1
ATOM 2721 O O . ALA B 1 68 ? 5.652 -34.844 -27.703 1 82.25 68 ALA B O 1
ATOM 2722 N N . ALA B 1 69 ? 7.523 -34.281 -26.875 1 84.31 69 ALA B N 1
ATOM 2723 C CA . ALA B 1 69 ? 7.875 -35.625 -26.438 1 84.31 69 ALA B CA 1
ATOM 2724 C C . ALA B 1 69 ? 7.449 -35.844 -24.984 1 84.31 69 ALA B C 1
ATOM 2726 O O . ALA B 1 69 ? 7.629 -36.969 -24.453 1 84.31 69 ALA B O 1
ATOM 2727 N N . ALA B 1 70 ? 6.77 -34.906 -24.406 1 94.25 70 ALA B N 1
ATOM 2728 C CA . ALA B 1 70 ? 6.465 -35 -22.984 1 94.25 70 ALA B CA 1
ATOM 2729 C C . ALA B 1 70 ? 5.215 -35.844 -22.75 1 94.25 70 ALA B C 1
ATOM 2731 O O . ALA B 1 70 ? 4.25 -35.75 -23.516 1 94.25 70 ALA B O 1
ATOM 2732 N N . ASP B 1 71 ? 5.258 -36.656 -21.734 1 95.94 71 ASP B N 1
ATOM 2733 C CA . ASP B 1 71 ? 4.082 -37.438 -21.312 1 95.94 71 ASP B CA 1
ATOM 2734 C C . ASP B 1 71 ? 3.025 -36.5 -20.703 1 95.94 71 ASP B C 1
ATOM 2736 O O . ASP B 1 71 ? 1.825 -36.75 -20.875 1 95.94 71 ASP B O 1
ATOM 2740 N N . TRP B 1 72 ? 3.396 -35.562 -19.984 1 97.19 72 TRP B N 1
ATOM 2741 C CA . TRP B 1 72 ? 2.547 -34.469 -19.5 1 97.19 72 TRP B CA 1
ATOM 2742 C C . TRP B 1 72 ? 3.363 -33.219 -19.234 1 97.19 72 TRP B C 1
ATOM 2744 O O . TRP B 1 72 ? 4.598 -33.25 -19.203 1 97.19 72 TRP B O 1
ATOM 2754 N N . VAL B 1 73 ? 2.68 -32.094 -19.156 1 97.38 73 VAL B N 1
ATOM 2755 C CA . VAL B 1 73 ? 3.283 -30.766 -19.016 1 97.38 73 VAL B CA 1
ATOM 2756 C C . VAL B 1 73 ? 2.873 -30.156 -17.688 1 97.38 73 VAL B C 1
ATOM 2758 O O . VAL B 1 73 ? 1.713 -30.25 -17.281 1 97.38 73 VAL B O 1
ATOM 2761 N N . LEU B 1 74 ? 3.846 -29.625 -16.984 1 97.94 74 LEU B N 1
ATOM 2762 C CA . LEU B 1 74 ? 3.594 -28.812 -15.797 1 97.94 74 LEU B CA 1
ATOM 2763 C C . LEU B 1 74 ? 3.721 -27.328 -16.109 1 97.94 74 LEU B C 1
ATOM 2765 O O . LEU B 1 74 ? 4.797 -26.859 -16.469 1 97.94 74 LEU B O 1
ATOM 2769 N N . LEU B 1 75 ? 2.66 -26.672 -15.969 1 97.81 75 LEU B N 1
ATOM 2770 C CA . LEU B 1 75 ? 2.635 -25.234 -16.203 1 97.81 75 LEU B CA 1
ATOM 2771 C C . LEU B 1 75 ? 2.84 -24.469 -14.906 1 97.81 75 LEU B C 1
ATOM 2773 O O . LEU B 1 75 ? 1.996 -24.516 -14.008 1 97.81 75 LEU B O 1
ATOM 2777 N N . ALA B 1 76 ? 3.984 -23.719 -14.836 1 97.38 76 ALA B N 1
ATOM 2778 C CA . ALA B 1 76 ? 4.336 -23.031 -13.602 1 97.38 76 ALA B CA 1
ATOM 2779 C C . ALA B 1 76 ? 4.715 -21.578 -13.875 1 97.38 76 ALA B C 1
ATOM 2781 O O . ALA B 1 76 ? 5.547 -21 -13.172 1 97.38 76 ALA B O 1
ATOM 2782 N N . VAL B 1 77 ? 4.164 -20.969 -14.945 1 96.94 77 VAL B N 1
ATOM 2783 C CA . VAL B 1 77 ? 4.34 -19.547 -15.211 1 96.94 77 VAL B CA 1
ATOM 2784 C C . VAL B 1 77 ? 3.367 -18.75 -14.352 1 96.94 77 VAL B C 1
ATOM 2786 O O . VAL B 1 77 ? 2.42 -19.297 -13.789 1 96.94 77 VAL B O 1
ATOM 2789 N N . LYS B 1 78 ? 3.627 -17.516 -14.258 1 96.75 78 LYS B N 1
ATOM 2790 C CA . LYS B 1 78 ? 2.641 -16.641 -13.633 1 96.75 78 LYS B CA 1
ATOM 2791 C C . LYS B 1 78 ? 1.333 -16.625 -14.422 1 96.75 78 LYS B C 1
ATOM 2793 O O . LYS B 1 78 ? 1.339 -16.781 -15.641 1 96.75 78 LYS B O 1
ATOM 2798 N N . SER B 1 79 ? 0.259 -16.344 -13.703 1 97.25 79 SER B N 1
ATOM 2799 C CA . SER B 1 79 ? -1.073 -16.438 -14.289 1 97.25 79 SER B CA 1
ATOM 2800 C C . SER B 1 79 ? -1.204 -15.547 -15.516 1 97.25 79 SER B C 1
ATOM 2802 O O . SER B 1 79 ? -1.867 -15.914 -16.484 1 97.25 79 SER B O 1
ATOM 2804 N N . TYR B 1 80 ? -0.529 -14.367 -15.5 1 96.69 80 TYR B N 1
ATOM 2805 C CA . TYR B 1 80 ? -0.677 -13.43 -16.609 1 96.69 80 TYR B CA 1
ATOM 2806 C C . TYR B 1 80 ? 0.106 -13.906 -17.828 1 96.69 80 TYR B C 1
ATOM 2808 O O . TYR B 1 80 ? -0.045 -13.359 -18.922 1 96.69 80 TYR B O 1
ATOM 2816 N N . ASP B 1 81 ? 0.867 -14.984 -17.719 1 97.19 81 ASP B N 1
ATOM 2817 C CA . ASP B 1 81 ? 1.659 -15.523 -18.812 1 97.19 81 ASP B CA 1
ATOM 2818 C C . ASP B 1 81 ? 1.061 -16.828 -19.344 1 97.19 81 ASP B C 1
ATOM 2820 O O . ASP B 1 81 ? 1.577 -17.406 -20.297 1 97.19 81 ASP B O 1
ATOM 2824 N N . THR B 1 82 ? -0.027 -17.297 -18.703 1 98.19 82 THR B N 1
ATOM 2825 C CA . THR B 1 82 ? -0.631 -18.562 -19.094 1 98.19 82 THR B CA 1
ATOM 2826 C C . THR B 1 82 ? -1.001 -18.562 -20.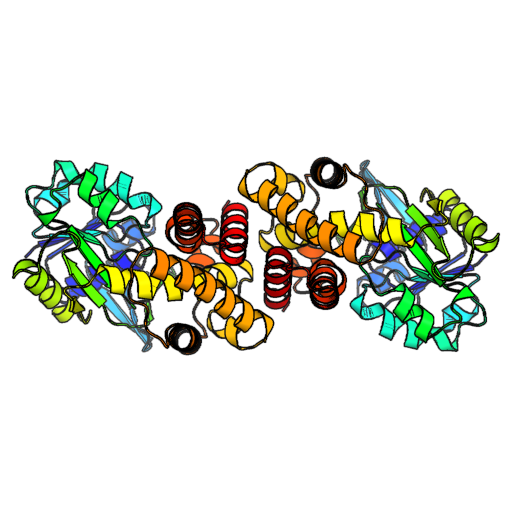562 1 98.19 82 THR B C 1
ATOM 2828 O O . THR B 1 82 ? -0.681 -19.516 -21.297 1 98.19 82 THR B O 1
AT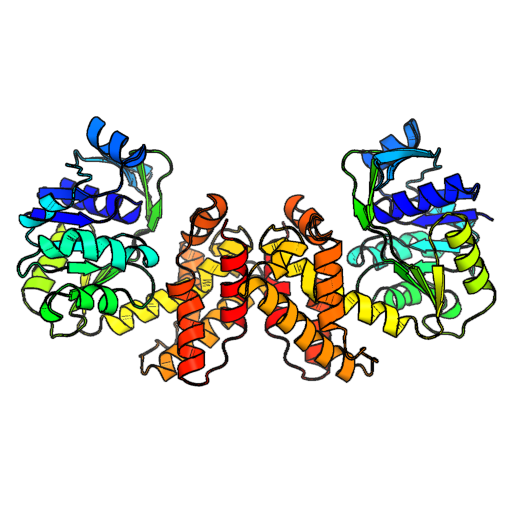OM 2831 N N . LYS B 1 83 ? -1.629 -17.5 -21.016 1 98 83 LYS B N 1
ATOM 2832 C CA . LYS B 1 83 ? -2.098 -17.438 -22.406 1 98 83 LYS B CA 1
ATOM 2833 C C . LYS B 1 83 ? -0.931 -17.516 -23.375 1 98 83 LYS B C 1
ATOM 2835 O O . LYS B 1 83 ? -0.956 -18.328 -24.312 1 98 83 LYS B O 1
ATOM 2840 N N . SER B 1 84 ? 0.095 -16.719 -23.172 1 96.88 84 SER B N 1
ATOM 2841 C CA . SER B 1 84 ? 1.236 -16.703 -24.078 1 96.88 84 SER B CA 1
ATOM 2842 C C . SER B 1 84 ? 1.994 -18.031 -24.031 1 96.88 84 SER B C 1
ATOM 2844 O O . SER B 1 84 ? 2.441 -18.531 -25.078 1 96.88 84 SER B O 1
ATOM 2846 N N . ALA B 1 85 ? 2.145 -18.594 -22.828 1 96.19 85 ALA B N 1
ATOM 2847 C CA . ALA B 1 85 ? 2.814 -19.891 -22.688 1 96.19 85 ALA B CA 1
ATOM 2848 C C . ALA B 1 85 ? 2.074 -20.969 -23.469 1 96.19 85 ALA B C 1
ATOM 2850 O O . ALA B 1 85 ? 2.689 -21.75 -24.188 1 96.19 85 ALA B O 1
ATOM 2851 N N . MET B 1 86 ? 0.759 -21 -23.359 1 96.69 86 MET B N 1
ATOM 2852 C CA . MET B 1 86 ? -0.041 -22.016 -24.031 1 96.69 86 MET B CA 1
ATOM 2853 C C . MET B 1 86 ? -0.004 -21.812 -25.547 1 96.69 86 MET B C 1
ATOM 2855 O O . MET B 1 86 ? 0.063 -22.797 -26.297 1 96.69 86 MET B O 1
ATOM 2859 N N . ALA B 1 87 ? -0.066 -20.547 -25.938 1 96.06 87 ALA B N 1
ATOM 2860 C CA . ALA B 1 87 ? 0.028 -20.266 -27.375 1 96.06 87 ALA B CA 1
ATOM 2861 C C . ALA B 1 87 ? 1.317 -20.828 -27.953 1 96.06 87 ALA B C 1
ATOM 2863 O O . ALA B 1 87 ? 1.324 -21.328 -29.078 1 96.06 87 ALA B O 1
ATOM 2864 N N . ASP B 1 88 ? 2.34 -20.766 -27.219 1 93.69 88 ASP B N 1
ATOM 2865 C CA . ASP B 1 88 ? 3.656 -21.203 -27.672 1 93.69 88 ASP B CA 1
ATOM 2866 C C . ASP B 1 88 ? 3.734 -22.734 -27.719 1 93.69 88 ASP B C 1
ATOM 2868 O O . ASP B 1 88 ? 4.312 -23.297 -28.656 1 93.69 88 ASP B O 1
ATOM 2872 N N . ILE B 1 89 ? 3.098 -23.438 -26.812 1 94.5 89 ILE B N 1
ATOM 2873 C CA . ILE B 1 89 ? 3.402 -24.859 -26.703 1 94.5 89 ILE B CA 1
ATOM 2874 C C . ILE B 1 89 ? 2.275 -25.688 -27.328 1 94.5 89 ILE B C 1
ATOM 2876 O O . ILE B 1 89 ? 2.457 -26.859 -27.656 1 94.5 89 ILE B O 1
ATOM 2880 N N . ALA B 1 90 ? 1.16 -25.125 -27.422 1 93.81 90 ALA B N 1
ATOM 2881 C CA . ALA B 1 90 ? -0.044 -25.859 -27.828 1 93.81 90 ALA B CA 1
ATOM 2882 C C . ALA B 1 90 ? 0.173 -26.578 -29.156 1 93.81 90 ALA B C 1
ATOM 2884 O O . ALA B 1 90 ? -0.236 -27.734 -29.312 1 93.81 90 ALA B O 1
ATOM 2885 N N . PRO B 1 91 ? 0.839 -25.953 -30.156 1 92.31 91 PRO B N 1
ATOM 2886 C CA . PRO B 1 91 ? 1.03 -26.641 -31.453 1 92.31 91 PRO B CA 1
ATOM 2887 C C . PRO B 1 91 ? 1.819 -27.938 -31.328 1 92.31 91 PRO B C 1
ATOM 2889 O O . PRO B 1 91 ? 1.717 -28.812 -32.188 1 92.31 91 PRO B O 1
ATOM 2892 N N . SER B 1 92 ? 2.543 -28.031 -30.266 1 91.56 92 SER B N 1
ATOM 2893 C CA . SER B 1 92 ? 3.391 -29.203 -30.078 1 91.56 92 SER B CA 1
ATOM 2894 C C . SER B 1 92 ? 2.707 -30.25 -29.203 1 91.56 92 SER B C 1
ATOM 2896 O O . SER B 1 92 ? 3.244 -31.344 -29 1 91.56 92 SER B O 1
ATOM 2898 N N . LEU B 1 93 ? 1.548 -29.922 -28.688 1 91.56 93 LEU B N 1
ATOM 2899 C CA . LEU B 1 93 ? 0.837 -30.828 -27.797 1 91.56 93 LEU B CA 1
ATOM 2900 C C . LEU B 1 93 ? -0.145 -31.688 -28.578 1 91.56 93 LEU B C 1
ATOM 2902 O O . LEU B 1 93 ? -0.833 -31.203 -29.484 1 91.56 93 LEU B O 1
ATOM 2906 N N . ASP B 1 94 ? -0.002 -32.969 -28.469 1 90 94 ASP B N 1
ATOM 2907 C CA . ASP B 1 94 ? -0.937 -33.938 -29.062 1 90 94 ASP B CA 1
ATOM 2908 C C . ASP B 1 94 ? -1.541 -34.844 -27.984 1 90 94 ASP B C 1
ATOM 2910 O O . ASP B 1 94 ? -0.992 -35.906 -27.688 1 90 94 ASP B O 1
ATOM 2914 N N . GLY B 1 95 ? -2.709 -34.406 -27.484 1 92.62 95 GLY B N 1
ATOM 2915 C CA . GLY B 1 95 ? -3.385 -35.219 -26.469 1 92.62 95 GLY B CA 1
ATOM 2916 C C . GLY B 1 95 ? -2.654 -35.219 -25.141 1 92.62 95 GLY B C 1
ATOM 2917 O O . GLY B 1 95 ? -2.98 -36 -24.25 1 92.62 95 GLY B O 1
ATOM 2918 N N . THR B 1 96 ? -1.611 -34.344 -25 1 95.44 96 THR B N 1
ATOM 2919 C CA . THR B 1 96 ? -0.79 -34.312 -23.797 1 95.44 96 THR B CA 1
ATOM 2920 C C . THR B 1 96 ? -1.533 -33.594 -22.672 1 95.44 96 THR B C 1
ATOM 2922 O O . THR B 1 96 ? -2.162 -32.562 -22.891 1 95.44 96 THR B O 1
ATOM 2925 N N . THR B 1 97 ? -1.493 -34.156 -21.453 1 97.5 97 THR B N 1
ATOM 2926 C CA . THR B 1 97 ? -2.111 -33.531 -20.266 1 97.5 97 THR B CA 1
ATOM 2927 C C . THR B 1 97 ? -1.299 -32.344 -19.781 1 97.5 97 THR B C 1
ATOM 2929 O O . THR B 1 97 ? -0.068 -32.406 -19.75 1 97.5 97 THR B O 1
ATOM 2932 N N . VAL B 1 98 ? -2.023 -31.266 -19.469 1 98.12 98 VAL B N 1
ATOM 2933 C CA . VAL B 1 98 ? -1.407 -30.062 -18.922 1 98.12 98 VAL B CA 1
ATOM 2934 C C . VAL B 1 98 ? -1.85 -29.875 -17.469 1 98.12 98 VAL B C 1
ATOM 2936 O O . VAL B 1 98 ? -3.041 -29.719 -17.188 1 98.12 98 VAL B O 1
ATOM 2939 N N . LEU B 1 99 ? -0.874 -29.906 -16.547 1 98.62 99 LEU B N 1
ATOM 2940 C CA . LEU B 1 99 ? -1.119 -29.641 -15.133 1 98.62 99 LEU B CA 1
ATOM 2941 C C . LEU B 1 99 ? -0.723 -28.203 -14.773 1 98.62 99 LEU B C 1
ATOM 2943 O O . LEU B 1 99 ? 0.429 -27.812 -14.961 1 98.62 99 LEU B O 1
ATOM 2947 N N . SER B 1 100 ? -1.66 -27.438 -14.281 1 98.56 100 SER B N 1
ATOM 2948 C CA . SER B 1 100 ? -1.385 -26.125 -13.727 1 98.56 100 SER B CA 1
ATOM 2949 C C . SER B 1 100 ? -1.369 -26.156 -12.195 1 98.56 100 SER B C 1
ATOM 2951 O O . SER B 1 100 ? -2.297 -26.672 -11.578 1 98.56 100 SER B O 1
ATOM 2953 N N . VAL B 1 101 ? -0.335 -25.641 -11.578 1 96.81 101 VAL B N 1
ATOM 2954 C CA . VAL B 1 101 ? -0.3 -25.453 -10.133 1 96.81 101 VAL B CA 1
ATOM 2955 C C . VAL B 1 101 ? -0.133 -23.969 -9.805 1 96.81 101 VAL B C 1
ATOM 2957 O O . VAL B 1 101 ? 0.445 -23.625 -8.773 1 96.81 101 VAL B O 1
ATOM 2960 N N . GLN B 1 102 ? -0.581 -23.125 -10.703 1 97.19 102 GLN B N 1
ATOM 2961 C CA . GLN B 1 102 ? -0.469 -21.672 -10.625 1 97.19 102 GLN B CA 1
ATOM 2962 C C . GLN B 1 102 ? -1.446 -21.109 -9.602 1 97.19 102 GLN B C 1
ATOM 2964 O O . GLN B 1 102 ? -2.455 -21.734 -9.281 1 97.19 102 GLN B O 1
ATOM 2969 N N . ASN B 1 103 ? -1.123 -19.984 -9.125 1 95.31 103 ASN B N 1
ATOM 2970 C CA . ASN B 1 103 ? -2.031 -19.266 -8.234 1 95.31 103 ASN B CA 1
ATOM 2971 C C . ASN B 1 103 ? -3.104 -18.516 -9.016 1 95.31 103 ASN B C 1
ATOM 2973 O O . ASN B 1 103 ? -2.887 -18.141 -10.172 1 95.31 103 ASN B O 1
ATOM 2977 N N . GLY B 1 104 ? -4.215 -18.391 -8.32 1 97.31 104 GLY B N 1
ATOM 2978 C CA . GLY B 1 104 ? -5.223 -17.469 -8.844 1 97.31 104 GLY B CA 1
ATOM 2979 C C . GLY B 1 104 ? -6.273 -18.172 -9.688 1 97.31 104 GLY B C 1
ATOM 2980 O O . GLY B 1 104 ? -6.238 -19.391 -9.844 1 97.31 104 GLY B O 1
ATOM 2981 N N . LEU B 1 105 ? -7.18 -17.438 -10.195 1 97.94 105 LEU B N 1
ATOM 2982 C CA . LEU B 1 105 ? -8.297 -17.938 -10.984 1 97.94 105 LEU B CA 1
ATOM 2983 C C . LEU B 1 105 ? -8.047 -17.734 -12.477 1 97.94 105 LEU B C 1
ATOM 2985 O O . LEU B 1 105 ? -7.246 -16.875 -12.859 1 97.94 105 LEU B O 1
ATOM 2989 N N . GLY B 1 106 ? -8.688 -18.531 -13.32 1 97.25 106 GLY B N 1
ATOM 2990 C CA . GLY B 1 106 ? -8.75 -18.281 -14.75 1 97.25 106 GLY B CA 1
ATOM 2991 C C . GLY B 1 106 ? -7.758 -19.109 -15.547 1 97.25 106 GLY B C 1
ATOM 2992 O O . GLY B 1 106 ? -7.871 -19.203 -16.766 1 97.25 106 GLY B O 1
ATOM 2993 N N . ASN B 1 107 ? -6.793 -19.766 -14.875 1 98.25 107 ASN B N 1
ATOM 2994 C CA . ASN B 1 107 ? -5.754 -20.516 -15.586 1 98.25 107 ASN B CA 1
ATOM 2995 C C . ASN B 1 107 ? -6.332 -21.719 -16.328 1 98.25 107 ASN B C 1
ATOM 2997 O O . ASN B 1 107 ? -5.988 -21.969 -17.484 1 98.25 107 ASN B O 1
ATOM 3001 N N . ALA B 1 108 ? -7.242 -22.469 -15.703 1 98.19 108 ALA B N 1
ATOM 3002 C CA . ALA B 1 108 ? -7.84 -23.656 -16.328 1 98.19 108 ALA B CA 1
ATOM 3003 C C . ALA B 1 108 ? -8.586 -23.281 -17.609 1 98.19 108 ALA B C 1
ATOM 3005 O O . ALA B 1 108 ? -8.43 -23.953 -18.625 1 98.19 108 ALA B O 1
ATOM 3006 N N . GLU B 1 109 ? -9.359 -22.219 -17.469 1 98.06 109 GLU B N 1
ATOM 3007 C CA . GLU B 1 109 ? -10.141 -21.766 -18.609 1 98.06 109 GLU B CA 1
ATOM 3008 C C . GLU B 1 109 ? -9.227 -21.312 -19.75 1 98.06 109 GLU B C 1
ATOM 3010 O O . GLU B 1 109 ? -9.492 -21.594 -20.922 1 98.06 109 GLU B O 1
ATOM 3015 N N . THR B 1 110 ? -8.195 -20.625 -19.422 1 98.5 110 THR B N 1
ATOM 3016 C CA . THR B 1 110 ? -7.242 -20.156 -20.422 1 98.5 110 THR B CA 1
ATOM 3017 C C . THR B 1 110 ? -6.559 -21.328 -21.109 1 98.5 110 THR B C 1
ATOM 3019 O O . THR B 1 110 ? -6.426 -21.359 -22.328 1 98.5 110 THR B O 1
ATOM 3022 N N . ILE B 1 111 ? -6.133 -22.328 -20.359 1 98.56 111 ILE B N 1
ATOM 3023 C CA . ILE B 1 111 ? -5.492 -23.516 -20.906 1 98.56 111 ILE B CA 1
ATOM 3024 C C . ILE B 1 111 ? -6.449 -24.234 -21.844 1 98.56 111 ILE B C 1
ATOM 3026 O O . ILE B 1 111 ? -6.051 -24.672 -22.938 1 98.56 111 ILE B O 1
ATOM 3030 N N . ALA B 1 112 ? -7.727 -24.266 -21.516 1 98.38 112 ALA B N 1
ATOM 3031 C CA . ALA B 1 112 ? -8.742 -25 -22.281 1 98.38 112 ALA B CA 1
ATOM 3032 C C . ALA B 1 112 ? -9.039 -24.312 -23.609 1 98.38 112 ALA B C 1
ATOM 3034 O O . ALA B 1 112 ? -9.711 -24.875 -24.469 1 98.38 112 ALA B O 1
ATOM 3035 N N . GLU B 1 113 ? -8.586 -23.078 -23.781 1 98.19 113 GLU B N 1
ATOM 3036 C CA . GLU B 1 113 ? -8.672 -22.406 -25.078 1 98.19 113 GLU B CA 1
ATOM 3037 C C . GLU B 1 113 ? -7.703 -23.031 -26.078 1 98.19 113 GLU B C 1
ATOM 3039 O O . GLU B 1 113 ? -7.844 -22.828 -27.297 1 98.19 113 GLU B O 1
ATOM 3044 N N . TYR B 1 114 ? -6.719 -23.797 -25.594 1 97.69 114 TYR B N 1
ATOM 3045 C CA . TYR B 1 114 ? -5.633 -24.219 -26.469 1 97.69 114 TYR B CA 1
ATOM 3046 C C . TYR B 1 114 ? -5.574 -25.75 -26.547 1 97.69 114 TYR B C 1
ATOM 3048 O O . TYR B 1 114 ? -4.98 -26.297 -27.484 1 97.69 114 TYR B O 1
ATOM 3056 N N . VAL B 1 115 ? -6.121 -26.5 -25.562 1 97.31 115 VAL B N 1
ATOM 3057 C CA . VAL B 1 115 ? -6.168 -27.953 -25.562 1 97.31 115 VAL B CA 1
ATOM 3058 C C . VAL B 1 115 ? -7.578 -28.438 -25.219 1 97.31 115 VAL B C 1
ATOM 3060 O O . VAL B 1 115 ? -8.398 -27.656 -24.734 1 97.31 115 VAL B O 1
ATOM 3063 N N . ASP B 1 116 ? -7.805 -29.703 -25.484 1 97.5 116 ASP B N 1
ATOM 3064 C CA . ASP B 1 116 ? -9.094 -30.281 -25.109 1 97.5 116 ASP B CA 1
ATOM 3065 C C . ASP B 1 116 ? -9.305 -30.219 -23.594 1 97.5 116 ASP B C 1
ATOM 3067 O O . ASP B 1 116 ? -8.375 -30.484 -22.828 1 97.5 116 ASP B O 1
ATOM 3071 N N . PRO B 1 117 ? -10.492 -29.844 -23.141 1 97.62 117 PRO B N 1
ATOM 3072 C CA . PRO B 1 117 ? -10.805 -29.781 -21.719 1 97.62 117 PRO B CA 1
ATOM 3073 C C . PRO B 1 117 ? -10.422 -31.062 -20.969 1 97.62 117 PRO B C 1
ATOM 3075 O O . PRO B 1 117 ? -10.078 -31 -19.781 1 97.62 117 PRO B O 1
ATOM 3078 N N . GLU B 1 118 ? -10.391 -32.156 -21.609 1 97 118 GLU B N 1
ATOM 3079 C CA . GLU B 1 118 ? -10.062 -33.438 -21 1 97 118 GLU B CA 1
ATOM 3080 C C . GLU B 1 118 ? -8.586 -33.531 -20.641 1 97 118 GLU B C 1
ATOM 3082 O O . GLU B 1 118 ? -8.172 -34.406 -19.875 1 97 118 GLU B O 1
ATOM 3087 N N . GLN B 1 119 ? -7.812 -32.625 -21.188 1 97.38 119 GLN B N 1
ATOM 3088 C CA . GLN B 1 119 ? -6.371 -32.656 -20.969 1 97.38 119 GLN B CA 1
ATOM 3089 C C . GLN B 1 119 ? -5.98 -31.719 -19.828 1 97.38 119 GLN B C 1
ATOM 3091 O O . GLN B 1 119 ? -4.809 -31.641 -19.453 1 97.38 119 GLN B O 1
ATOM 3096 N N . VAL B 1 120 ? -6.961 -31.016 -19.234 1 98.62 120 VAL B N 1
ATOM 3097 C CA . VAL B 1 120 ? -6.664 -29.969 -18.266 1 98.62 120 VAL B CA 1
ATOM 3098 C C . VAL B 1 120 ? -6.75 -30.531 -16.859 1 98.62 120 VAL B C 1
ATOM 3100 O O . VAL B 1 120 ? -7.816 -30.969 -16.406 1 98.62 120 VAL B O 1
ATOM 3103 N N . VAL B 1 121 ? -5.609 -30.594 -16.203 1 98.69 121 VAL B N 1
ATOM 3104 C CA . VAL B 1 121 ? -5.5 -30.875 -14.773 1 98.69 121 VAL B CA 1
ATOM 3105 C C . VAL B 1 121 ? -5.051 -29.609 -14.039 1 98.69 121 VAL B C 1
ATOM 3107 O O . VAL B 1 121 ? -4.195 -28.875 -14.523 1 98.69 121 VAL B O 1
ATOM 3110 N N . VAL B 1 122 ? -5.703 -29.328 -12.906 1 98.31 122 VAL B N 1
ATOM 3111 C CA . VAL B 1 122 ? -5.316 -28.172 -12.109 1 98.31 122 VAL B CA 1
ATOM 3112 C C . VAL B 1 122 ? -5.051 -28.594 -10.664 1 98.31 122 VAL B C 1
ATOM 3114 O O . VAL B 1 122 ? -5.531 -29.641 -10.227 1 98.31 122 VAL B O 1
ATOM 3117 N N . GLY B 1 123 ? -4.254 -27.766 -10.016 1 96.25 123 GLY B N 1
ATOM 3118 C CA . GLY B 1 123 ? -3.975 -28 -8.609 1 96.25 123 GLY B CA 1
ATOM 3119 C C . GLY B 1 123 ? -3.396 -26.797 -7.895 1 96.25 123 GLY B C 1
ATOM 3120 O O . GLY B 1 123 ? -3.346 -25.703 -8.461 1 96.25 123 GLY B O 1
ATOM 3121 N N . THR B 1 124 ? -3.217 -26.922 -6.656 1 96.75 124 THR B N 1
ATOM 3122 C CA . THR B 1 124 ? -2.564 -25.953 -5.789 1 96.75 124 THR B CA 1
ATOM 3123 C C . THR B 1 124 ? -1.387 -26.594 -5.055 1 96.75 124 THR B C 1
ATOM 3125 O O . THR B 1 124 ? -1.339 -27.812 -4.887 1 96.75 124 THR B O 1
ATOM 3128 N N . THR B 1 125 ? -0.452 -25.844 -4.82 1 95.88 125 THR B N 1
ATOM 3129 C CA . THR B 1 125 ? 0.677 -26.344 -4.035 1 95.88 125 THR B CA 1
ATOM 3130 C C . THR B 1 125 ? 0.987 -25.391 -2.881 1 95.88 125 THR B C 1
ATOM 3132 O O . THR B 1 125 ? 0.884 -24.172 -3.027 1 95.88 125 THR B O 1
ATOM 3135 N N . GLY B 1 126 ? 1.269 -25.953 -1.714 1 92.5 126 GLY B N 1
ATOM 3136 C CA . GLY B 1 126 ? 1.669 -25.188 -0.548 1 92.5 126 GLY B CA 1
ATOM 3137 C C . GLY B 1 126 ? 3.168 -24.969 -0.46 1 92.5 126 GLY B C 1
ATOM 3138 O O . GLY B 1 126 ? 3.666 -24.422 0.522 1 92.5 126 GLY B O 1
ATOM 3139 N N . HIS B 1 127 ? 3.863 -25.484 -1.506 1 92.31 127 HIS B N 1
ATOM 3140 C CA . HIS B 1 127 ? 5.305 -25.266 -1.52 1 92.31 127 HIS B CA 1
ATOM 3141 C C . HIS B 1 127 ? 5.648 -23.812 -1.855 1 92.31 127 HIS B C 1
ATOM 3143 O O . HIS B 1 127 ? 5.043 -23.219 -2.748 1 92.31 127 HIS B O 1
ATOM 3149 N N . GLY B 1 128 ? 6.52 -23.266 -1.06 1 90.5 128 GLY B N 1
ATOM 3150 C CA . GLY B 1 128 ? 7.062 -21.938 -1.321 1 90.5 128 GLY B CA 1
ATOM 3151 C C . GLY B 1 128 ? 8.508 -21.969 -1.78 1 90.5 128 GLY B C 1
ATOM 3152 O O . GLY B 1 128 ? 9.297 -22.781 -1.308 1 90.5 128 GLY B O 1
ATOM 3153 N N . ALA B 1 129 ? 8.766 -21.094 -2.799 1 93.44 129 ALA B N 1
ATOM 3154 C CA . ALA B 1 129 ? 10.125 -21.062 -3.324 1 93.44 129 ALA B CA 1
ATOM 3155 C C . ALA B 1 129 ? 10.5 -19.641 -3.758 1 93.44 129 ALA B C 1
ATOM 3157 O O . ALA B 1 129 ? 9.625 -18.812 -4.043 1 93.44 129 ALA B O 1
ATOM 3158 N N . SER B 1 130 ? 11.766 -19.375 -3.725 1 93.94 130 SER B N 1
ATOM 3159 C CA . SER B 1 130 ? 12.336 -18.125 -4.219 1 93.94 130 SER B CA 1
ATOM 3160 C C . SER B 1 130 ? 13.672 -18.359 -4.906 1 93.94 130 SER B C 1
ATOM 3162 O O . SER B 1 130 ? 14.258 -19.453 -4.797 1 93.94 130 SER B O 1
ATOM 3164 N N . ILE B 1 131 ? 14.07 -17.391 -5.695 1 95 131 ILE B N 1
ATOM 3165 C CA . ILE B 1 131 ? 15.359 -17.438 -6.379 1 95 131 ILE B CA 1
ATOM 3166 C C . ILE B 1 131 ? 16.297 -16.375 -5.801 1 95 131 ILE B C 1
ATOM 3168 O O . ILE B 1 131 ? 16.266 -15.219 -6.219 1 95 131 ILE B O 1
ATOM 3172 N N . PRO B 1 132 ? 17.125 -16.75 -4.855 1 93.88 132 PRO B N 1
ATOM 3173 C CA . PRO B 1 132 ? 18.031 -15.766 -4.262 1 93.88 132 PRO B CA 1
ATOM 3174 C C . PRO B 1 132 ? 19.141 -15.328 -5.223 1 93.88 132 PRO B C 1
ATOM 3176 O O . PRO B 1 132 ? 19.625 -14.195 -5.141 1 93.88 132 PRO B O 1
ATOM 3179 N N . GLU B 1 133 ? 19.547 -16.234 -6.105 1 95.56 133 GLU B N 1
ATOM 3180 C CA . GLU B 1 133 ? 20.531 -15.977 -7.16 1 95.56 133 GLU B CA 1
ATOM 3181 C C . GLU B 1 133 ? 20.344 -16.938 -8.328 1 95.56 133 GLU B C 1
ATOM 3183 O O . GLU B 1 133 ? 19.719 -18 -8.18 1 95.56 133 GLU B O 1
ATOM 3188 N N . PRO B 1 134 ? 20.875 -16.578 -9.43 1 96.62 134 PRO B N 1
ATOM 3189 C CA . PRO B 1 134 ? 20.703 -17.453 -10.602 1 96.62 134 PRO B CA 1
ATOM 3190 C C . PRO B 1 134 ? 21.203 -18.875 -10.352 1 96.62 134 PRO B C 1
ATOM 3192 O O . PRO B 1 134 ? 22.312 -19.062 -9.836 1 96.62 134 PRO B O 1
ATOM 3195 N N . GLY B 1 135 ? 20.359 -19.812 -10.672 1 97.56 135 GLY B N 1
ATOM 3196 C CA . GLY B 1 135 ? 20.734 -21.219 -10.555 1 97.56 135 GLY B CA 1
ATOM 3197 C C . GLY B 1 135 ? 20.453 -21.797 -9.188 1 97.56 135 GLY B C 1
ATOM 3198 O O . GLY B 1 135 ? 20.656 -23 -8.961 1 97.56 135 GLY B O 1
ATOM 3199 N N . ARG B 1 136 ? 19.969 -20.984 -8.344 1 97.06 136 ARG B N 1
ATOM 3200 C CA . ARG B 1 136 ? 19.656 -21.438 -6.996 1 97.06 136 ARG B CA 1
ATOM 3201 C C . ARG B 1 136 ? 18.203 -21.172 -6.652 1 97.06 136 ARG B C 1
ATOM 3203 O O . ARG B 1 136 ? 17.656 -20.125 -7 1 97.06 136 ARG B O 1
ATOM 3210 N N . VAL B 1 137 ? 17.578 -22.188 -5.988 1 96.94 137 VAL B N 1
ATOM 3211 C CA . VAL B 1 137 ? 16.219 -22.047 -5.504 1 96.94 137 VAL B CA 1
ATOM 3212 C C . VAL B 1 137 ? 16.172 -22.344 -4.004 1 96.94 137 VAL B C 1
ATOM 3214 O O . VAL B 1 137 ? 16.766 -23.312 -3.537 1 96.94 137 VAL B O 1
ATOM 3217 N N . ASP B 1 138 ? 15.547 -21.438 -3.297 1 95.38 138 ASP B N 1
ATOM 3218 C CA . ASP B 1 138 ? 15.281 -21.641 -1.876 1 95.38 138 ASP B CA 1
ATOM 3219 C C . ASP B 1 138 ? 13.883 -22.219 -1.654 1 95.38 138 ASP B C 1
ATOM 3221 O O . ASP B 1 138 ? 12.883 -21.562 -1.953 1 95.38 138 ASP B O 1
ATOM 3225 N N . HIS B 1 139 ? 13.906 -23.422 -1.189 1 93.88 139 HIS B N 1
ATOM 3226 C CA . HIS B 1 139 ? 12.641 -24.047 -0.822 1 93.88 139 HIS B CA 1
ATOM 3227 C C . HIS B 1 139 ? 12.164 -23.562 0.546 1 93.88 139 HIS B C 1
ATOM 3229 O O . HIS B 1 139 ? 12.5 -24.172 1.569 1 93.88 139 HIS B O 1
ATOM 3235 N N . ALA B 1 140 ? 11.359 -22.531 0.643 1 82.44 140 ALA B N 1
ATOM 3236 C CA . ALA B 1 140 ? 11.039 -21.734 1.821 1 82.44 140 ALA B CA 1
ATOM 3237 C C . ALA B 1 140 ? 9.977 -22.422 2.674 1 82.44 140 ALA B C 1
ATOM 3239 O O . ALA B 1 140 ? 9.789 -22.078 3.844 1 82.44 140 ALA B O 1
ATOM 3240 N N . GLY B 1 141 ? 9.234 -23.328 2.17 1 83.25 141 GLY B N 1
ATOM 3241 C CA . GLY B 1 141 ? 8.195 -24 2.93 1 83.25 141 GLY B CA 1
ATOM 3242 C C . GLY B 1 141 ? 7.582 -25.188 2.188 1 83.25 141 GLY B C 1
ATOM 3243 O O . GLY B 1 141 ? 7.434 -25.141 0.964 1 83.25 141 GLY B O 1
ATOM 3244 N N . THR B 1 142 ? 7.289 -26.172 2.975 1 84.69 142 THR B N 1
ATOM 3245 C CA . THR B 1 142 ? 6.648 -27.359 2.414 1 84.69 142 THR B CA 1
ATOM 3246 C C . THR B 1 142 ? 5.148 -27.344 2.682 1 84.69 142 THR B C 1
ATOM 3248 O O . THR B 1 142 ? 4.699 -26.781 3.691 1 84.69 142 THR B O 1
ATOM 3251 N N . GLY B 1 143 ? 4.438 -27.781 1.737 1 86.44 143 GLY B N 1
ATOM 3252 C CA . GLY B 1 143 ? 2.998 -27.938 1.866 1 86.44 143 GLY B CA 1
ATOM 3253 C C . GLY B 1 143 ? 2.426 -28.984 0.93 1 86.44 143 GLY B C 1
ATOM 3254 O O . GLY B 1 143 ? 3.152 -29.562 0.12 1 86.44 143 GLY B O 1
ATOM 3255 N N . GLU B 1 144 ? 1.228 -29.219 1.103 1 90.31 144 GLU B N 1
ATOM 3256 C CA . GLU B 1 144 ? 0.561 -30.234 0.294 1 90.31 144 GLU B CA 1
ATOM 3257 C C . GLU B 1 144 ? 0.214 -29.688 -1.092 1 90.31 144 GLU B C 1
ATOM 3259 O O . GLU B 1 144 ? -0.029 -28.5 -1.256 1 90.31 144 GLU B O 1
ATOM 3264 N N . THR B 1 145 ? 0.329 -30.594 -2.021 1 97.5 145 THR B N 1
ATOM 3265 C CA . THR B 1 145 ? -0.171 -30.359 -3.371 1 97.5 145 THR B CA 1
ATOM 3266 C C . THR B 1 145 ? -1.437 -31.172 -3.631 1 97.5 145 THR B C 1
ATOM 3268 O O . THR B 1 145 ? -1.522 -32.344 -3.238 1 97.5 145 THR B O 1
ATOM 3271 N N . VAL B 1 146 ? -2.441 -30.5 -4.168 1 97.94 146 VAL B N 1
ATOM 3272 C CA . VAL B 1 146 ? -3.701 -31.156 -4.504 1 97.94 146 VAL B CA 1
ATOM 3273 C C . VAL B 1 146 ? -4.051 -30.891 -5.965 1 97.94 146 VAL B C 1
ATOM 3275 O O . VAL B 1 146 ? -4.004 -29.75 -6.426 1 97.94 146 VAL B O 1
ATOM 3278 N N . ILE B 1 147 ? -4.336 -32.031 -6.723 1 98.62 147 ILE B N 1
ATOM 3279 C CA . ILE B 1 147 ? -4.617 -31.828 -8.141 1 98.62 147 ILE B CA 1
ATOM 3280 C C . ILE B 1 147 ? -5.875 -32.594 -8.523 1 98.62 147 ILE B C 1
ATOM 3282 O O . ILE B 1 147 ? -6.297 -33.531 -7.809 1 98.62 147 ILE B O 1
ATOM 3286 N N . GLY B 1 148 ? -6.508 -32.219 -9.562 1 98.56 148 GLY B N 1
ATOM 3287 C CA . GLY B 1 148 ? -7.66 -32.906 -10.133 1 98.56 148 GLY B CA 1
ATOM 3288 C C . GLY B 1 148 ? -8.023 -32.406 -11.516 1 98.56 148 GLY B C 1
ATOM 3289 O O . GLY B 1 148 ? -7.527 -31.359 -11.953 1 98.56 148 GLY B O 1
ATOM 3290 N N . ARG B 1 149 ? -8.82 -33.219 -12.25 1 98.25 149 ARG B N 1
ATOM 3291 C CA . ARG B 1 149 ? -9.367 -32.75 -13.523 1 98.25 149 ARG B CA 1
ATOM 3292 C C . ARG B 1 149 ? -10.328 -31.594 -13.328 1 98.25 149 ARG B C 1
ATOM 3294 O O . ARG B 1 149 ? -11.188 -31.625 -12.445 1 98.25 149 ARG B O 1
ATOM 3301 N N . TYR B 1 150 ? -10.172 -30.594 -14.086 1 97.5 150 TYR B N 1
ATOM 3302 C CA . TYR B 1 150 ? -10.969 -29.391 -13.883 1 97.5 150 TYR B CA 1
ATOM 3303 C C . TYR B 1 150 ? -12.336 -29.516 -14.547 1 97.5 150 TYR B C 1
ATOM 3305 O O . TYR B 1 150 ? -13.344 -29.078 -13.984 1 97.5 150 TYR B O 1
ATOM 3313 N N . PHE B 1 151 ? -12.352 -30.125 -15.75 1 97.69 151 PHE B N 1
ATOM 3314 C CA . PHE B 1 151 ? -13.578 -30.125 -16.547 1 97.69 151 PHE B CA 1
ATOM 3315 C C . PHE B 1 151 ? -14.195 -31.516 -16.594 1 97.69 151 PHE B C 1
ATOM 3317 O O . PHE B 1 151 ? -15.359 -31.672 -16.953 1 97.69 151 PHE B O 1
ATOM 3324 N N . THR B 1 152 ? -13.391 -32.531 -16.281 1 96.88 152 THR B N 1
ATOM 3325 C CA . THR B 1 152 ? -13.852 -33.938 -16.391 1 96.88 152 THR B CA 1
ATOM 3326 C C . THR B 1 152 ? -13.578 -34.688 -15.094 1 96.88 152 THR B C 1
ATOM 3328 O O . THR B 1 152 ? -13.062 -34.125 -14.133 1 96.88 152 THR B O 1
ATOM 3331 N N . ASP B 1 153 ? -13.938 -35.969 -15.047 1 96.31 153 ASP B N 1
ATOM 3332 C CA . ASP B 1 153 ? -13.766 -36.812 -13.852 1 96.31 153 ASP B CA 1
ATOM 3333 C C . ASP B 1 153 ? -12.328 -37.312 -13.734 1 96.31 153 ASP B C 1
ATOM 3335 O O . ASP B 1 153 ? -11.625 -37.438 -14.734 1 96.31 153 ASP B O 1
ATOM 3339 N N . ILE B 1 154 ? -12.055 -37.562 -12.531 1 95.69 154 ILE B N 1
ATOM 3340 C CA . ILE B 1 154 ? -10.727 -38.125 -12.25 1 95.69 154 ILE B CA 1
ATOM 3341 C C . ILE B 1 154 ? -10.531 -39.438 -13.008 1 95.69 154 ILE B C 1
ATOM 3343 O O . ILE B 1 154 ? -11.477 -40.188 -13.188 1 95.69 154 ILE B O 1
ATOM 3347 N N . ASP B 1 155 ? -9.297 -39.656 -13.43 1 96.06 155 ASP B N 1
ATOM 3348 C CA . ASP B 1 155 ? -8.938 -40.906 -14.133 1 96.06 155 ASP B CA 1
ATOM 3349 C C . ASP B 1 155 ? -7.535 -41.344 -13.742 1 96.06 155 ASP B C 1
ATOM 3351 O O . ASP B 1 155 ? -6.918 -40.781 -12.836 1 96.06 155 ASP B O 1
ATOM 3355 N N . GLU B 1 156 ? -7.066 -42.375 -14.383 1 96.75 156 GLU B N 1
ATOM 3356 C CA . GLU B 1 156 ? -5.797 -43 -14.023 1 96.75 156 GLU B CA 1
ATOM 3357 C C . GLU B 1 156 ? -4.621 -42.062 -14.32 1 96.75 156 GLU B C 1
ATOM 3359 O O . GLU B 1 156 ? -3.598 -42.094 -13.641 1 96.75 156 GLU B O 1
ATOM 3364 N N . GLU B 1 157 ? -4.777 -41.25 -15.289 1 96.81 157 GLU B N 1
ATOM 3365 C CA . GLU B 1 157 ? -3.697 -40.344 -15.672 1 96.81 157 GLU B CA 1
ATOM 3366 C C . GLU B 1 157 ? -3.391 -39.344 -14.555 1 96.81 157 GLU B C 1
ATOM 3368 O O . GLU B 1 157 ? -2.225 -39.125 -14.234 1 96.81 157 GLU B O 1
ATOM 3373 N N . VAL B 1 158 ? -4.418 -38.781 -13.945 1 98.12 158 VAL B N 1
ATOM 3374 C CA . VAL B 1 158 ? -4.238 -37.844 -12.852 1 98.12 158 VAL B CA 1
ATOM 3375 C C . VAL B 1 158 ? -3.574 -38.531 -11.664 1 98.12 158 VAL B C 1
ATOM 3377 O O . VAL B 1 158 ? -2.721 -37.969 -10.992 1 98.12 158 VAL B O 1
ATOM 3380 N N . GLU B 1 159 ? -3.945 -39.75 -11.43 1 98.06 159 GLU B N 1
ATOM 3381 C CA . GLU B 1 159 ? -3.338 -40.531 -10.359 1 98.06 159 GLU B CA 1
ATOM 3382 C C . GLU B 1 159 ? -1.854 -40.781 -10.617 1 98.06 159 GLU B C 1
ATOM 3384 O O . GLU B 1 159 ? -1.037 -40.719 -9.695 1 98.06 159 GLU B O 1
ATOM 3389 N N . THR B 1 160 ? -1.598 -41.031 -11.852 1 97.94 160 THR B N 1
ATOM 3390 C CA . THR B 1 160 ? -0.21 -41.281 -12.242 1 97.94 160 THR B CA 1
ATOM 3391 C C . THR B 1 160 ? 0.62 -40 -12.031 1 97.94 160 THR B C 1
ATOM 3393 O O . THR B 1 160 ? 1.744 -40.062 -11.531 1 97.94 160 THR B O 1
ATOM 3396 N N . ILE B 1 161 ? 0.125 -38.875 -12.398 1 98.38 161 ILE B N 1
ATOM 3397 C CA . ILE B 1 161 ? 0.796 -37.594 -12.203 1 98.38 161 ILE B CA 1
ATOM 3398 C C . ILE B 1 161 ? 1.042 -37.375 -10.719 1 98.38 161 ILE B C 1
ATOM 3400 O O . ILE B 1 161 ? 2.156 -37.031 -10.312 1 98.38 161 ILE B O 1
ATOM 3404 N N . ALA B 1 162 ? 0.02 -37.594 -9.906 1 98.44 162 ALA B N 1
ATOM 3405 C CA . ALA B 1 162 ? 0.132 -37.406 -8.461 1 98.44 162 ALA B CA 1
ATOM 3406 C C . ALA B 1 162 ? 1.212 -38.312 -7.875 1 98.44 162 ALA B C 1
ATOM 3408 O O . ALA B 1 162 ? 2.01 -37.875 -7.043 1 98.44 162 ALA B O 1
ATOM 3409 N N . ALA B 1 163 ? 1.225 -39.531 -8.328 1 97.94 163 ALA B N 1
ATOM 3410 C CA . ALA B 1 163 ? 2.213 -40.5 -7.848 1 97.94 163 ALA B CA 1
ATOM 3411 C C . ALA B 1 163 ? 3.625 -40.062 -8.234 1 97.94 163 ALA B C 1
ATOM 3413 O O . ALA B 1 163 ? 4.566 -40.219 -7.453 1 97.94 163 ALA B O 1
ATOM 3414 N N . THR B 1 164 ? 3.779 -39.562 -9.43 1 98.12 164 THR B N 1
ATOM 3415 C CA . THR B 1 164 ? 5.074 -39.094 -9.914 1 98.12 164 THR B CA 1
ATOM 3416 C C . THR B 1 164 ? 5.59 -37.938 -9.062 1 98.12 164 THR B C 1
ATOM 3418 O O . THR B 1 164 ? 6.758 -37.938 -8.672 1 98.12 164 THR B O 1
ATOM 3421 N N . LEU B 1 165 ? 4.742 -37 -8.742 1 98.19 165 LEU B N 1
ATOM 3422 C CA . LEU B 1 165 ? 5.109 -35.875 -7.91 1 98.19 165 LEU B CA 1
ATOM 3423 C C . LEU B 1 165 ? 5.438 -36.312 -6.488 1 98.19 165 LEU B C 1
ATOM 3425 O O . LEU B 1 165 ? 6.418 -35.844 -5.898 1 98.19 165 LEU B O 1
ATOM 3429 N N . THR B 1 166 ? 4.637 -37.188 -5.98 1 97.75 166 THR B N 1
ATOM 3430 C CA . THR B 1 166 ? 4.867 -37.719 -4.633 1 97.75 166 THR B CA 1
ATOM 3431 C C . THR B 1 166 ? 6.211 -38.438 -4.547 1 97.75 166 THR B C 1
ATOM 3433 O O . THR B 1 166 ? 6.953 -38.25 -3.578 1 97.75 166 THR B O 1
ATOM 3436 N N . ALA B 1 167 ? 6.508 -39.188 -5.582 1 96.94 167 ALA B N 1
ATOM 3437 C CA . ALA B 1 167 ? 7.789 -39.875 -5.633 1 96.94 167 ALA B CA 1
ATOM 3438 C C . ALA B 1 167 ? 8.953 -38.906 -5.668 1 96.94 167 ALA B C 1
ATOM 3440 O O . ALA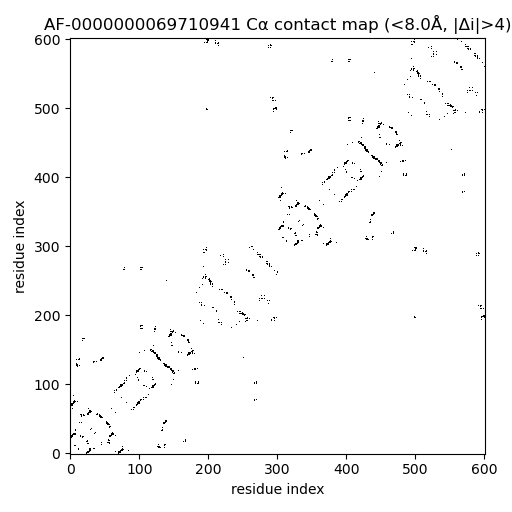 B 1 167 ? 10.07 -39.25 -5.281 1 96.94 167 ALA B O 1
ATOM 3441 N N . ALA B 1 168 ? 8.703 -37.719 -6.105 1 95.81 168 ALA B N 1
ATOM 3442 C CA . ALA B 1 168 ? 9.719 -36.656 -6.184 1 95.81 168 ALA B CA 1
ATOM 3443 C C . ALA B 1 168 ? 9.719 -35.812 -4.914 1 95.81 168 ALA B C 1
ATOM 3445 O O . ALA B 1 168 ? 10.258 -34.719 -4.906 1 95.81 168 ALA B O 1
ATOM 3446 N N . ASP B 1 169 ? 9.039 -36.188 -3.865 1 92.81 169 ASP B N 1
ATOM 3447 C CA . ASP B 1 169 ? 8.977 -35.562 -2.559 1 92.81 169 ASP B CA 1
ATOM 3448 C C . ASP B 1 169 ? 8.086 -34.312 -2.6 1 92.81 169 ASP B C 1
ATOM 3450 O O . ASP B 1 169 ? 8.344 -33.344 -1.891 1 92.81 169 ASP B O 1
ATOM 3454 N N . VAL B 1 170 ? 7.18 -34.281 -3.492 1 95.5 170 VAL B N 1
ATOM 3455 C CA . VAL B 1 170 ? 6.074 -33.312 -3.537 1 95.5 170 VAL B CA 1
ATOM 3456 C C . VAL B 1 170 ? 4.758 -34.031 -3.24 1 95.5 170 VAL B C 1
ATOM 3458 O O . VAL B 1 170 ? 4.051 -34.469 -4.16 1 95.5 170 VAL B O 1
ATOM 3461 N N . GLU B 1 171 ? 4.543 -34.188 -1.968 1 96.31 171 GLU B N 1
ATOM 3462 C CA . GLU B 1 171 ? 3.348 -34.906 -1.567 1 96.31 171 GLU B CA 1
ATOM 3463 C C . GLU B 1 171 ? 2.104 -34.375 -2.262 1 96.31 171 GLU B C 1
ATOM 3465 O O . GLU B 1 171 ? 1.756 -33.188 -2.086 1 96.31 171 GLU B O 1
ATOM 3470 N N . THR B 1 172 ? 1.457 -35.219 -3.088 1 98.06 172 THR B N 1
ATOM 3471 C CA . THR B 1 172 ? 0.35 -34.781 -3.934 1 98.06 172 THR B CA 1
ATOM 3472 C C . THR B 1 172 ? -0.854 -35.719 -3.764 1 98.06 172 THR B C 1
ATOM 3474 O O . THR B 1 172 ? -0.724 -36.938 -3.854 1 98.06 172 THR B O 1
ATOM 3477 N N . ARG B 1 173 ? -1.979 -35.156 -3.473 1 97.81 173 ARG B N 1
ATOM 3478 C CA . ARG B 1 173 ? -3.225 -35.938 -3.4 1 97.81 173 ARG B CA 1
ATOM 3479 C C . ARG B 1 173 ? -4.152 -35.562 -4.555 1 97.81 173 ARG B C 1
ATOM 3481 O O . ARG B 1 173 ? -4.098 -34.438 -5.074 1 97.81 173 ARG B O 1
ATOM 3488 N N . VAL B 1 174 ? -4.988 -36.469 -4.914 1 98.38 174 VAL B N 1
ATOM 3489 C CA . VAL B 1 174 ? -5.965 -36.281 -5.977 1 98.38 174 VAL B CA 1
ATOM 3490 C C . VAL B 1 174 ? -7.32 -35.906 -5.367 1 98.38 174 VAL B C 1
ATOM 3492 O O . VAL B 1 174 ? -7.699 -36.438 -4.32 1 98.38 174 VAL B O 1
ATOM 3495 N N . THR B 1 175 ? -8.016 -34.969 -5.961 1 97.56 175 THR B N 1
ATOM 3496 C CA . THR B 1 175 ? -9.344 -34.562 -5.508 1 97.56 175 THR B CA 1
ATOM 3497 C C . THR B 1 175 ? -10.32 -34.5 -6.68 1 97.56 175 THR B C 1
ATOM 3499 O O . THR B 1 175 ? -9.914 -34.219 -7.809 1 97.56 175 THR B O 1
ATOM 3502 N N . ASP B 1 176 ? -11.555 -34.719 -6.445 1 96.62 176 ASP B N 1
ATOM 3503 C CA . ASP B 1 176 ? -12.594 -34.531 -7.449 1 96.62 176 ASP B CA 1
ATOM 3504 C C . ASP B 1 176 ? -13.156 -33.094 -7.398 1 96.62 176 ASP B C 1
ATOM 3506 O O . ASP B 1 176 ? -14.07 -32.75 -8.156 1 96.62 176 ASP B O 1
ATOM 3510 N N . ARG B 1 177 ? -12.648 -32.312 -6.504 1 94.62 177 ARG B N 1
ATOM 3511 C CA . ARG B 1 177 ? -13.109 -30.938 -6.352 1 94.62 177 ARG B CA 1
ATOM 3512 C C . ARG B 1 177 ? -11.945 -29.969 -6.426 1 94.62 177 ARG B C 1
ATOM 3514 O O . ARG B 1 177 ? -11.773 -29.125 -5.539 1 94.62 177 ARG B O 1
ATOM 3521 N N . PRO B 1 178 ? -11.219 -29.953 -7.527 1 96.44 178 PRO B N 1
ATOM 3522 C CA . PRO B 1 178 ? -10.031 -29.094 -7.617 1 96.44 178 PRO B CA 1
ATOM 3523 C C . PRO B 1 178 ? -10.383 -27.609 -7.582 1 96.44 178 PRO B C 1
ATOM 3525 O O . PRO B 1 178 ? -9.586 -26.797 -7.117 1 96.44 178 PRO B O 1
ATOM 3528 N N . ARG B 1 179 ? -11.594 -27.25 -7.992 1 95.94 179 ARG B N 1
ATOM 3529 C CA . ARG B 1 179 ? -12.031 -25.859 -7.961 1 95.94 179 ARG B CA 1
ATOM 3530 C C . ARG B 1 179 ? -12.078 -25.328 -6.531 1 95.94 179 ARG B C 1
ATOM 3532 O O . ARG B 1 179 ? -11.664 -24.203 -6.266 1 95.94 179 ARG B O 1
ATOM 3539 N N . ASP B 1 180 ? -12.586 -26.156 -5.617 1 95 180 ASP B N 1
ATOM 3540 C CA . ASP B 1 180 ? -12.648 -25.766 -4.215 1 95 180 ASP B CA 1
ATOM 3541 C C . ASP B 1 180 ? -11.25 -25.562 -3.635 1 95 180 ASP B C 1
ATOM 3543 O O . ASP B 1 180 ? -11.023 -24.641 -2.848 1 95 180 ASP B O 1
ATOM 3547 N N . ALA B 1 181 ? -10.312 -26.438 -4.051 1 94.69 181 ALA B N 1
ATOM 3548 C CA . ALA B 1 181 ? -8.93 -26.312 -3.592 1 94.69 181 ALA B CA 1
ATOM 3549 C C . ALA B 1 181 ? -8.312 -25 -4.066 1 94.69 181 ALA B C 1
ATOM 3551 O O . ALA B 1 181 ? -7.633 -24.312 -3.301 1 94.69 181 ALA B O 1
ATOM 3552 N N . ILE B 1 182 ? -8.594 -24.656 -5.277 1 96.81 182 ILE B N 1
ATOM 3553 C CA . ILE B 1 182 ? -8.078 -23.406 -5.855 1 96.81 182 ILE B CA 1
ATOM 3554 C C . ILE B 1 182 ? -8.648 -22.219 -5.094 1 96.81 182 ILE B C 1
ATOM 3556 O O . ILE B 1 182 ? -7.918 -21.281 -4.742 1 96.81 182 ILE B O 1
ATOM 3560 N N . TRP B 1 183 ? -9.898 -22.25 -4.762 1 97.5 183 TRP B N 1
ATOM 3561 C CA . TRP B 1 183 ? -10.547 -21.156 -4.059 1 97.5 183 TRP B CA 1
ATOM 3562 C C . TRP B 1 183 ? -10.023 -21.031 -2.631 1 97.5 183 TRP B C 1
ATOM 3564 O O . TRP B 1 183 ? -9.836 -19.922 -2.119 1 97.5 183 TRP B O 1
ATOM 3574 N N . GLU B 1 184 ? -9.852 -22.172 -2.025 1 95.56 184 GLU B N 1
ATOM 3575 C CA . GLU B 1 184 ? -9.305 -22.125 -0.674 1 95.56 184 GLU B CA 1
ATOM 3576 C C . GLU B 1 184 ? -7.938 -21.438 -0.658 1 95.56 184 GLU B C 1
ATOM 3578 O O . GLU B 1 184 ? -7.676 -20.594 0.192 1 95.56 184 GLU B O 1
ATOM 3583 N N . LYS B 1 185 ? -7.102 -21.75 -1.549 1 96.5 185 LYS B N 1
ATOM 3584 C CA . LYS B 1 185 ? -5.789 -21.109 -1.64 1 96.5 185 LYS B CA 1
ATOM 3585 C C . LYS B 1 185 ? -5.922 -19.641 -2.014 1 96.5 185 LYS B C 1
ATOM 3587 O O . LYS B 1 185 ? -5.164 -18.797 -1.521 1 96.5 185 LYS B O 1
ATOM 3592 N N . LEU B 1 186 ? -6.848 -19.391 -2.9 1 98 186 LEU B N 1
ATOM 3593 C CA . LEU B 1 186 ? -7.102 -18 -3.287 1 98 186 LEU B CA 1
ATOM 3594 C C . LEU B 1 186 ? -7.461 -17.156 -2.07 1 98 186 LEU B C 1
ATOM 3596 O O . LEU B 1 186 ? -6.945 -16.047 -1.904 1 98 186 LEU B O 1
ATOM 3600 N N . LEU B 1 187 ? -8.344 -17.703 -1.234 1 98.31 187 LEU B N 1
ATOM 3601 C CA . LEU B 1 187 ? -8.781 -16.984 -0.044 1 98.31 187 LEU B CA 1
ATOM 3602 C C . LEU B 1 187 ? -7.598 -16.672 0.873 1 98.31 187 LEU B C 1
ATOM 3604 O O . LEU B 1 187 ? -7.504 -15.578 1.427 1 98.31 187 LEU B O 1
ATOM 3608 N N . ILE B 1 188 ? -6.699 -17.594 0.967 1 97.19 188 ILE B N 1
ATOM 3609 C CA . ILE B 1 188 ? -5.512 -17.406 1.792 1 97.19 188 ILE B CA 1
ATOM 3610 C C . ILE B 1 188 ? -4.617 -16.328 1.171 1 97.19 188 ILE B C 1
ATOM 3612 O O . ILE B 1 188 ? -4.141 -15.43 1.867 1 97.19 188 ILE B O 1
ATOM 3616 N N . ASN B 1 189 ? -4.426 -16.406 -0.125 1 97.56 189 ASN B N 1
ATOM 3617 C CA . ASN B 1 189 ? -3.564 -15.461 -0.832 1 97.56 189 ASN B CA 1
ATOM 3618 C C . ASN B 1 189 ? -4.117 -14.039 -0.771 1 97.56 189 ASN B C 1
ATOM 3620 O O . ASN B 1 189 ? -3.367 -13.086 -0.568 1 97.56 189 ASN B O 1
ATOM 3624 N N . VAL B 1 190 ? -5.414 -13.906 -0.908 1 98.38 190 VAL B N 1
ATOM 3625 C CA . VAL B 1 190 ? -6.082 -12.609 -0.866 1 98.38 190 VAL B CA 1
ATOM 3626 C C . VAL B 1 190 ? -5.922 -11.992 0.518 1 98.38 190 VAL B C 1
ATOM 3628 O O . VAL B 1 190 ? -5.793 -10.773 0.646 1 98.38 190 VAL B O 1
ATOM 3631 N N . ALA B 1 191 ? -5.863 -12.82 1.505 1 98 191 ALA B N 1
ATOM 3632 C CA . ALA B 1 191 ? -5.77 -12.391 2.896 1 98 191 ALA B CA 1
ATOM 3633 C C . ALA B 1 191 ? -4.367 -11.883 3.219 1 98 191 ALA B C 1
ATOM 3635 O O . ALA B 1 191 ? -4.195 -11.031 4.102 1 98 191 ALA B O 1
ATOM 3636 N N . ILE B 1 192 ? -3.375 -12.344 2.49 1 98.31 192 ILE B N 1
ATOM 3637 C CA . ILE B 1 192 ? -2.021 -12.164 3.002 1 98.31 192 ILE B CA 1
ATOM 3638 C C . ILE B 1 192 ? -1.201 -11.344 2.008 1 98.31 192 ILE B C 1
ATOM 3640 O O . ILE B 1 192 ? -0.531 -10.383 2.391 1 98.31 192 ILE B O 1
ATOM 3644 N N . ASN B 1 193 ? -1.284 -11.617 0.69 1 98.31 193 ASN B N 1
ATOM 3645 C CA . ASN B 1 193 ? -0.255 -11.234 -0.271 1 98.31 193 ASN B CA 1
ATOM 3646 C C . ASN B 1 193 ? -0.252 -9.734 -0.52 1 98.31 193 ASN B C 1
ATOM 3648 O O . ASN B 1 193 ? 0.787 -9.078 -0.401 1 98.31 193 ASN B O 1
ATOM 3652 N N . ALA B 1 194 ? -1.42 -9.164 -0.806 1 98.75 194 ALA B N 1
ATOM 3653 C CA . ALA B 1 194 ? -1.473 -7.762 -1.202 1 98.75 194 ALA B CA 1
ATOM 3654 C C . ALA B 1 194 ? -1.067 -6.848 -0.048 1 98.75 194 ALA B C 1
ATOM 3656 O O . ALA B 1 194 ? -0.264 -5.93 -0.226 1 98.75 194 ALA B O 1
ATOM 3657 N N . SER B 1 195 ? -1.584 -7.16 1.164 1 98.75 195 SER B N 1
ATOM 3658 C CA . SER B 1 195 ? -1.311 -6.312 2.318 1 98.75 195 SER B CA 1
ATOM 3659 C C . SER B 1 195 ? 0.167 -6.348 2.695 1 98.75 195 SER B C 1
ATOM 3661 O O . SER B 1 195 ? 0.768 -5.312 2.98 1 98.75 195 SER B O 1
ATOM 3663 N N . THR B 1 196 ? 0.789 -7.535 2.652 1 98.5 196 THR B N 1
ATOM 3664 C CA . THR B 1 196 ? 2.197 -7.66 3.014 1 98.5 196 THR B CA 1
ATOM 3665 C C . THR B 1 196 ? 3.084 -7.012 1.953 1 98.5 196 THR B C 1
ATOM 3667 O O . THR B 1 196 ? 4.133 -6.445 2.273 1 98.5 196 THR B O 1
ATOM 3670 N N . ALA B 1 197 ? 2.654 -7.145 0.688 1 98.38 197 ALA B N 1
ATOM 3671 C CA . ALA B 1 197 ? 3.412 -6.535 -0.4 1 98.38 197 ALA B CA 1
ATOM 3672 C C . ALA B 1 197 ? 3.393 -5.012 -0.294 1 98.38 197 ALA B C 1
ATOM 3674 O O . ALA B 1 197 ? 4.434 -4.363 -0.408 1 98.38 197 ALA B O 1
ATOM 3675 N N . LEU B 1 198 ? 2.238 -4.457 -0.017 1 98.38 198 LEU B N 1
ATOM 3676 C CA . LEU B 1 198 ? 2.061 -3.012 0.03 1 98.38 198 LEU B CA 1
ATOM 3677 C C . LEU B 1 198 ? 2.732 -2.42 1.265 1 98.38 198 LEU B C 1
ATOM 3679 O O . LEU B 1 198 ? 3.365 -1.365 1.188 1 98.38 198 LEU B O 1
ATOM 3683 N N . ALA B 1 199 ? 2.635 -3.068 2.396 1 97.81 199 ALA B N 1
ATOM 3684 C CA . ALA B 1 199 ? 3.225 -2.584 3.641 1 97.81 199 ALA B CA 1
ATOM 3685 C C . ALA B 1 199 ? 4.695 -2.973 3.742 1 97.81 199 ALA B C 1
ATOM 3687 O O . ALA B 1 199 ? 5.414 -2.484 4.617 1 97.81 199 ALA B O 1
ATOM 3688 N N . ARG B 1 200 ? 5.152 -3.877 2.898 1 96.81 200 ARG B N 1
ATOM 3689 C CA . ARG B 1 200 ? 6.527 -4.367 2.877 1 96.81 200 ARG B CA 1
ATOM 3690 C C . ARG B 1 200 ? 6.91 -4.98 4.219 1 96.81 200 ARG B C 1
ATOM 3692 O O . ARG B 1 200 ? 7.938 -4.625 4.801 1 96.81 200 ARG B O 1
ATOM 3699 N N . VAL B 1 201 ? 6.074 -5.918 4.613 1 97.25 201 VAL B N 1
ATOM 3700 C CA . VAL B 1 201 ? 6.301 -6.621 5.871 1 97.25 201 VAL B CA 1
ATOM 3701 C C . VAL B 1 201 ? 6.203 -8.133 5.641 1 97.25 201 VAL B C 1
ATOM 3703 O O . VAL B 1 201 ? 5.598 -8.578 4.664 1 97.25 201 VAL B O 1
ATOM 3706 N N . PRO B 1 202 ? 6.824 -8.977 6.508 1 97.19 202 PRO B N 1
ATOM 3707 C CA . PRO B 1 202 ? 6.652 -10.422 6.383 1 97.19 202 PRO B CA 1
ATOM 3708 C C . PRO B 1 202 ? 5.23 -10.883 6.707 1 97.19 202 PRO B C 1
ATOM 3710 O O . PRO B 1 202 ? 4.441 -10.109 7.258 1 97.19 202 PRO B O 1
ATOM 3713 N N . ASN B 1 203 ? 4.906 -12.094 6.41 1 97.12 203 ASN B N 1
ATOM 3714 C CA . ASN B 1 203 ? 3.545 -12.609 6.492 1 97.12 203 ASN B CA 1
ATOM 3715 C C . ASN B 1 203 ? 2.998 -12.523 7.914 1 97.12 203 ASN B C 1
ATOM 3717 O O . ASN B 1 203 ? 1.875 -12.062 8.125 1 97.12 203 ASN B O 1
ATOM 3721 N N . GLY B 1 204 ? 3.812 -12.875 8.867 1 97.81 204 GLY B N 1
ATOM 3722 C CA . GLY B 1 204 ? 3.35 -12.961 10.242 1 97.81 204 GLY B CA 1
ATOM 3723 C C . GLY B 1 204 ? 3.055 -11.609 10.859 1 97.81 204 GLY B C 1
ATOM 3724 O O . GLY B 1 204 ? 2.348 -11.523 11.867 1 97.81 204 GLY B O 1
ATOM 3725 N N . TYR B 1 205 ? 3.572 -10.578 10.273 1 97.94 205 TYR B N 1
ATOM 3726 C CA . TYR B 1 205 ? 3.41 -9.227 10.812 1 97.94 205 TYR B CA 1
ATOM 3727 C C . TYR B 1 205 ? 1.947 -8.805 10.781 1 97.94 205 TYR B C 1
ATOM 3729 O O . TYR B 1 205 ? 1.527 -7.949 11.57 1 97.94 205 TYR B O 1
ATOM 3737 N N . LEU B 1 206 ? 1.143 -9.383 9.898 1 98.25 206 LEU B N 1
ATOM 3738 C CA . LEU B 1 206 ? -0.288 -9.109 9.82 1 98.25 206 LEU B CA 1
ATOM 3739 C C . LEU B 1 206 ? -0.97 -9.398 11.156 1 98.25 206 LEU B C 1
ATOM 3741 O O . LEU B 1 206 ? -1.984 -8.773 11.484 1 98.25 206 LEU B O 1
ATOM 3745 N N . LEU B 1 207 ? -0.386 -10.289 11.922 1 98.25 207 LEU B N 1
ATOM 3746 C CA . LEU B 1 207 ? -1.067 -10.758 13.125 1 98.25 207 LEU B CA 1
ATOM 3747 C C . LEU B 1 207 ? -0.471 -10.125 14.375 1 98.25 207 LEU B C 1
ATOM 3749 O O . LEU B 1 207 ? -0.871 -10.445 15.492 1 98.25 207 LEU B O 1
ATOM 3753 N N . THR B 1 208 ? 0.453 -9.227 14.211 1 97.19 208 THR B N 1
ATOM 3754 C CA . THR B 1 208 ? 1.125 -8.617 15.352 1 97.19 208 THR B CA 1
ATOM 3755 C C . THR B 1 208 ? 0.42 -7.328 15.773 1 97.19 208 THR B C 1
ATOM 3757 O O . THR B 1 208 ? 0.784 -6.715 16.781 1 97.19 208 THR B O 1
ATOM 3760 N N . SER B 1 209 ? -0.535 -6.887 15.016 1 95.62 209 SER B N 1
ATOM 3761 C CA . SER B 1 209 ? -1.262 -5.656 15.312 1 95.62 209 SER B CA 1
ATOM 3762 C C . SER B 1 209 ? -2.721 -5.758 14.875 1 95.62 209 SER B C 1
ATOM 3764 O O . SER B 1 209 ? -3.055 -6.543 13.992 1 95.62 209 SER B O 1
ATOM 3766 N N . GLN B 1 210 ? -3.545 -4.98 15.445 1 97.31 210 GLN B N 1
ATOM 3767 C CA . GLN B 1 210 ? -4.969 -4.961 15.117 1 97.31 210 GLN B CA 1
ATOM 3768 C C . GLN B 1 210 ? -5.195 -4.523 13.68 1 97.31 210 GLN B C 1
ATOM 3770 O O . GLN B 1 210 ? -6.012 -5.109 12.961 1 97.31 210 GLN B O 1
ATOM 3775 N N . PRO B 1 211 ? -4.426 -3.492 13.164 1 97.81 211 PRO B N 1
ATOM 3776 C CA . PRO B 1 211 ? -4.598 -3.113 11.758 1 97.81 211 PRO B CA 1
ATOM 3777 C C . PRO B 1 211 ? -4.301 -4.262 10.797 1 97.81 211 PRO B C 1
ATOM 3779 O O . PRO B 1 211 ? -5.051 -4.484 9.844 1 97.81 211 PRO B O 1
ATOM 3782 N N . GLY B 1 212 ? -3.213 -4.965 11.062 1 98.25 212 GLY B N 1
ATOM 3783 C CA . GLY B 1 212 ? -2.867 -6.086 10.203 1 98.25 212 GLY B CA 1
ATOM 3784 C C . GLY B 1 212 ? -3.912 -7.188 10.203 1 98.25 212 GLY B C 1
ATOM 3785 O O . GLY B 1 212 ? -4.293 -7.691 9.148 1 98.25 212 GLY B O 1
ATOM 3786 N N . GLU B 1 213 ? -4.383 -7.523 11.391 1 98.31 213 GLU B N 1
ATOM 3787 C CA . GLU B 1 213 ? -5.395 -8.57 11.516 1 98.31 213 GLU B CA 1
ATOM 3788 C C . GLU B 1 213 ? -6.699 -8.156 10.836 1 98.31 213 GLU B C 1
ATOM 3790 O O . GLU B 1 213 ? -7.348 -8.969 10.18 1 98.31 213 GLU B O 1
ATOM 3795 N N . ARG B 1 214 ? -7.07 -6.969 11.008 1 98.44 214 ARG B N 1
ATOM 3796 C CA . ARG B 1 214 ? -8.289 -6.453 10.398 1 98.44 214 ARG B CA 1
ATOM 3797 C C . ARG B 1 214 ? -8.211 -6.504 8.883 1 98.44 214 ARG B C 1
ATOM 3799 O O . ARG B 1 214 ? -9.188 -6.84 8.211 1 98.44 214 ARG B O 1
ATOM 3806 N N . LEU B 1 215 ? -7.059 -6.125 8.32 1 98.56 215 LEU B N 1
ATOM 3807 C CA . LEU B 1 215 ? -6.867 -6.203 6.871 1 98.56 215 LEU B CA 1
ATOM 3808 C C . LEU B 1 215 ? -7.059 -7.633 6.375 1 98.56 215 LEU B C 1
ATOM 3810 O O . LEU B 1 215 ? -7.781 -7.863 5.402 1 98.56 215 LEU B O 1
ATOM 3814 N N . LEU B 1 216 ? -6.41 -8.547 7.062 1 98.75 216 LEU B N 1
ATOM 3815 C CA . LEU B 1 216 ? -6.516 -9.953 6.711 1 98.75 216 LEU B CA 1
ATOM 3816 C C . LEU B 1 216 ? -7.969 -10.414 6.734 1 98.75 216 LEU B C 1
ATOM 3818 O O . LEU B 1 216 ? -8.461 -10.977 5.754 1 98.75 216 LEU B O 1
ATOM 3822 N N . GLU B 1 217 ? -8.672 -10.086 7.773 1 98.75 217 GLU B N 1
ATOM 3823 C CA . GLU B 1 217 ? -10.039 -10.547 7.98 1 98.75 217 GLU B CA 1
ATOM 3824 C C . GLU B 1 217 ? -10.992 -9.922 6.969 1 98.75 217 GLU B C 1
ATOM 3826 O O . GLU B 1 217 ? -11.812 -10.617 6.367 1 98.75 217 GLU B O 1
ATOM 3831 N N . ARG B 1 218 ? -10.891 -8.664 6.738 1 98.69 218 ARG B N 1
ATOM 3832 C CA . ARG B 1 218 ? -11.828 -7.977 5.863 1 98.69 218 ARG B CA 1
ATOM 3833 C C . ARG B 1 218 ? -11.633 -8.391 4.41 1 98.69 218 ARG B C 1
ATOM 3835 O O . ARG B 1 218 ? -12.602 -8.531 3.66 1 98.69 218 ARG B O 1
ATOM 3842 N N . ALA B 1 219 ? -10.383 -8.57 4.016 1 98.81 219 ALA B N 1
ATOM 3843 C CA . ALA B 1 219 ? -10.109 -9.008 2.646 1 98.81 219 ALA B CA 1
ATOM 3844 C C . ALA B 1 219 ? -10.695 -10.391 2.381 1 98.81 219 ALA B C 1
ATOM 3846 O O . ALA B 1 219 ? -11.359 -10.602 1.363 1 98.81 219 ALA B O 1
ATOM 3847 N N . ILE B 1 220 ? -10.453 -11.258 3.33 1 98.75 220 ILE B N 1
ATOM 3848 C CA . ILE B 1 220 ? -10.898 -12.633 3.125 1 98.75 220 ILE B CA 1
ATOM 3849 C C . ILE B 1 220 ? -12.414 -12.719 3.248 1 98.75 220 ILE B C 1
ATOM 3851 O O . ILE B 1 220 ? -13.055 -13.508 2.553 1 98.75 220 ILE B O 1
ATOM 3855 N N . GLU B 1 221 ? -13.023 -11.906 4.094 1 98.56 221 GLU B N 1
ATOM 3856 C CA . GLU B 1 221 ? -14.477 -11.914 4.266 1 98.56 221 GLU B CA 1
ATOM 3857 C C . GLU B 1 221 ? -15.188 -11.5 2.979 1 98.56 221 GLU B C 1
ATOM 3859 O O . GLU B 1 221 ? -16.156 -12.141 2.566 1 98.56 221 GLU B O 1
ATOM 3864 N N . GLU B 1 222 ? -14.688 -10.414 2.355 1 98.75 222 GLU B N 1
ATOM 3865 C CA . GLU B 1 222 ? -15.227 -10.047 1.051 1 98.75 222 GLU B CA 1
ATOM 3866 C C . GLU B 1 222 ? -15.078 -11.188 0.049 1 98.75 222 GLU B C 1
ATOM 3868 O O . GLU B 1 222 ? -16 -11.461 -0.728 1 98.75 222 GLU B O 1
ATOM 3873 N N . ALA B 1 223 ? -13.945 -11.852 0.091 1 98.81 223 ALA B N 1
ATOM 3874 C CA . ALA B 1 223 ? -13.664 -12.93 -0.856 1 98.81 223 ALA B CA 1
ATOM 3875 C C . ALA B 1 223 ? -14.562 -14.141 -0.6 1 98.81 223 ALA B C 1
ATOM 3877 O O . ALA B 1 223 ? -14.961 -14.828 -1.538 1 98.81 223 ALA B O 1
ATOM 3878 N N . ILE B 1 224 ? -14.844 -14.406 0.676 1 98.62 224 ILE B N 1
ATOM 3879 C CA . ILE B 1 224 ? -15.75 -15.484 1.046 1 98.62 224 ILE B CA 1
ATOM 3880 C C . ILE B 1 224 ? -17.141 -15.227 0.45 1 98.62 224 ILE B C 1
ATOM 3882 O O . ILE B 1 224 ? -17.75 -16.125 -0.126 1 98.62 224 ILE B O 1
ATOM 3886 N N . ASP B 1 225 ? -17.594 -13.953 0.561 1 98.5 225 ASP B N 1
ATOM 3887 C CA . ASP B 1 225 ? -18.891 -13.594 0.002 1 98.5 225 ASP B CA 1
ATOM 3888 C C . ASP B 1 225 ? -18.938 -13.852 -1.503 1 98.5 225 ASP B C 1
ATOM 3890 O O . ASP B 1 225 ? -19.922 -14.367 -2.023 1 98.5 225 ASP B O 1
ATOM 3894 N N . VAL B 1 226 ? -17.891 -13.555 -2.162 1 98.75 226 VAL B N 1
ATOM 3895 C CA . VAL B 1 226 ? -17.812 -13.758 -3.604 1 98.75 226 VAL B CA 1
ATOM 3896 C C . VAL B 1 226 ? -17.766 -15.25 -3.914 1 98.75 226 VAL B C 1
ATOM 3898 O O . VAL B 1 226 ? -18.422 -15.719 -4.844 1 98.75 226 VAL B O 1
ATOM 3901 N N . ALA B 1 227 ? -16.938 -16.016 -3.139 1 98.31 227 ALA B N 1
ATOM 3902 C CA . ALA B 1 227 ? -16.844 -17.453 -3.326 1 98.31 227 ALA B CA 1
ATOM 3903 C C . ALA B 1 227 ? -18.219 -18.109 -3.203 1 98.31 227 ALA B C 1
ATOM 3905 O O . ALA B 1 227 ? -18.578 -18.969 -4.016 1 98.31 227 ALA B O 1
ATOM 3906 N N . GLN B 1 228 ? -18.938 -17.688 -2.215 1 97.44 228 GLN B N 1
ATOM 3907 C CA . GLN B 1 228 ? -20.281 -18.219 -1.991 1 97.44 228 GLN B CA 1
ATOM 3908 C C . GLN B 1 228 ? -21.203 -17.875 -3.152 1 97.44 228 GLN B C 1
ATOM 3910 O O . GLN B 1 228 ? -22 -18.734 -3.594 1 97.44 228 GLN B O 1
ATOM 3915 N N . ALA B 1 229 ? -21.078 -16.672 -3.643 1 97.88 229 ALA B N 1
ATOM 3916 C CA . ALA B 1 229 ? -21.891 -16.25 -4.789 1 97.88 229 ALA B CA 1
ATOM 3917 C C . ALA B 1 229 ? -21.547 -17.078 -6.027 1 97.88 229 ALA B C 1
ATOM 3919 O O . ALA B 1 229 ? -22.406 -17.328 -6.875 1 97.88 229 ALA B O 1
ATOM 3920 N N . GLU B 1 230 ? -20.297 -17.578 -6.125 1 96.44 230 GLU B N 1
ATOM 3921 C CA . GLU B 1 230 ? -19.812 -18.422 -7.219 1 96.44 230 GLU B CA 1
ATOM 3922 C C . GLU B 1 230 ? -20.203 -19.875 -7 1 96.44 230 GLU B C 1
ATOM 3924 O O . GLU B 1 230 ? -19.906 -20.734 -7.828 1 96.44 230 GLU B O 1
ATOM 3929 N N . GLY B 1 231 ? -20.859 -20.172 -5.844 1 95.69 231 GLY B N 1
ATOM 3930 C CA . GLY B 1 231 ? -21.297 -21.531 -5.547 1 95.69 231 GLY B CA 1
ATOM 3931 C C . GLY B 1 231 ? -20.172 -22.406 -5.039 1 95.69 231 GLY B C 1
ATOM 3932 O O . GLY B 1 231 ? -20.25 -23.641 -5.156 1 95.69 231 GLY B O 1
ATOM 3933 N N . ARG B 1 232 ? -19.141 -21.797 -4.516 1 94.75 232 ARG B N 1
ATOM 3934 C CA . ARG B 1 232 ? -18.016 -22.562 -3.99 1 94.75 232 ARG B CA 1
ATOM 3935 C C . ARG B 1 232 ? -18.219 -22.891 -2.518 1 94.75 232 ARG B C 1
ATOM 3937 O O . ARG B 1 232 ? -18.828 -22.125 -1.78 1 94.75 232 ARG B O 1
ATOM 3944 N N . SER B 1 233 ? -17.719 -24.062 -2.129 1 92.38 233 SER B N 1
ATOM 3945 C CA . SER B 1 233 ? -17.719 -24.422 -0.715 1 92.38 233 SER B CA 1
ATOM 3946 C C . SER B 1 233 ? -16.531 -23.797 0.007 1 92.38 233 SER B C 1
ATOM 3948 O O . SER B 1 233 ? -15.383 -23.969 -0.395 1 92.38 233 SER B O 1
ATOM 3950 N N . VAL B 1 234 ? -16.844 -23.047 0.986 1 93 234 VAL B N 1
ATOM 3951 C CA . VAL B 1 234 ? -15.805 -22.406 1.796 1 93 234 VAL B CA 1
ATOM 3952 C C . VAL B 1 234 ? -15.82 -23 3.205 1 93 234 VAL B C 1
ATOM 3954 O O . VAL B 1 234 ? -16.859 -23 3.873 1 93 234 VAL B O 1
ATOM 3957 N N . PRO B 1 235 ? -14.695 -23.531 3.572 1 92.88 235 PRO B N 1
ATOM 3958 C CA . PRO B 1 235 ? -14.664 -24.031 4.949 1 92.88 235 PRO B CA 1
ATOM 3959 C C . PRO B 1 235 ? -15.008 -22.953 5.977 1 92.88 235 PRO B C 1
ATOM 3961 O O . PRO B 1 235 ? -14.633 -21.797 5.809 1 92.88 235 PRO B O 1
ATOM 3964 N N . ASN B 1 236 ? -15.625 -23.344 7.074 1 92.94 236 ASN B N 1
ATOM 3965 C CA . ASN B 1 236 ? -16.062 -22.406 8.102 1 92.94 236 ASN B CA 1
ATOM 3966 C C . ASN B 1 236 ? -14.883 -21.75 8.82 1 92.94 236 ASN B C 1
ATOM 3968 O O . ASN B 1 236 ? -15.008 -20.672 9.383 1 92.94 236 ASN B O 1
ATOM 3972 N N . ASP B 1 237 ? -13.758 -22.406 8.773 1 96.38 237 ASP B N 1
ATOM 3973 C CA . ASP B 1 237 ? -12.617 -21.922 9.547 1 96.38 237 ASP B CA 1
ATOM 3974 C C . ASP B 1 237 ? -11.562 -21.297 8.641 1 96.38 237 ASP B C 1
ATOM 3976 O O . ASP B 1 237 ? -10.383 -21.25 8.984 1 96.38 237 ASP B O 1
ATOM 3980 N N . VAL B 1 238 ? -11.969 -20.875 7.492 1 96.5 238 VAL B N 1
ATOM 3981 C CA . VAL B 1 238 ? -11.008 -20.422 6.492 1 96.5 238 VAL B CA 1
ATOM 3982 C C . VAL B 1 238 ? -10.266 -19.188 7.008 1 96.5 238 VAL B C 1
ATOM 3984 O O . VAL B 1 238 ? -9.078 -19 6.723 1 96.5 238 VAL B O 1
ATOM 3987 N N . VAL B 1 239 ? -10.906 -18.281 7.773 1 97.94 239 VAL B N 1
ATOM 3988 C CA . VAL B 1 239 ? -10.25 -17.109 8.344 1 97.94 239 VAL B CA 1
ATOM 3989 C C . VAL B 1 239 ? -9.164 -17.547 9.32 1 97.94 239 VAL B C 1
ATOM 3991 O O . VAL B 1 239 ? -8.031 -17.062 9.266 1 97.94 239 VAL B O 1
ATOM 3994 N N . ASP B 1 240 ? -9.484 -18.469 10.18 1 97.94 240 ASP B N 1
ATOM 3995 C CA . ASP B 1 240 ? -8.516 -19 11.125 1 97.94 240 ASP B CA 1
ATOM 3996 C C . ASP B 1 240 ? -7.383 -19.734 10.398 1 97.94 240 ASP B C 1
ATOM 3998 O O . ASP B 1 240 ? -6.23 -19.688 10.828 1 97.94 240 ASP B O 1
ATOM 4002 N N . HIS B 1 241 ? -7.789 -20.453 9.375 1 96.88 241 HIS B N 1
ATOM 4003 C CA . HIS B 1 241 ? -6.773 -21.109 8.57 1 96.88 241 HIS B CA 1
ATOM 4004 C C . HIS B 1 241 ? -5.809 -20.109 7.953 1 96.88 241 HIS B C 1
ATOM 4006 O O . HIS B 1 241 ? -4.598 -20.328 7.945 1 96.88 241 HIS B O 1
ATOM 4012 N N . ALA B 1 242 ? -6.328 -19 7.43 1 97.69 242 ALA B N 1
ATOM 4013 C CA . ALA B 1 242 ? -5.484 -17.953 6.875 1 97.69 242 ALA B CA 1
ATOM 4014 C C . ALA B 1 242 ? -4.523 -17.406 7.93 1 97.69 242 ALA B C 1
ATOM 4016 O O . ALA B 1 242 ? -3.338 -17.203 7.652 1 97.69 242 ALA B O 1
ATOM 4017 N N . LYS B 1 243 ? -5.016 -17.203 9.125 1 98.38 243 LYS B N 1
ATOM 4018 C CA . LYS B 1 243 ? -4.176 -16.75 10.227 1 98.38 243 LYS B CA 1
ATOM 4019 C C . LYS B 1 243 ? -3.09 -17.766 10.555 1 98.38 243 LYS B C 1
ATOM 4021 O O . LYS B 1 243 ? -1.944 -17.391 10.828 1 98.38 243 LYS B O 1
ATOM 4026 N N . THR B 1 244 ? -3.467 -18.984 10.547 1 97 244 THR B N 1
ATOM 4027 C CA . THR B 1 244 ? -2.51 -20.062 10.797 1 97 244 THR B CA 1
ATOM 4028 C C . THR B 1 244 ? -1.406 -20.062 9.75 1 97 244 THR B C 1
ATOM 4030 O O . THR B 1 244 ? -0.227 -20.219 10.078 1 97 244 THR B O 1
ATOM 4033 N N . VAL B 1 245 ? -1.773 -19.953 8.5 1 95 245 VAL B N 1
ATOM 4034 C CA . VAL B 1 245 ? -0.792 -19.906 7.418 1 95 245 VAL B CA 1
ATOM 4035 C C . VAL B 1 245 ? 0.14 -18.719 7.621 1 95 245 VAL B C 1
ATOM 4037 O O . VAL B 1 245 ? 1.36 -18.844 7.492 1 95 245 VAL B O 1
ATOM 4040 N N . ALA B 1 246 ? -0.417 -17.531 7.953 1 97.06 246 ALA B N 1
ATOM 4041 C CA . ALA B 1 246 ? 0.395 -16.344 8.219 1 97.06 246 ALA B CA 1
ATOM 4042 C C . ALA B 1 246 ? 1.388 -16.594 9.344 1 97.06 246 ALA B C 1
ATOM 4044 O O . ALA B 1 246 ? 2.547 -16.188 9.266 1 97.06 246 ALA B O 1
ATOM 4045 N N . ARG B 1 247 ? 0.936 -17.297 10.367 1 96.81 247 ARG B N 1
ATOM 4046 C CA . ARG B 1 247 ? 1.789 -17.609 11.508 1 96.81 247 ARG B CA 1
ATOM 4047 C C . ARG B 1 247 ? 2.887 -18.594 11.117 1 96.81 247 ARG B C 1
ATOM 4049 O O . ARG B 1 247 ? 4.047 -18.422 11.5 1 96.81 247 ARG B O 1
ATOM 4056 N N . ARG B 1 248 ? 2.541 -19.609 10.422 1 92.75 248 ARG B N 1
ATOM 4057 C CA . ARG B 1 248 ? 3.477 -20.656 10.031 1 92.75 248 ARG B CA 1
ATOM 4058 C C . ARG B 1 248 ? 4.543 -20.109 9.086 1 92.75 248 ARG B C 1
ATOM 4060 O O . ARG B 1 248 ? 5.672 -20.609 9.07 1 92.75 248 ARG B O 1
ATOM 4067 N N . THR B 1 249 ? 4.191 -19.156 8.328 1 92.75 249 THR B N 1
ATOM 4068 C CA . THR B 1 249 ? 5.113 -18.547 7.379 1 92.75 249 THR B CA 1
ATOM 4069 C C . THR B 1 249 ? 5.52 -17.156 7.848 1 92.75 249 THR B C 1
ATOM 4071 O O . THR B 1 249 ? 5.734 -16.25 7.027 1 92.75 249 THR B O 1
ATOM 4074 N N . ALA B 1 250 ? 5.617 -16.906 9.141 1 95.12 250 ALA B N 1
ATOM 4075 C CA . ALA B 1 250 ? 5.711 -15.594 9.766 1 95.12 250 ALA B CA 1
ATOM 4076 C C . ALA B 1 250 ? 6.93 -14.828 9.258 1 95.12 250 ALA B C 1
ATOM 4078 O O . ALA B 1 250 ? 6.863 -13.609 9.047 1 95.12 250 ALA B O 1
ATOM 4079 N N . THR B 1 251 ? 7.98 -15.484 9.016 1 93.25 251 THR B N 1
ATOM 4080 C CA . THR B 1 251 ? 9.211 -14.797 8.641 1 93.25 251 THR B CA 1
ATOM 4081 C C . THR B 1 251 ? 9.359 -14.742 7.125 1 93.25 251 THR B C 1
ATOM 4083 O O . THR B 1 251 ? 10.289 -14.102 6.613 1 93.25 251 THR B O 1
ATOM 4086 N N . ASN B 1 252 ? 8.398 -15.359 6.367 1 92.06 252 ASN B N 1
ATOM 4087 C CA . ASN B 1 252 ? 8.484 -15.422 4.914 1 92.06 252 ASN B CA 1
ATOM 4088 C C . ASN B 1 252 ? 8.016 -14.117 4.273 1 92.06 252 ASN B C 1
ATOM 4090 O O . ASN B 1 252 ? 7.227 -13.375 4.863 1 92.06 252 ASN B O 1
ATOM 4094 N N . THR B 1 253 ? 8.594 -13.852 3.133 1 93.81 253 THR B N 1
ATOM 4095 C CA . THR B 1 253 ? 8.117 -12.812 2.223 1 93.81 253 THR B CA 1
ATOM 4096 C C . THR B 1 253 ? 7.16 -13.398 1.188 1 93.81 253 THR B C 1
ATOM 4098 O O . THR B 1 253 ? 7.48 -14.398 0.534 1 93.81 253 THR B O 1
ATOM 4101 N N . SER B 1 254 ? 5.992 -12.789 1.147 1 94.94 254 SER B N 1
ATOM 4102 C CA . SER B 1 254 ? 5.07 -13.281 0.131 1 94.94 254 SER B CA 1
ATOM 4103 C C . SER B 1 254 ? 5.656 -13.133 -1.269 1 94.94 254 SER B C 1
ATOM 4105 O O . SER B 1 254 ? 6.512 -12.273 -1.498 1 94.94 254 SER B O 1
ATOM 4107 N N . SER B 1 255 ? 5.211 -14 -2.174 1 93.31 255 SER B N 1
ATOM 4108 C CA . SER B 1 255 ? 5.688 -13.93 -3.551 1 93.31 255 SER B CA 1
ATOM 4109 C C . SER B 1 255 ? 5.34 -12.586 -4.188 1 93.31 255 SER B C 1
ATOM 4111 O O . SER B 1 255 ? 6.105 -12.055 -4.992 1 93.31 255 SER B O 1
ATOM 4113 N N . MET B 1 256 ? 4.273 -12.031 -3.814 1 97.12 256 MET B N 1
ATOM 4114 C CA . MET B 1 256 ? 3.867 -10.742 -4.371 1 97.12 256 MET B CA 1
ATOM 4115 C C . MET B 1 256 ? 4.781 -9.625 -3.881 1 97.12 256 MET B C 1
ATOM 4117 O O . MET B 1 256 ? 5.117 -8.711 -4.637 1 97.12 256 MET B O 1
ATOM 4121 N N . ARG B 1 257 ? 5.121 -9.625 -2.6 1 97.06 257 ARG B N 1
ATOM 4122 C CA . ARG B 1 257 ? 6.07 -8.641 -2.1 1 97.06 257 ARG B CA 1
ATOM 4123 C C . ARG B 1 257 ? 7.391 -8.719 -2.857 1 97.06 257 ARG B C 1
ATOM 4125 O O . ARG B 1 257 ? 7.969 -7.688 -3.219 1 97.06 257 ARG B O 1
ATOM 4132 N N . GLN B 1 258 ? 7.828 -9.938 -3.129 1 93.88 258 GLN B N 1
ATOM 4133 C CA . GLN B 1 258 ? 9.047 -10.117 -3.914 1 93.88 258 GLN B CA 1
ATOM 4134 C C . GLN B 1 258 ? 8.914 -9.461 -5.289 1 93.88 258 GLN B C 1
ATOM 4136 O O . GLN B 1 258 ? 9.852 -8.82 -5.766 1 93.88 258 GLN B O 1
ATOM 4141 N N . ASP B 1 259 ? 7.766 -9.664 -5.926 1 95.56 259 ASP B N 1
ATOM 4142 C CA . ASP B 1 259 ? 7.512 -9.078 -7.238 1 95.56 259 ASP B CA 1
ATOM 4143 C C . ASP B 1 259 ? 7.566 -7.551 -7.172 1 95.56 259 ASP B C 1
ATOM 4145 O O . ASP B 1 259 ? 8.234 -6.914 -7.988 1 95.56 259 ASP B O 1
ATOM 4149 N N . ILE B 1 260 ? 6.91 -6.949 -6.184 1 96.69 260 ILE B N 1
ATOM 4150 C CA . ILE B 1 260 ? 6.848 -5.5 -6.039 1 96.69 260 ILE B CA 1
ATOM 4151 C C . ILE B 1 260 ? 8.25 -4.945 -5.773 1 96.69 260 ILE B C 1
ATOM 4153 O O . ILE B 1 260 ? 8.648 -3.949 -6.375 1 96.69 260 ILE B O 1
ATOM 4157 N N . GLU B 1 261 ? 8.984 -5.559 -4.918 1 94.06 261 GLU B N 1
ATOM 4158 C CA . GLU B 1 261 ? 10.32 -5.105 -4.539 1 94.06 261 GLU B CA 1
ATOM 4159 C C . GLU B 1 261 ? 11.297 -5.215 -5.707 1 94.06 261 GLU B C 1
ATOM 4161 O O . GLU B 1 261 ? 12.242 -4.434 -5.809 1 94.06 261 GLU B O 1
ATOM 4166 N N . SER B 1 262 ? 10.992 -6.137 -6.617 1 91.69 262 SER B N 1
ATOM 4167 C CA . SER B 1 262 ? 11.867 -6.312 -7.777 1 91.69 262 SER B CA 1
ATOM 4168 C C . SER B 1 262 ? 11.391 -5.477 -8.961 1 91.69 262 SER B C 1
ATOM 4170 O O . SER B 1 262 ? 12.008 -5.496 -10.023 1 91.69 262 SER B O 1
ATOM 4172 N N . GLY B 1 263 ? 10.234 -4.789 -8.758 1 92.62 263 GLY B N 1
ATOM 4173 C CA . GLY B 1 263 ? 9.695 -3.961 -9.828 1 92.62 263 GLY B CA 1
ATOM 4174 C C . GLY B 1 263 ? 9.008 -4.762 -10.914 1 92.62 263 GLY B C 1
ATOM 4175 O O . GLY B 1 263 ? 8.938 -4.324 -12.062 1 92.62 263 GLY B O 1
ATOM 4176 N N . SER B 1 264 ? 8.508 -5.984 -10.609 1 92.06 264 SER B N 1
ATOM 4177 C CA . SER B 1 264 ? 7.887 -6.879 -11.578 1 92.06 264 SER B CA 1
ATOM 4178 C C . SER B 1 264 ? 6.363 -6.789 -11.516 1 92.06 264 SER B C 1
ATOM 4180 O O . SER B 1 264 ? 5.809 -6.27 -10.539 1 92.06 264 SER B O 1
ATOM 4182 N N . ARG B 1 265 ? 5.793 -7.273 -12.578 1 95.69 265 ARG B N 1
ATOM 4183 C CA . ARG B 1 265 ? 4.348 -7.496 -12.578 1 95.69 265 ARG B CA 1
ATOM 4184 C C . ARG B 1 265 ? 3.963 -8.547 -11.539 1 95.69 265 ARG B C 1
ATOM 4186 O O . ARG B 1 265 ? 4.773 -9.406 -11.188 1 95.69 265 ARG B O 1
ATOM 4193 N N . THR B 1 266 ? 2.699 -8.367 -11 1 97.62 266 THR B N 1
ATOM 4194 C CA . THR B 1 266 ? 2.232 -9.305 -9.984 1 97.62 266 THR B CA 1
ATOM 4195 C C . THR B 1 266 ? 1.037 -10.109 -10.5 1 97.62 266 THR B C 1
ATOM 4197 O O . THR B 1 266 ? 0.562 -9.875 -11.609 1 97.62 266 THR B O 1
ATOM 4200 N N . GLU B 1 267 ? 0.589 -10.992 -9.695 1 97.75 267 GLU B N 1
ATOM 4201 C CA . GLU B 1 267 ? -0.588 -11.789 -10.023 1 97.75 267 GLU B CA 1
ATOM 4202 C C . GLU B 1 267 ? -1.854 -11.18 -9.43 1 97.75 267 GLU B C 1
ATOM 4204 O O . GLU B 1 267 ? -2.855 -11.875 -9.242 1 97.75 267 GLU B O 1
ATOM 4209 N N . ILE B 1 268 ? -1.846 -9.883 -9.172 1 98.56 268 ILE B N 1
ATOM 4210 C CA . ILE B 1 268 ? -2.914 -9.203 -8.453 1 98.56 268 ILE B CA 1
ATOM 4211 C C . ILE B 1 268 ? -4.242 -9.406 -9.18 1 98.56 268 ILE B C 1
ATOM 4213 O O . ILE B 1 268 ? -5.285 -9.57 -8.547 1 98.56 268 ILE B O 1
ATOM 4217 N N . ASP B 1 269 ? -4.258 -9.461 -10.477 1 98.19 269 ASP B N 1
ATOM 4218 C CA . ASP B 1 269 ? -5.484 -9.555 -11.266 1 98.19 269 ASP B CA 1
ATOM 4219 C C . ASP B 1 269 ? -6.113 -10.938 -11.141 1 98.19 269 ASP B C 1
ATOM 4221 O O . ASP B 1 269 ? -7.336 -11.078 -11.234 1 98.19 269 ASP B O 1
ATOM 4225 N N . ALA B 1 270 ? -5.258 -11.93 -10.867 1 98.38 270 ALA B N 1
ATOM 4226 C CA . ALA B 1 270 ? -5.766 -13.289 -10.727 1 98.38 270 ALA B CA 1
ATOM 4227 C C . ALA B 1 270 ? -6.113 -13.594 -9.273 1 98.38 270 ALA B C 1
ATOM 4229 O O . ALA B 1 270 ? -6.672 -14.656 -8.969 1 98.38 270 ALA B O 1
ATOM 4230 N N . LEU B 1 271 ? -5.785 -12.688 -8.375 1 98.5 271 LEU B N 1
ATOM 4231 C CA . LEU B 1 271 ? -6.062 -12.836 -6.949 1 98.5 271 LEU B CA 1
ATOM 4232 C C . LEU B 1 271 ? -7.137 -11.852 -6.5 1 98.5 271 LEU B C 1
ATOM 4234 O O . LEU B 1 271 ? -8.305 -12.008 -6.852 1 98.5 271 LEU B O 1
ATOM 4238 N N . ASN B 1 272 ? -6.727 -10.719 -5.91 1 98.88 272 ASN B N 1
ATOM 4239 C CA . ASN B 1 272 ? -7.699 -9.734 -5.461 1 98.88 272 ASN B CA 1
ATOM 4240 C C . ASN B 1 272 ? -8.516 -9.18 -6.629 1 98.88 272 ASN B C 1
ATOM 4242 O O . ASN B 1 272 ? -9.711 -8.922 -6.488 1 98.88 272 ASN B O 1
ATOM 4246 N N . GLY B 1 273 ? -7.883 -8.969 -7.758 1 98.69 273 GLY B N 1
ATOM 4247 C CA . GLY B 1 273 ? -8.586 -8.484 -8.938 1 98.69 273 GLY B CA 1
ATOM 4248 C C . GLY B 1 273 ? -9.688 -9.422 -9.398 1 98.69 273 GLY B C 1
ATOM 4249 O O . GLY B 1 273 ? -10.742 -8.977 -9.859 1 98.69 273 GLY B O 1
ATOM 4250 N N . ALA B 1 274 ? -9.414 -10.711 -9.305 1 98.75 274 ALA B N 1
ATOM 4251 C CA . ALA B 1 274 ? -10.43 -11.695 -9.664 1 98.75 274 ALA B CA 1
ATOM 4252 C C . ALA B 1 274 ? -11.633 -11.609 -8.734 1 98.75 274 ALA B C 1
ATOM 4254 O O . ALA B 1 274 ? -12.781 -11.719 -9.18 1 98.75 274 ALA B O 1
ATOM 4255 N N . ILE B 1 275 ? -11.391 -11.43 -7.434 1 98.88 275 ILE B N 1
ATOM 4256 C CA . ILE B 1 275 ? -12.461 -11.273 -6.453 1 98.88 275 ILE B CA 1
ATOM 4257 C C . ILE B 1 275 ? -13.312 -10.055 -6.812 1 98.88 275 ILE B C 1
ATOM 4259 O O . ILE B 1 275 ? -14.547 -10.133 -6.789 1 98.88 275 ILE B O 1
ATOM 4263 N N . VAL B 1 276 ? -12.664 -8.977 -7.191 1 98.88 276 VAL B N 1
ATOM 4264 C CA . VAL B 1 276 ? -13.367 -7.746 -7.547 1 98.88 276 VAL B CA 1
ATOM 4265 C C . VAL B 1 276 ? -14.219 -7.977 -8.789 1 98.88 276 VAL B C 1
ATOM 4267 O O . VAL B 1 276 ? -15.391 -7.59 -8.828 1 98.88 276 VAL B O 1
ATOM 4270 N N . SER B 1 277 ? -13.656 -8.586 -9.789 1 98.62 277 SER B N 1
ATOM 4271 C CA . SER B 1 277 ? -14.367 -8.844 -11.039 1 98.62 277 SER B CA 1
ATOM 4272 C C . SER B 1 277 ? -15.594 -9.727 -10.797 1 98.62 277 SER B C 1
ATOM 4274 O O . SER B 1 277 ? -16.688 -9.414 -11.266 1 98.62 277 SER B O 1
ATOM 4276 N N . LEU B 1 278 ? -15.422 -10.766 -10.07 1 98.69 278 LEU B N 1
ATOM 4277 C CA . LEU B 1 278 ? -16.516 -11.672 -9.773 1 98.69 278 LEU B CA 1
ATOM 4278 C C . LEU B 1 278 ? -17.547 -11.008 -8.852 1 98.69 278 LEU B C 1
ATOM 4280 O O . LEU B 1 278 ? -18.734 -11.273 -8.953 1 98.69 278 LEU B O 1
ATOM 4284 N N . GLY B 1 279 ? -17.031 -10.211 -7.895 1 98.75 279 GLY B N 1
ATOM 4285 C CA . GLY B 1 279 ? -17.953 -9.438 -7.078 1 98.75 279 GLY B CA 1
ATOM 4286 C C . GLY B 1 279 ? -18.906 -8.594 -7.898 1 98.75 279 GLY B C 1
ATOM 4287 O O . GLY B 1 279 ? -20.109 -8.562 -7.625 1 98.75 279 GLY B O 1
ATOM 4288 N N . ARG B 1 280 ? -18.375 -7.941 -8.883 1 98.5 280 ARG B N 1
ATOM 4289 C CA . ARG B 1 280 ? -19.203 -7.145 -9.773 1 98.5 280 ARG B CA 1
ATOM 4290 C C . ARG B 1 280 ? -20.234 -8.016 -10.492 1 98.5 280 ARG B C 1
ATOM 4292 O O . ARG B 1 280 ? -21.391 -7.648 -10.609 1 98.5 280 ARG B O 1
ATOM 4299 N N . LYS B 1 281 ? -19.766 -9.141 -10.945 1 98.31 281 LYS B N 1
ATOM 4300 C CA . LYS B 1 281 ? -20.625 -10.086 -11.648 1 98.31 281 LYS B CA 1
ATOM 4301 C C . LYS B 1 281 ? -21.812 -10.5 -10.781 1 98.31 281 LYS B C 1
ATOM 4303 O O . LYS B 1 281 ? -22.938 -10.641 -11.273 1 98.31 281 LYS B O 1
ATOM 4308 N N . HIS B 1 282 ? -21.625 -10.695 -9.539 1 98.5 282 HIS B N 1
ATOM 4309 C CA . HIS B 1 282 ? -22.641 -11.242 -8.633 1 98.5 282 HIS B CA 1
ATOM 4310 C C . HIS B 1 282 ? -23.25 -10.148 -7.77 1 98.5 282 HIS B C 1
ATOM 4312 O O . HIS B 1 282 ? -24.016 -10.445 -6.848 1 98.5 282 HIS B O 1
ATOM 4318 N N . ASP B 1 283 ? -22.859 -8.844 -8.023 1 98.38 283 ASP B N 1
ATOM 4319 C CA . ASP B 1 283 ? -23.328 -7.695 -7.262 1 98.38 283 ASP B CA 1
ATOM 4320 C C . ASP B 1 283 ? -22.953 -7.82 -5.785 1 98.38 283 ASP B C 1
ATOM 4322 O O . ASP B 1 283 ? -23.797 -7.625 -4.91 1 98.38 283 ASP B O 1
ATOM 4326 N N . VAL B 1 284 ? -21.828 -8.359 -5.5 1 98.56 284 VAL B N 1
ATOM 4327 C CA . VAL B 1 284 ? -21.234 -8.414 -4.172 1 98.56 284 VAL B CA 1
ATOM 4328 C C . VAL B 1 284 ? -20.172 -7.312 -4.039 1 98.56 284 VAL B C 1
ATOM 4330 O O . VAL B 1 284 ? -19.266 -7.223 -4.855 1 98.56 284 VAL B O 1
ATOM 4333 N N . GLU B 1 285 ? -20.281 -6.402 -3.047 1 98.38 285 GLU B N 1
ATOM 4334 C CA . GLU B 1 285 ? -19.328 -5.309 -2.854 1 98.38 285 GLU B CA 1
ATOM 4335 C C . GLU B 1 285 ? -17.984 -5.82 -2.338 1 98.38 285 GLU B C 1
ATOM 4337 O O . GLU B 1 285 ? -17.938 -6.652 -1.427 1 98.38 285 GLU B O 1
ATOM 4342 N N . THR B 1 286 ? -16.953 -5.387 -2.943 1 98.81 286 THR B N 1
ATOM 4343 C CA . THR B 1 286 ? -15.609 -5.805 -2.539 1 98.81 286 THR B CA 1
ATOM 4344 C C . THR B 1 286 ? -14.688 -4.602 -2.4 1 98.81 286 THR B C 1
ATOM 4346 O O . THR B 1 286 ? -13.594 -4.578 -2.98 1 98.81 286 THR B O 1
ATOM 4349 N N . PRO B 1 287 ? -15.039 -3.609 -1.589 1 98.81 287 PRO B N 1
ATOM 4350 C CA . PRO B 1 287 ? -14.25 -2.377 -1.525 1 98.81 287 PRO B CA 1
ATOM 4351 C C . PRO B 1 287 ? -12.828 -2.613 -1.019 1 98.81 287 PRO B C 1
ATOM 4353 O O . PRO B 1 287 ? -11.898 -1.923 -1.438 1 98.81 287 PRO B O 1
ATOM 4356 N N . VAL B 1 288 ? -12.633 -3.529 -0.077 1 98.88 288 VAL B N 1
ATOM 4357 C CA . VAL B 1 288 ? -11.305 -3.801 0.469 1 98.88 288 VAL B CA 1
ATOM 4358 C C . VAL B 1 288 ? -10.422 -4.422 -0.61 1 98.88 288 VAL B C 1
ATOM 4360 O O . VAL B 1 288 ? -9.32 -3.934 -0.875 1 98.88 288 VAL B O 1
ATOM 4363 N N . ASN B 1 289 ? -10.953 -5.461 -1.294 1 98.94 289 ASN B N 1
ATOM 4364 C CA . ASN B 1 289 ? -10.188 -6.113 -2.352 1 98.94 289 ASN B CA 1
ATOM 4365 C C . ASN B 1 289 ? -9.938 -5.172 -3.525 1 98.94 289 ASN B C 1
ATOM 4367 O O . ASN B 1 289 ? -8.883 -5.234 -4.164 1 98.94 289 ASN B O 1
ATOM 4371 N N . GLN B 1 290 ? -10.898 -4.332 -3.861 1 98.88 290 GLN B N 1
ATOM 4372 C CA . GLN B 1 290 ? -10.711 -3.344 -4.914 1 98.88 290 GLN B CA 1
ATOM 4373 C C . GLN B 1 290 ? -9.594 -2.365 -4.555 1 98.88 290 GLN B C 1
ATOM 4375 O O . GLN B 1 290 ? -8.75 -2.035 -5.391 1 98.88 290 GLN B O 1
ATOM 4380 N N . THR B 1 291 ? -9.594 -1.86 -3.324 1 98.88 291 THR B N 1
ATOM 4381 C CA . THR B 1 291 ? -8.562 -0.936 -2.865 1 98.88 291 THR B CA 1
ATOM 4382 C C . THR B 1 291 ? -7.184 -1.586 -2.936 1 98.88 291 THR B C 1
ATOM 4384 O O . THR B 1 291 ? -6.242 -0.998 -3.469 1 98.88 291 THR B O 1
ATOM 4387 N N . LEU B 1 292 ? -7.086 -2.816 -2.436 1 98.88 292 LEU B N 1
ATOM 4388 C CA . LEU B 1 292 ? -5.828 -3.555 -2.465 1 98.88 292 LEU B CA 1
ATOM 4389 C C . LEU B 1 292 ? -5.359 -3.77 -3.898 1 98.88 292 LEU B C 1
ATOM 4391 O O . LEU B 1 292 ? -4.191 -3.537 -4.215 1 98.88 292 LEU B O 1
ATOM 4395 N N . ALA B 1 293 ? -6.305 -4.188 -4.75 1 98.81 293 ALA B N 1
ATOM 4396 C CA . ALA B 1 293 ? -5.961 -4.453 -6.145 1 98.81 293 ALA B CA 1
ATOM 4397 C C . ALA B 1 293 ? -5.465 -3.188 -6.84 1 98.81 293 ALA B C 1
ATOM 4399 O O . ALA B 1 293 ? -4.441 -3.207 -7.527 1 98.81 293 ALA B O 1
ATOM 4400 N N . ASP B 1 294 ? -6.156 -2.088 -6.648 1 98.75 294 ASP B N 1
ATOM 4401 C CA . ASP B 1 294 ? -5.789 -0.826 -7.285 1 98.75 294 ASP B CA 1
ATOM 4402 C C . ASP B 1 294 ? -4.43 -0.338 -6.789 1 98.75 294 ASP B C 1
ATOM 4404 O O . ASP B 1 294 ? -3.625 0.176 -7.57 1 98.75 294 ASP B O 1
ATOM 4408 N N . LEU B 1 295 ? -4.168 -0.485 -5.48 1 98.81 295 LEU B N 1
ATOM 4409 C CA . LEU B 1 295 ? -2.891 -0.062 -4.918 1 98.81 295 LEU B CA 1
ATOM 4410 C C . LEU B 1 295 ? -1.742 -0.874 -5.508 1 98.81 295 LEU B C 1
ATOM 4412 O O . LEU B 1 295 ? -0.702 -0.316 -5.863 1 98.81 295 LEU B O 1
ATOM 4416 N N . VAL B 1 296 ? -1.919 -2.197 -5.578 1 98.75 296 VAL B N 1
ATOM 4417 C CA . VAL B 1 296 ? -0.865 -3.051 -6.117 1 98.75 296 VAL B CA 1
ATOM 4418 C C . VAL B 1 296 ? -0.616 -2.703 -7.582 1 98.75 296 VAL B C 1
ATOM 4420 O O . VAL B 1 296 ? 0.534 -2.604 -8.016 1 98.75 296 VAL B O 1
ATOM 4423 N N . ARG B 1 297 ? -1.707 -2.529 -8.383 1 98.25 297 ARG B N 1
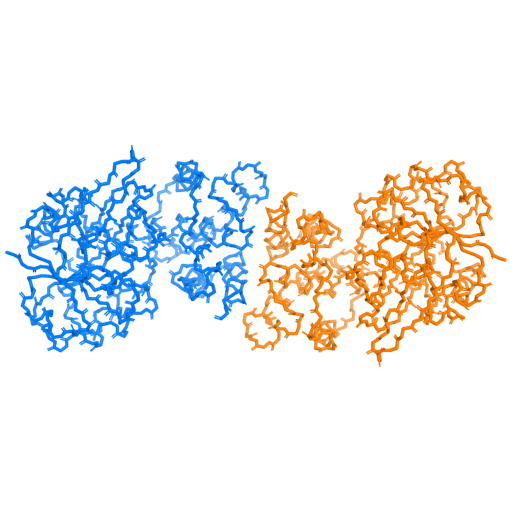ATOM 4424 C CA . ARG B 1 297 ? -1.563 -2.137 -9.781 1 98.25 297 ARG B CA 1
ATOM 4425 C C . ARG B 1 297 ? -0.776 -0.837 -9.906 1 98.25 297 ARG B C 1
ATOM 4427 O O . ARG B 1 297 ? 0.048 -0.69 -10.812 1 98.25 297 ARG B O 1
ATOM 4434 N N . LEU B 1 298 ? -1.054 0.083 -8.969 1 97.06 298 LEU B N 1
ATOM 4435 C CA . LEU B 1 298 ? -0.358 1.365 -8.961 1 97.06 298 LEU B CA 1
ATOM 4436 C C . LEU B 1 298 ? 1.114 1.185 -8.609 1 97.06 298 LEU B C 1
ATOM 4438 O O . LEU B 1 298 ? 1.974 1.9 -9.133 1 97.06 298 LEU B O 1
ATOM 4442 N N . ALA B 1 299 ? 1.417 0.28 -7.754 1 97.12 299 ALA B N 1
ATOM 4443 C CA . ALA B 1 299 ? 2.766 0.054 -7.242 1 97.12 299 ALA B CA 1
ATOM 4444 C C . ALA B 1 299 ? 3.621 -0.698 -8.258 1 97.12 299 ALA B C 1
ATOM 4446 O O . ALA B 1 299 ? 4.852 -0.683 -8.18 1 97.12 299 ALA B O 1
ATOM 4447 N N . GLU B 1 300 ? 2.877 -1.37 -9.258 1 93.06 300 GLU B N 1
ATOM 4448 C CA . GLU B 1 300 ? 3.59 -2.121 -10.281 1 93.06 300 GLU B CA 1
ATOM 4449 C C . GLU B 1 300 ? 4.348 -1.188 -11.227 1 93.06 300 GLU B C 1
ATOM 4451 O O . GLU B 1 300 ? 3.875 -0.091 -11.531 1 93.06 300 GLU B O 1
ATOM 4456 N N . ARG B 1 301 ? 5.637 -1.153 -11.469 1 73.94 301 ARG B N 1
ATOM 4457 C CA . ARG B 1 301 ? 6.445 -0.321 -12.352 1 73.94 301 ARG B CA 1
ATOM 4458 C C . ARG B 1 301 ? 6.578 -0.953 -13.727 1 73.94 301 ARG B C 1
ATOM 4460 O O . ARG B 1 301 ? 6.527 -2.178 -13.867 1 73.94 301 ARG B O 1
#

Solvent-accessible surface area (backbone atoms only — not comparable to full-atom values): 29990 Å² total; per-residue (Å²): 117,34,36,24,31,39,23,66,43,33,57,26,44,48,53,45,40,32,33,36,67,53,70,38,46,48,38,40,26,32,71,88,47,68,40,55,50,34,20,58,72,74,16,36,36,40,33,41,76,87,71,51,73,48,75,28,84,52,46,64,36,74,56,49,68,71,46,48,75,26,62,32,35,39,41,37,42,57,58,89,42,45,58,62,53,41,65,62,33,36,84,38,52,76,91,43,36,39,34,35,52,42,70,49,61,63,56,68,63,52,50,43,74,62,43,63,50,84,29,38,29,33,26,39,56,46,57,35,52,36,61,88,46,66,26,34,30,36,37,73,38,83,44,61,25,43,31,18,32,70,75,46,76,73,54,70,67,60,52,49,52,28,49,56,38,32,67,26,75,40,50,40,45,81,41,88,53,28,67,44,53,43,48,54,51,36,40,38,45,45,28,44,30,55,60,26,33,52,27,68,43,35,39,26,55,32,71,74,40,69,46,28,41,49,52,27,51,52,29,28,50,40,41,48,55,35,38,48,72,71,69,45,75,72,66,92,55,49,68,60,49,36,52,48,51,26,54,76,38,28,86,38,70,40,72,47,26,54,23,47,76,69,46,33,76,67,58,45,60,30,37,30,33,38,45,34,54,49,8,59,74,67,74,41,82,34,55,47,31,41,48,47,30,27,44,51,62,56,36,38,99,118,33,37,25,31,38,24,67,43,34,59,24,44,49,54,45,41,32,33,37,69,53,70,37,46,47,37,40,26,30,70,87,48,67,40,56,50,33,21,58,74,74,15,36,37,39,32,41,77,87,70,50,71,48,74,28,86,52,47,64,38,74,57,50,68,71,45,48,76,26,61,33,34,40,42,35,42,56,58,89,42,47,59,63,53,40,66,62,33,36,86,39,51,77,91,43,34,38,35,34,53,42,70,49,62,64,56,70,64,51,50,44,74,60,43,62,50,84,29,38,30,32,26,38,56,46,57,35,52,36,62,89,44,66,26,34,29,37,37,71,37,83,44,60,26,42,32,18,31,70,75,47,75,75,54,70,66,59,52,50,51,28,50,55,38,32,66,26,74,42,51,39,46,80,39,85,52,28,67,43,52,43,49,54,51,35,41,38,45,44,27,45,29,54,60,24,32,52,28,68,44,35,39,25,54,32,71,74,39,68,45,28,40,48,50,26,51,52,30,27,50,40,39,48,55,34,37,48,72,70,70,46,75,71,68,92,54,49,68,59,48,36,51,48,52,26,55,76,38,26,85,38,70,41,72,47,26,54,24,49,77,70,45,33,77,67,56,46,61,32,37,30,34,38,45,33,54,50,9,61,74,67,73,39,81,34,56,47,31,43,48,46,30,26,43,52,61,56,36,39,98

InterPro domains:
  IPR003710 Ketopantoate reductase ApbA/PanE [TIGR00745] (3-301)
  IPR008927 6-phosphogluconate dehydrogenase-like, C-terminal domain superfamily [SSF48179] (181-300)
  IPR013328 6-phosphogluconate dehydrogenase, domain 2 [G3DSA:1.10.1040.10] (179-301)
  IPR013332 Ketopantoate reductase, N-terminal domain [PF02558] (3-149)
  IPR013752 Ketopantoate reductase, C-terminal domain [PF08546] (180-299)
  IPR036291 NAD(P)-binding domain superfamily [SSF51735] (1-153)
  IPR050838 2-dehydropantoate 2-reductase-like [PTHR43765] (1-300)

Secondary structure (DSSP, 8-state):
-EEEEE--SHHHHHHHHHHHHTT-EEEEE--SSHHHHHHHHH-EEEE-TTS-EEEE--EEES-GGGGGG-SEEEE-S-GGGHHHHHHHHGGG-SS-EEEE--SSSSHHHHHHTTS-GGGEEEEEE--EEEEEETTEEEEEE---EEEEESSS---HHHHHHHHHHHHTT--EEE-S-HHHHHHHHHHHHHHHHHHHHHHT--GGGGGSSHHHHHHHHHHHHHHHHHHHHTT----TTHHHHHHHHHHHTTTPPPHHHHHHHTT---SGGGTHHHHHHHHHHTT---HHHHHHHHHHHHH--/-EEEEE--SHHHHHHHHHHHHTT-EEEEE--SSHHHHHHHHH-EEEE-TTS-EEEE--EEES-GGGGGG-SEEEE-S-GGGHHHHHHHHGGG-SS-EEEE--SSSSHHHHHHTTS-GGGEEEEEE--EEEEEETTEEEEEE---EEEEESSS---HHHHHHHHHHHHTT--EEE-S-HHHHHHHHHHHHHHHHHHHHHHT--GGGGGSSHHHHHHHHHHHHHHHHHHHHTT----TTHHHHHHHHHHHTTTPPPHHHHHHHTT---SGGGTHHHHHHHHHHTT---HHHHHHHHHHHHH--

Organism: NCBI:txid1604004